Protein AF-0000000084588238 (afdb_homodimer)

Foldseek 3Di:
DAFAEAEELLQPDLVCSLVLLVVLVVLPHPAHEYEAACCVLANDHDDALVSLLVSCVSPVPHAYAYEDSYAPLLVRLVSNLVSRHQAYEYEPVRDPPQLVSLVSNVVSVHAYEYEYEQVGALPVCDPVNQVSGQEYEYEQDGPHDADDAGRLSSLLSLLVCCVVPVVHAYEYDHRDWLVCLLSNLLSPHRYYYHYCRQSVDPRNSVRSVSSNVSNVVSNVVVVVVVD/DAFAEAEELLQPDLVCSLVLLVVLVVLPHPAHEYEAADCPLANDHDDALVSLLVSCVSPVPHAYAYEDSYAPLLVRLVSNLVSRHQAYEYEPVRDPPQLVSLVSNVVSVHAYEYEYEQVGALPVCDPVNQVSGQEYEYEQDGPHDADDAGRLSSLLSLLVVCVVPVVHAYEYDGRDWLVCLLSNLLSPHRYYYHYCRQSVDPRNSVRSVSSNVSNVVNNVVVVVVVD

Radius of gyration: 24.11 Å; Cα contacts (8 Å, |Δi|>4): 1010; chains: 2; bounding box: 43×87×52 Å

pLDDT: mean 97.73, std 4.3, range [58.12, 99.0]

InterPro domains:
  IPR000056 Ribulose-phosphate 3-epimerase-like [PF00834] (5-199)
  IPR000056 Ribulose-phosphate 3-epimerase-like [PS01085] (32-46)
  IPR000056 Ribulose-phosphate 3-epimerase-like [PS01086] (136-158)
  IPR000056 Ribulose-phosphate 3-epimerase-like [PTHR11749] (1-218)
  IPR000056 Ribulose-phosphate 3-epimerase-like [cd00429] (4-212)
  IPR011060 Ribulose-phosphate binding barrel [SSF51366] (1-216)
  IPR013785 Aldolase-type TIM barrel [G3DSA:3.20.20.70] (1-225)
  IPR026019 Ribulose-phosphate 3-epimerase [MF_02227] (2-214)
  IPR026019 Ribulose-phosphate 3-epimerase [PIRSF001461] (3-221)
  IPR026019 Ribulose-phosphate 3-epimerase [TIGR01163] (5-212)

Solvent-accessible surface area (backbone atoms only — not comparable to full-atom values): 22586 Å² total; per-residue (Å²): 138,68,64,38,42,19,44,28,51,80,52,49,54,39,20,39,34,36,59,49,51,50,51,41,45,75,37,64,37,66,34,39,24,38,63,30,27,34,40,70,63,21,84,33,38,33,39,24,37,64,43,44,31,29,29,30,72,76,37,77,84,56,41,31,38,32,38,39,41,32,60,54,54,69,77,44,49,66,52,35,44,74,17,47,42,37,24,45,26,37,42,54,91,45,55,88,58,61,68,62,39,44,50,54,32,44,75,63,72,22,44,23,28,40,28,38,51,61,86,50,64,60,78,76,61,39,70,69,54,58,69,70,35,59,29,40,33,42,26,20,32,72,80,60,64,80,86,44,69,56,40,73,84,38,39,64,44,42,31,52,49,30,71,76,38,78,81,58,46,26,30,39,40,38,49,40,36,83,89,48,34,56,62,46,16,68,29,48,33,34,29,44,28,26,27,54,57,34,66,70,37,95,50,38,38,59,45,48,49,52,45,43,50,40,24,45,52,34,54,53,53,54,54,58,69,77,99,138,68,63,36,42,19,45,29,53,80,52,50,54,40,20,38,32,36,58,51,52,50,52,42,46,76,36,65,38,65,35,38,24,39,63,30,27,35,40,71,62,22,83,32,39,34,40,24,37,64,42,43,31,29,30,31,72,76,38,77,82,58,42,30,37,32,38,40,41,31,61,55,54,69,77,45,48,66,52,34,42,74,18,47,42,39,25,47,26,36,43,54,90,43,54,88,57,60,69,62,40,42,51,52,32,45,75,62,71,22,45,24,28,39,28,38,51,62,84,49,63,60,76,74,60,38,71,68,54,58,70,68,36,59,30,41,32,42,28,19,32,73,79,60,64,81,88,44,69,55,41,72,85,36,39,63,44,41,31,52,49,30,69,77,38,76,81,57,46,26,30,39,39,37,49,41,37,83,88,49,34,56,62,46,14,67,29,47,32,35,30,43,31,26,26,55,59,35,67,69,37,96,49,38,39,59,47,49,49,52,44,43,51,38,24,46,52,33,54,53,53,54,54,57,68,76,99

Secondary structure (DSSP, 8-state):
---EEEEBGGGS-GGGHHHHHHHHHHTT-S-EEEEEEBSSSSS-B-B-HHHHHHHHHH-TT--EEEEEE-SSGGGGHHHHHHHTEEEEEEEGGG-S-HHHHHHHHHHTTPEEEEEE-TTS-GGGS-HHHHHH-SEEEEESS-TT-SSPPP-GGGHHHHHHHHHH-TTSEEEEESS--TTTHHHHHHHT--EEEESHHHHTSS-HHHHHHHHHHHHHHHHHHHHHHH-/---EEEEBGGGS-GGGHHHHHHHHHHTT-S-EEEEEEBSSSSS-B-B-HHHHHHHHHH-TT--EEEEEE-SSGGGGHHHHHHHTEEEEEEEGGG-S-HHHHHHHHHHTTPEEEEEE-TTS-GGGS-HHHHHH-SEEEEESS-TT-SSPPP-GGGHHHHHHHHHH-TTSEEEEESS--TTTHHHHHHHT--EEEESHHHHTSS-HHHHHHHHHHHHHHHHHHHHHHH-

Nearest PDB structures (foldseek):
  3ovr-assembly1_B  TM=9.801E-01  e=2.204E-29  Homo sapiens
  7sbj-assembly1_C  TM=9.604E-01  e=3.344E-24  Stenotrophomonas maltophilia K279a
  7u5y-assembly1_F  TM=9.474E-01  e=1.635E-23  Pseudomonas aeruginosa PAO1
  1tqj-assembly1_F  TM=9.418E-01  e=7.906E-22  Synechocystis sp.
  3inp-assembly1_A  TM=9.450E-01  e=7.029E-22  Francisella tularensis subsp. tularensis

Sequence (454 aa):
MKSIIAPSALSSDFGHLTAECKRMIKNGADWLHMDVMDGHFVPNLTIGAPVLSSVKKGIPDIFMDCHMMVSQPERWVDDIAAAGGASYTFHYEATNDHMDIIEMIHEHNMRAGIAISPDTPSTVITDEIANAVDMILVMTVNPGRGGQKFMARCMPKVSELRARFPDKDIQVDGGVSTENIATCADAGSNVIVAGTSIFMAQDPSQVISTLRAAVDAAITSRKSATSMKSIIAPSALSSDFGHLTAECKRMIKNGADWLHMDVMDGHFVPNLTIGAPVLSSVKKGIPDIFMDCHMMVSQPERWVDDIAAAGGASYTFHYEATNDHMDIIEMIHEHNMRAGIAISPDTPSTVITDEIANAVDMILVMTVNPGRGGQKFMARCMPKVSELRARFPDKDIQVDGGVSTENIATCADAGSNVIVAGTSIFMAQDPSQVISTLRAAVDAAITSRKSATS

Organism: NCBI:txid1423351

Structure (mmCIF, N/CA/C/O backbone):
data_AF-0000000084588238-model_v1
#
loop_
_entity.id
_entity.type
_entity.pdbx_description
1 polymer 'Ribulose-phosphate 3-epimerase'
#
loop_
_atom_site.group_PDB
_atom_site.id
_atom_site.type_symbol
_atom_site.label_atom_id
_atom_site.label_alt_id
_atom_site.label_comp_id
_atom_site.label_asym_id
_atom_site.label_entity_id
_atom_site.label_seq_id
_atom_site.pdbx_PDB_ins_code
_atom_site.Cartn_x
_atom_site.Cartn_y
_atom_site.Cartn_z
_atom_site.occupancy
_atom_site.B_iso_or_equiv
_atom_site.auth_seq_id
_atom_site.auth_comp_id
_atom_site.auth_asym_id
_atom_site.auth_atom_id
_atom_site.pdbx_PDB_model_num
ATOM 1 N N . MET A 1 1 ? -7.609 30.906 12.156 1 92.25 1 MET A N 1
ATOM 2 C CA . MET A 1 1 ? -6.848 29.672 12.188 1 92.25 1 MET A CA 1
ATOM 3 C C . MET A 1 1 ? -7.516 28.641 13.109 1 92.25 1 MET A C 1
ATOM 5 O O . MET A 1 1 ? -8.008 29 14.18 1 92.25 1 MET A O 1
ATOM 9 N N . LYS A 1 2 ? -7.637 27.391 12.641 1 96.19 2 LYS A N 1
ATOM 10 C CA . LYS A 1 2 ? -8.289 26.344 13.406 1 96.19 2 LYS A CA 1
ATOM 11 C C . LYS A 1 2 ? -7.328 25.188 13.695 1 96.19 2 LYS A C 1
ATOM 13 O O . LYS A 1 2 ? -6.422 24.922 12.906 1 96.19 2 LYS A O 1
ATOM 18 N N . SER A 1 3 ? -7.555 24.609 14.906 1 98.75 3 SER A N 1
ATOM 19 C CA . SER A 1 3 ? -6.824 23.391 15.211 1 98.75 3 SER A CA 1
ATOM 20 C C . SER A 1 3 ? -7.371 22.203 14.406 1 98.75 3 SER A C 1
ATOM 22 O O . SER A 1 3 ? -8.586 22.062 14.266 1 98.75 3 SER A O 1
ATOM 24 N N . ILE A 1 4 ? -6.492 21.438 13.82 1 98.94 4 ILE A N 1
ATOM 25 C CA . ILE A 1 4 ? -6.836 20.234 13.07 1 98.94 4 ILE A CA 1
ATOM 26 C C . ILE A 1 4 ? -6.039 19.047 13.609 1 98.94 4 ILE A C 1
ATOM 28 O O . ILE A 1 4 ? -4.812 19.109 13.688 1 98.94 4 ILE A O 1
ATOM 32 N N . ILE A 1 5 ? -6.742 18.047 14.055 1 98.94 5 ILE A N 1
ATOM 33 C CA . ILE A 1 5 ? -6.105 16.812 14.508 1 98.94 5 ILE A CA 1
ATOM 34 C C . ILE A 1 5 ? -6.293 15.719 13.461 1 98.94 5 ILE A C 1
ATOM 36 O O . ILE A 1 5 ? -7.426 15.398 13.078 1 98.94 5 ILE A O 1
ATOM 40 N N . ALA A 1 6 ? -5.203 15.141 12.961 1 98.94 6 ALA A N 1
ATOM 41 C CA . ALA A 1 6 ? -5.211 14.172 11.875 1 98.94 6 ALA A CA 1
ATOM 42 C C . ALA A 1 6 ? -4.469 12.898 12.266 1 98.94 6 ALA A C 1
ATOM 44 O O . ALA A 1 6 ? -3.293 12.734 11.938 1 98.94 6 ALA A O 1
ATOM 45 N N . PRO A 1 7 ? -5.148 11.977 12.906 1 98.88 7 PRO A N 1
ATOM 46 C CA . PRO A 1 7 ? -4.484 10.719 13.258 1 98.88 7 PRO A CA 1
ATOM 47 C C . PRO A 1 7 ? -3.891 10.008 12.039 1 98.88 7 PRO A C 1
ATOM 49 O O . PRO A 1 7 ? -4.516 9.969 10.977 1 98.88 7 PRO A O 1
ATOM 52 N N . SER A 1 8 ? -2.664 9.531 12.188 1 98.81 8 SER A N 1
ATOM 53 C CA . SER A 1 8 ? -1.993 8.82 11.109 1 98.81 8 SER A CA 1
ATOM 54 C C . SER A 1 8 ? -2.457 7.367 11.031 1 98.81 8 SER A C 1
ATOM 56 O O . SER A 1 8 ? -2.188 6.574 11.938 1 98.81 8 SER A O 1
ATOM 58 N N . ALA A 1 9 ? -2.951 7.016 9.922 1 98.25 9 ALA A N 1
ATOM 59 C CA . ALA A 1 9 ? -3.477 5.668 9.727 1 98.25 9 ALA A CA 1
ATOM 60 C C . ALA A 1 9 ? -2.348 4.645 9.664 1 98.25 9 ALA A C 1
ATOM 62 O O . ALA A 1 9 ? -2.59 3.438 9.758 1 98.25 9 ALA A O 1
ATOM 63 N N . LEU A 1 10 ? -1.144 5.102 9.547 1 98.06 10 LEU A N 1
ATOM 64 C CA . LEU A 1 10 ? -0.004 4.191 9.523 1 98.06 10 LEU A CA 1
ATOM 65 C C . LEU A 1 10 ? 0.033 3.34 10.789 1 98.06 10 LEU A C 1
ATOM 67 O O . LEU A 1 10 ? 0.567 2.229 10.773 1 98.06 10 LEU A O 1
ATOM 71 N N . SER A 1 11 ? -0.53 3.857 11.875 1 97.56 11 SER A N 1
ATOM 72 C CA . SER A 1 11 ? -0.537 3.164 13.156 1 97.56 11 SER A CA 1
ATOM 73 C C . SER A 1 11 ? -1.794 2.318 13.32 1 97.56 11 SER A C 1
ATOM 75 O O . SER A 1 11 ? -1.982 1.671 14.359 1 97.56 11 SER A O 1
ATOM 77 N N . SER A 1 12 ? -2.615 2.285 12.336 1 97.94 12 SER A N 1
ATOM 78 C CA . SER A 1 12 ? -3.879 1.56 12.422 1 97.94 12 SER A CA 1
ATOM 79 C C . SER A 1 12 ? -3.715 0.107 11.984 1 97.94 12 SER A C 1
ATOM 81 O O . SER A 1 12 ? -2.621 -0.31 11.602 1 97.94 12 SER A O 1
ATOM 83 N N . ASP A 1 13 ? -4.785 -0.681 12.188 1 98.31 13 ASP A N 1
ATOM 84 C CA . ASP A 1 13 ? -4.91 -1.997 11.57 1 98.31 13 ASP A CA 1
ATOM 85 C C . ASP A 1 13 ? -5.414 -1.884 10.133 1 98.31 13 ASP A C 1
ATOM 87 O O . ASP A 1 13 ? -6.617 -1.751 9.898 1 98.31 13 ASP A O 1
ATOM 91 N N . PHE A 1 14 ? -4.516 -2.1 9.188 1 98.75 14 PHE A N 1
ATOM 92 C CA . PHE A 1 14 ? -4.867 -1.942 7.781 1 98.75 14 PHE A CA 1
ATOM 93 C C . PHE A 1 14 ? -5.871 -3.006 7.355 1 98.75 14 PHE A C 1
ATOM 95 O O . PHE A 1 14 ? -6.555 -2.848 6.34 1 98.75 14 PHE A O 1
ATOM 102 N N . GLY A 1 15 ? -5.938 -4.078 8.102 1 98.62 15 GLY A N 1
ATOM 103 C CA . GLY A 1 15 ? -6.918 -5.105 7.793 1 98.62 15 GLY A CA 1
ATOM 104 C C . GLY A 1 15 ? -8.352 -4.664 8.039 1 98.62 15 GLY A C 1
ATOM 105 O O . GLY A 1 15 ? -9.289 -5.285 7.547 1 98.62 15 GLY A O 1
ATOM 106 N N . HIS A 1 16 ? -8.484 -3.59 8.852 1 98.44 16 HIS A N 1
ATOM 107 C CA . HIS A 1 16 ? -9.766 -2.986 9.203 1 98.44 16 HIS A CA 1
ATOM 108 C C . HIS A 1 16 ? -9.719 -1.471 9.047 1 98.44 16 HIS A C 1
ATOM 110 O O . HIS A 1 16 ? -10.195 -0.74 9.922 1 98.44 16 HIS A O 1
ATOM 116 N N . LEU A 1 17 ? -9.188 -1.059 7.961 1 98.81 17 LEU A N 1
ATOM 117 C CA . LEU A 1 17 ? -8.797 0.342 7.84 1 98.81 17 LEU A CA 1
ATOM 118 C C . LEU A 1 17 ? -10.023 1.25 7.867 1 98.81 17 LEU A C 1
ATOM 120 O O . LEU A 1 17 ? -10.008 2.299 8.516 1 98.81 17 LEU A O 1
ATOM 124 N N . THR A 1 18 ? -11.125 0.85 7.141 1 98.88 18 THR A N 1
ATOM 125 C CA . THR A 1 18 ? -12.328 1.673 7.121 1 98.88 18 THR A CA 1
ATOM 126 C C . THR A 1 18 ? -12.898 1.824 8.523 1 98.88 18 THR A C 1
ATOM 128 O O . THR A 1 18 ? -13.273 2.926 8.93 1 98.88 18 THR A O 1
ATOM 131 N N . ALA A 1 19 ? -12.938 0.764 9.234 1 98.75 19 ALA A N 1
ATOM 132 C CA . ALA A 1 19 ? -13.43 0.805 10.609 1 98.75 19 ALA A CA 1
ATOM 133 C C . ALA A 1 19 ? -12.531 1.67 11.492 1 98.75 19 ALA A C 1
ATOM 135 O O . ALA A 1 19 ? -13.016 2.396 12.359 1 98.75 19 ALA A O 1
ATOM 136 N N . GLU A 1 20 ? -11.266 1.567 11.289 1 98.81 20 GLU A N 1
ATOM 137 C CA . GLU A 1 20 ? -10.312 2.367 12.055 1 98.81 20 GLU A CA 1
ATOM 138 C C . GLU A 1 20 ? -10.492 3.855 11.781 1 98.81 20 GLU A C 1
ATOM 140 O O . GLU A 1 20 ? -10.43 4.676 12.703 1 98.81 20 GLU A O 1
ATOM 145 N N . CYS A 1 21 ? -10.68 4.188 10.531 1 98.88 21 CYS A N 1
ATOM 146 C CA . CYS A 1 21 ? -10.922 5.578 10.18 1 98.88 21 CYS A CA 1
ATOM 147 C C . CYS A 1 21 ? -12.211 6.086 10.828 1 98.88 21 CYS A C 1
ATOM 149 O O . CYS A 1 21 ? -12.234 7.188 11.383 1 98.88 21 CYS A O 1
ATOM 151 N N . LYS A 1 22 ? -13.25 5.262 10.781 1 98.81 22 LYS A N 1
ATOM 152 C CA . LYS A 1 22 ? -14.516 5.633 11.422 1 98.81 22 LYS A CA 1
ATOM 153 C C . LYS A 1 22 ? -14.336 5.832 12.922 1 98.81 22 LYS A C 1
ATOM 155 O O . LYS A 1 22 ? -14.891 6.766 13.508 1 98.81 22 LYS A O 1
ATOM 160 N N . ARG A 1 23 ? -13.586 4.941 13.469 1 98.69 23 ARG A N 1
ATOM 161 C CA . ARG A 1 23 ? -13.297 5.02 14.898 1 98.69 23 ARG A CA 1
ATOM 162 C C . ARG A 1 23 ? -12.648 6.352 15.258 1 98.69 23 ARG A C 1
ATOM 164 O O . ARG A 1 23 ? -13.047 6.996 16.234 1 98.69 23 ARG A O 1
ATOM 171 N N . MET A 1 24 ? -11.719 6.766 14.461 1 98.88 24 MET A N 1
ATOM 172 C CA . MET A 1 24 ? -11.016 8.016 14.742 1 98.88 24 MET A CA 1
ATOM 173 C C . MET A 1 24 ? -11.922 9.219 14.508 1 98.88 24 MET A C 1
ATOM 175 O O . MET A 1 24 ? -11.891 10.18 15.273 1 98.88 24 MET A O 1
ATOM 179 N N . ILE A 1 25 ? -12.703 9.164 13.461 1 98.81 25 ILE A N 1
ATOM 180 C CA . ILE A 1 25 ? -13.648 10.242 13.195 1 98.81 25 ILE A CA 1
ATOM 181 C C . ILE A 1 25 ? -14.617 10.383 14.367 1 98.81 25 ILE A C 1
ATOM 183 O O . ILE A 1 25 ? -14.852 11.484 14.859 1 98.81 25 ILE A O 1
ATOM 187 N N . LYS A 1 26 ? -15.117 9.281 14.844 1 98.69 26 LYS A N 1
ATOM 188 C CA . LYS A 1 26 ? -16.047 9.266 15.969 1 98.69 26 LYS A CA 1
ATOM 189 C C . LYS A 1 26 ? -15.406 9.836 17.219 1 98.69 26 LYS A C 1
ATOM 191 O O . LYS A 1 26 ? -16.078 10.484 18.031 1 98.69 26 LYS A O 1
ATOM 196 N N . ASN A 1 27 ? -14.148 9.695 17.297 1 98.75 27 ASN A N 1
ATOM 197 C CA . ASN A 1 27 ? -13.438 10.125 18.484 1 98.75 27 ASN A CA 1
ATOM 198 C C . ASN A 1 27 ? -12.93 11.555 18.359 1 98.75 27 ASN A C 1
ATOM 200 O O . ASN A 1 27 ? -12.227 12.047 19.25 1 98.75 27 ASN A O 1
ATOM 204 N N . GLY A 1 28 ? -13.188 12.211 17.281 1 98.81 28 GLY A N 1
ATOM 205 C CA . GLY A 1 28 ? -12.953 13.648 17.234 1 98.81 28 GLY A CA 1
ATOM 206 C C . GLY A 1 28 ? -11.906 14.055 16.219 1 98.81 28 GLY A C 1
ATOM 207 O O . GLY A 1 28 ? -11.547 15.227 16.141 1 98.81 28 GLY A O 1
ATOM 208 N N . ALA A 1 29 ? -11.438 13.148 15.43 1 98.88 29 ALA A N 1
ATOM 209 C CA . ALA A 1 29 ? -10.469 13.484 14.398 1 98.88 29 ALA A CA 1
ATOM 210 C C . ALA A 1 29 ? -11.078 14.406 13.352 1 98.88 29 ALA A C 1
ATOM 212 O O . ALA A 1 29 ? -12.234 14.234 12.961 1 98.88 29 ALA A O 1
ATOM 213 N N . ASP A 1 30 ? -10.328 15.375 12.914 1 98.88 30 ASP A N 1
ATOM 214 C CA . ASP A 1 30 ? -10.766 16.266 11.836 1 98.88 30 ASP A CA 1
ATOM 215 C C . ASP A 1 30 ? -10.445 15.664 10.469 1 98.88 30 ASP A C 1
ATOM 217 O O . ASP A 1 30 ? -11.25 15.742 9.547 1 98.88 30 ASP A O 1
ATOM 221 N N . TRP A 1 31 ? -9.258 15.18 10.281 1 98.94 31 TRP A N 1
ATOM 222 C CA . TRP A 1 31 ? -8.734 14.531 9.086 1 98.94 31 TRP A CA 1
ATOM 223 C C . TRP A 1 31 ? -8.203 13.141 9.414 1 98.94 31 TRP A C 1
ATOM 225 O O . TRP A 1 31 ? -8.094 12.766 10.586 1 98.94 31 TRP A O 1
ATOM 235 N N . LEU A 1 32 ? -8.016 12.312 8.438 1 98.94 32 LEU A N 1
ATOM 236 C CA . LEU A 1 32 ? -7.219 11.094 8.539 1 98.94 32 LEU A CA 1
ATOM 237 C C . LEU A 1 32 ? -5.953 11.203 7.699 1 98.94 32 LEU A C 1
ATOM 239 O O . LEU A 1 32 ? -6.023 11.414 6.484 1 98.94 32 LEU A O 1
ATOM 243 N N . HIS A 1 33 ? -4.828 11.125 8.398 1 98.94 33 HIS A N 1
ATOM 244 C CA . HIS A 1 33 ? -3.527 11.242 7.746 1 98.94 33 HIS A CA 1
ATOM 245 C C . HIS A 1 33 ? -3.117 9.914 7.105 1 98.94 33 HIS A C 1
ATOM 247 O O . HIS A 1 33 ? -3.008 8.898 7.793 1 98.94 33 HIS A O 1
ATOM 253 N N . MET A 1 34 ? -2.939 9.938 5.801 1 98.94 34 MET A N 1
ATOM 254 C CA . MET A 1 34 ? -2.641 8.742 5.02 1 98.94 34 MET A CA 1
ATOM 255 C C . MET A 1 34 ? -1.22 8.797 4.469 1 98.94 34 MET A C 1
ATOM 257 O O . MET A 1 34 ? -0.929 9.578 3.564 1 98.94 34 MET A O 1
ATOM 261 N N . ASP A 1 35 ? -0.413 7.93 4.957 1 98.88 35 ASP A N 1
ATOM 262 C CA . ASP A 1 35 ? 0.996 7.91 4.574 1 98.88 35 ASP A CA 1
ATOM 263 C C . ASP A 1 35 ? 1.221 7.023 3.352 1 98.88 35 ASP A C 1
ATOM 265 O O . ASP A 1 35 ? 1.203 5.793 3.459 1 98.88 35 ASP A O 1
ATOM 269 N N . VAL A 1 36 ? 1.445 7.629 2.205 1 98.88 36 VAL A N 1
ATOM 270 C CA . VAL A 1 36 ? 1.736 6.926 0.96 1 98.88 36 VAL A CA 1
ATOM 271 C C . VAL A 1 36 ? 3.246 6.871 0.738 1 98.88 36 VAL A C 1
ATOM 273 O O . VAL A 1 36 ? 3.9 7.91 0.622 1 98.88 36 VAL A O 1
ATOM 276 N N . MET A 1 37 ? 3.836 5.688 0.726 1 98.88 37 MET A N 1
ATOM 277 C CA . MET A 1 37 ? 5.273 5.48 0.559 1 98.88 37 MET A CA 1
ATOM 278 C C . MET A 1 37 ? 5.551 4.52 -0.591 1 98.88 37 MET A C 1
ATOM 280 O O . MET A 1 37 ? 4.902 3.479 -0.709 1 98.88 37 MET A O 1
ATOM 284 N N . ASP A 1 38 ? 6.566 4.82 -1.415 1 98.56 38 ASP A N 1
ATOM 285 C CA . ASP A 1 38 ? 6.77 4.031 -2.625 1 98.56 38 ASP A CA 1
ATOM 286 C C . ASP A 1 38 ? 8.039 3.188 -2.523 1 98.56 38 ASP A C 1
ATOM 288 O O . ASP A 1 38 ? 8.391 2.471 -3.463 1 98.56 38 ASP A O 1
ATOM 292 N N . GLY A 1 39 ? 8.742 3.307 -1.402 1 98.12 39 GLY A N 1
ATOM 293 C CA . GLY A 1 39 ? 9.953 2.514 -1.242 1 98.12 39 GLY A CA 1
ATOM 294 C C . GLY A 1 39 ? 11.141 3.076 -2 1 98.12 39 GLY A C 1
ATOM 295 O O . GLY A 1 39 ? 12.195 2.449 -2.057 1 98.12 39 GLY A O 1
ATOM 296 N N . HIS A 1 40 ? 11.078 4.176 -2.629 1 98.25 40 HIS A N 1
ATOM 297 C CA . HIS A 1 40 ? 12.148 4.793 -3.404 1 98.25 40 HIS A CA 1
ATOM 298 C C . HIS A 1 40 ? 12.531 6.152 -2.832 1 98.25 40 HIS A C 1
ATOM 300 O O . HIS A 1 40 ? 13.703 6.406 -2.559 1 98.25 40 HIS A O 1
ATOM 306 N N . PHE A 1 41 ? 11.578 7.031 -2.637 1 98.5 41 PHE A N 1
ATOM 307 C CA . PHE A 1 41 ? 11.867 8.281 -1.94 1 98.5 41 PHE A CA 1
ATOM 308 C C . PHE A 1 41 ? 12.227 8.016 -0.482 1 98.5 41 PHE A C 1
ATOM 310 O O . PHE A 1 41 ? 13.141 8.641 0.061 1 98.5 41 PHE A O 1
ATOM 317 N N . VAL A 1 42 ? 11.422 7.145 0.172 1 98.31 42 VAL A N 1
ATOM 318 C CA . VAL A 1 42 ? 11.703 6.598 1.496 1 98.31 42 VAL A CA 1
ATOM 319 C C . VAL A 1 42 ? 11.875 5.082 1.401 1 98.31 42 VAL A C 1
ATOM 321 O O . VAL A 1 42 ? 11.477 4.465 0.411 1 98.31 42 VAL A O 1
ATOM 324 N N . PRO A 1 43 ? 12.492 4.473 2.385 1 96.62 43 PRO A N 1
ATOM 325 C CA . PRO A 1 43 ? 12.852 3.061 2.23 1 96.62 43 PRO A CA 1
ATOM 326 C C . PRO A 1 43 ? 11.68 2.117 2.488 1 96.62 43 PRO A C 1
ATOM 328 O O . PRO A 1 43 ? 11.812 0.903 2.318 1 96.62 43 PRO A O 1
ATOM 331 N N . ASN A 1 44 ? 10.492 2.564 2.801 1 97.75 44 ASN A N 1
ATOM 332 C CA . ASN A 1 44 ? 9.352 1.702 3.086 1 97.75 44 ASN A CA 1
ATOM 333 C C . ASN A 1 44 ? 8.266 1.839 2.021 1 97.75 44 ASN A C 1
ATOM 335 O O . ASN A 1 44 ? 8.141 2.887 1.385 1 97.75 44 ASN A O 1
ATOM 339 N N . LEU A 1 45 ? 7.555 0.757 1.823 1 98.56 45 LEU A N 1
ATOM 340 C CA . LEU A 1 45 ? 6.383 0.689 0.956 1 98.56 45 LEU A CA 1
ATOM 341 C C . LEU A 1 45 ? 5.113 0.487 1.772 1 98.56 45 LEU A C 1
ATOM 343 O O . LEU A 1 45 ? 5.035 -0.436 2.588 1 98.56 45 LEU A O 1
ATOM 347 N N . THR A 1 46 ? 4.113 1.346 1.598 1 98.69 46 THR A N 1
ATOM 348 C CA . THR A 1 46 ? 2.943 1.239 2.461 1 98.69 46 THR A CA 1
ATOM 349 C C . THR A 1 46 ? 1.681 1.017 1.633 1 98.69 46 THR A C 1
ATOM 351 O O . THR A 1 46 ? 1.376 -0.114 1.247 1 98.69 46 THR A O 1
ATOM 354 N N . ILE A 1 47 ? 1.033 2.131 1.205 1 98.88 47 ILE A N 1
ATOM 355 C CA . ILE A 1 47 ? -0.242 1.994 0.51 1 98.88 47 ILE A CA 1
ATOM 356 C C . ILE A 1 47 ? -0.27 2.918 -0.706 1 98.88 47 ILE A C 1
ATOM 358 O O . ILE A 1 47 ? 0.55 3.832 -0.817 1 98.88 47 ILE A O 1
ATOM 362 N N . GLY A 1 48 ? -1.188 2.619 -1.622 1 98.69 48 GLY A N 1
ATOM 363 C CA . GLY A 1 48 ? -1.456 3.48 -2.764 1 98.69 48 GLY A CA 1
ATOM 364 C C . GLY A 1 48 ? -2.934 3.756 -2.971 1 98.69 48 GLY A C 1
ATOM 365 O O . GLY A 1 48 ? -3.738 3.578 -2.053 1 98.69 48 GLY A O 1
ATOM 366 N N . ALA A 1 49 ? -3.268 4.195 -4.137 1 98.69 49 ALA A N 1
ATOM 367 C CA . ALA A 1 49 ? -4.59 4.699 -4.492 1 98.69 49 ALA A CA 1
ATOM 368 C C . ALA A 1 49 ? -5.664 3.641 -4.25 1 98.69 49 ALA A C 1
ATOM 370 O O . ALA A 1 49 ? -6.766 3.957 -3.799 1 98.69 49 ALA A O 1
ATOM 371 N N . PRO A 1 50 ? -5.402 2.318 -4.523 1 98.44 50 PRO A N 1
ATOM 372 C CA . PRO A 1 50 ? -6.461 1.325 -4.316 1 98.44 50 PRO A CA 1
ATOM 373 C C . PRO A 1 50 ? -6.938 1.266 -2.867 1 98.44 50 PRO A C 1
ATOM 375 O O . PRO A 1 50 ? -8.133 1.072 -2.615 1 98.44 50 PRO A O 1
ATOM 378 N N . VAL A 1 51 ? -6.062 1.441 -1.979 1 98.88 51 VAL A N 1
ATOM 379 C CA . VAL A 1 51 ? -6.422 1.413 -0.565 1 98.88 51 VAL A CA 1
ATOM 380 C C . VAL A 1 51 ? -7.254 2.645 -0.219 1 98.88 51 VAL A C 1
ATOM 382 O O . VAL A 1 51 ? -8.289 2.535 0.44 1 98.88 51 VAL A O 1
ATOM 385 N N . LEU A 1 52 ? -6.805 3.777 -0.697 1 98.94 52 LEU A N 1
ATOM 386 C CA . LEU A 1 52 ? -7.527 5.02 -0.448 1 98.94 52 LEU A CA 1
ATOM 387 C C . LEU A 1 52 ? -8.938 4.957 -1.026 1 98.94 52 LEU A C 1
ATOM 389 O O . LEU A 1 52 ? -9.898 5.383 -0.382 1 98.94 52 LEU A O 1
ATOM 393 N N . SER A 1 53 ? -9.039 4.422 -2.221 1 98.81 53 SER A N 1
ATOM 394 C CA . SER A 1 53 ? -10.336 4.301 -2.883 1 98.81 53 SER A CA 1
ATOM 395 C C . SER A 1 53 ? -11.297 3.451 -2.062 1 98.81 53 SER A C 1
ATOM 397 O O . SER A 1 53 ? -12.492 3.752 -1.993 1 98.81 53 SER A O 1
ATOM 399 N N . SER A 1 54 ? -10.805 2.422 -1.501 1 98.75 54 SER A N 1
ATOM 400 C CA . SER A 1 54 ? -11.625 1.535 -0.682 1 98.75 54 SER A CA 1
ATOM 401 C C . SER A 1 54 ? -12.156 2.256 0.553 1 98.75 54 SER A C 1
ATOM 403 O O . SER A 1 54 ? -13.32 2.088 0.925 1 98.75 54 SER A O 1
ATOM 405 N N . VAL A 1 55 ? -11.305 3.023 1.191 1 98.88 55 VAL A N 1
ATOM 406 C CA . VAL A 1 55 ? -11.711 3.775 2.373 1 98.88 55 VAL A CA 1
ATOM 407 C C . VAL A 1 55 ? -12.758 4.82 1.983 1 98.88 55 VAL A C 1
ATOM 409 O O . VAL A 1 55 ? -13.766 4.984 2.672 1 98.88 55 VAL A O 1
ATOM 412 N N . LYS A 1 56 ? -12.484 5.516 0.888 1 98.88 56 LYS A N 1
ATOM 413 C CA . LYS A 1 56 ? -13.398 6.543 0.398 1 98.88 56 LYS A CA 1
ATOM 414 C C . LYS A 1 56 ? -14.781 5.961 0.118 1 98.88 56 LYS A C 1
ATOM 416 O O . LYS A 1 56 ? -15.797 6.59 0.41 1 98.88 56 LYS A O 1
ATOM 421 N N . LYS A 1 57 ? -14.828 4.824 -0.45 1 98.44 57 LYS A N 1
ATOM 422 C CA . LYS A 1 57 ? -16.094 4.156 -0.73 1 98.44 57 LYS A CA 1
ATOM 423 C C . LYS A 1 57 ? -16.891 3.906 0.555 1 98.44 57 LYS A C 1
ATOM 425 O O . LYS A 1 57 ? -18.109 4.027 0.571 1 98.44 57 LYS A O 1
ATOM 430 N N . GLY A 1 58 ? -16.203 3.625 1.607 1 98.5 58 GLY A N 1
ATOM 431 C CA . GLY A 1 58 ? -16.844 3.314 2.877 1 98.5 58 GLY A CA 1
ATOM 432 C C . GLY A 1 58 ? -17.203 4.547 3.682 1 98.5 58 GLY A C 1
ATOM 433 O O . GLY A 1 58 ? -18.078 4.496 4.551 1 98.5 58 GLY A O 1
ATOM 434 N N . ILE A 1 59 ? -16.453 5.59 3.445 1 98.81 59 ILE A N 1
ATOM 435 C CA . ILE A 1 59 ? -16.672 6.859 4.129 1 98.81 59 ILE A CA 1
ATOM 436 C C . ILE A 1 59 ? -16.641 8 3.117 1 98.81 59 ILE A C 1
ATOM 438 O O . ILE A 1 59 ? -15.664 8.75 3.043 1 98.81 59 ILE A O 1
ATOM 442 N N . PRO A 1 60 ? -17.656 8.266 2.412 1 98.38 60 PRO A N 1
ATOM 443 C CA . PRO A 1 60 ? -17.641 9.172 1.264 1 98.38 60 PRO A CA 1
ATOM 444 C C . PRO A 1 60 ? -17.219 10.594 1.636 1 98.38 60 PRO A C 1
ATOM 446 O O . PRO A 1 60 ? -16.625 11.297 0.819 1 98.38 60 PRO A O 1
ATOM 449 N N . ASP A 1 61 ? -17.453 11.031 2.885 1 98.38 61 ASP A N 1
ATOM 450 C CA . ASP A 1 61 ? -17.172 12.414 3.262 1 98.38 61 ASP A CA 1
ATOM 451 C C . ASP A 1 61 ? -15.852 12.531 4.012 1 98.38 61 ASP A C 1
ATOM 453 O O . ASP A 1 61 ? -15.539 13.586 4.57 1 98.38 61 ASP A O 1
ATOM 457 N N . ILE A 1 62 ? -15.109 11.492 4.035 1 98.81 62 ILE A N 1
ATOM 458 C CA . ILE A 1 62 ? -13.852 11.477 4.77 1 98.81 62 ILE A CA 1
ATOM 459 C C . ILE A 1 62 ? -12.906 12.523 4.188 1 98.81 62 ILE A C 1
ATOM 461 O O . ILE A 1 62 ? -12.859 12.727 2.973 1 98.81 62 ILE A O 1
ATOM 465 N N . PHE A 1 63 ? -12.133 13.203 5.02 1 98.94 63 PHE A N 1
ATOM 466 C CA . PHE A 1 63 ? -11.023 14.047 4.594 1 98.94 63 PHE A CA 1
ATOM 467 C C . PHE A 1 63 ? -9.695 13.312 4.723 1 98.94 63 PHE A C 1
ATOM 469 O O . PHE A 1 63 ? -9.125 13.227 5.812 1 98.94 63 PHE A O 1
ATOM 476 N N . MET A 1 64 ? -9.219 12.82 3.623 1 98.94 64 MET A N 1
ATOM 477 C CA . MET A 1 64 ? -7.945 12.109 3.645 1 98.94 64 MET A CA 1
ATOM 478 C C . MET A 1 64 ? -6.789 13.062 3.342 1 98.94 64 MET A C 1
ATOM 480 O O . MET A 1 64 ? -6.688 13.586 2.232 1 98.94 64 MET A O 1
ATOM 484 N N . ASP A 1 65 ? -6.031 13.297 4.348 1 98.94 65 ASP A N 1
ATOM 485 C CA . ASP A 1 65 ? -4.785 14.055 4.246 1 98.94 65 ASP A CA 1
ATOM 486 C C . ASP A 1 65 ? -3.639 13.156 3.781 1 98.94 65 ASP A C 1
ATOM 488 O O . ASP A 1 65 ? -2.984 12.5 4.598 1 98.94 65 ASP A O 1
ATOM 492 N N . CYS A 1 66 ? -3.389 13.172 2.469 1 99 66 CYS A N 1
ATOM 493 C CA . CYS A 1 66 ? -2.449 12.227 1.871 1 99 66 CYS A CA 1
ATOM 494 C C . CYS A 1 66 ? -1.029 12.781 1.898 1 99 66 CYS A C 1
ATOM 496 O O . CYS A 1 66 ? -0.727 13.758 1.213 1 99 66 CYS A O 1
ATOM 498 N N . HIS A 1 67 ? -0.238 12.172 2.693 1 98.94 67 HIS A N 1
ATOM 499 C CA . HIS A 1 67 ? 1.184 12.492 2.771 1 98.94 67 HIS A CA 1
ATOM 500 C C . HIS A 1 67 ? 1.995 11.625 1.812 1 98.94 67 HIS A C 1
ATOM 502 O O . HIS A 1 67 ? 2.211 10.438 2.068 1 98.94 67 HIS A O 1
ATOM 508 N N . MET A 1 68 ? 2.48 12.281 0.73 1 98.94 68 MET A N 1
ATOM 509 C CA . MET A 1 68 ? 3.107 11.578 -0.384 1 98.94 68 MET A CA 1
ATOM 510 C C . MET A 1 68 ? 4.621 11.523 -0.21 1 98.94 68 MET A C 1
ATOM 512 O O . MET A 1 68 ? 5.328 12.461 -0.584 1 98.94 68 MET A O 1
ATOM 516 N N . MET A 1 69 ? 5.07 10.469 0.381 1 98.88 69 MET A N 1
ATOM 517 C CA . MET A 1 69 ? 6.5 10.172 0.442 1 98.88 69 MET A CA 1
ATOM 518 C C . MET A 1 69 ? 6.918 9.281 -0.717 1 98.88 69 MET A C 1
ATOM 520 O O . MET A 1 69 ? 7.262 8.109 -0.512 1 98.88 69 MET A O 1
ATOM 524 N N . VAL A 1 70 ? 6.918 9.891 -1.916 1 98.88 70 VAL A N 1
ATOM 525 C CA . VAL A 1 70 ? 7.098 9.164 -3.168 1 98.88 70 VAL A CA 1
ATOM 526 C C . VAL A 1 70 ? 8.055 9.922 -4.078 1 98.88 70 VAL A C 1
ATOM 528 O O . VAL A 1 70 ? 8.195 11.148 -3.961 1 98.88 70 VAL A O 1
ATOM 531 N N . SER A 1 71 ? 8.695 9.227 -4.953 1 98.44 71 SER A N 1
ATOM 532 C CA . SER A 1 71 ? 9.43 9.828 -6.059 1 98.44 71 SER A CA 1
ATOM 533 C C . SER A 1 71 ? 8.484 10.352 -7.137 1 98.44 71 SER A C 1
ATOM 535 O O . SER A 1 71 ? 7.41 9.781 -7.352 1 98.44 71 SER A O 1
ATOM 537 N N . GLN A 1 72 ? 8.891 11.438 -7.789 1 98.06 72 GLN A N 1
ATOM 538 C CA . GLN A 1 72 ? 8.117 12.031 -8.875 1 98.06 72 GLN A CA 1
ATOM 539 C C . GLN A 1 72 ? 6.66 12.234 -8.469 1 98.06 72 GLN A C 1
ATOM 541 O O . GLN A 1 72 ? 5.746 11.719 -9.117 1 98.06 72 GLN A O 1
ATOM 546 N N . PRO A 1 73 ? 6.516 13.047 -7.504 1 98.81 73 PRO A N 1
ATOM 547 C CA . PRO A 1 73 ? 5.18 13.188 -6.926 1 98.81 73 PRO A CA 1
ATOM 548 C C . PRO A 1 73 ? 4.137 13.633 -7.949 1 98.81 73 PRO A C 1
ATOM 550 O O . PRO A 1 73 ? 2.941 13.383 -7.77 1 98.81 73 PRO A O 1
ATOM 553 N N . GLU A 1 74 ? 4.52 14.289 -9.031 1 98.5 74 GLU A N 1
ATOM 554 C CA . GLU A 1 74 ? 3.576 14.75 -10.047 1 98.5 74 GLU A CA 1
ATOM 555 C C . GLU A 1 74 ? 2.826 13.578 -10.68 1 98.5 74 GLU A C 1
ATOM 557 O O . GLU A 1 74 ? 1.683 13.734 -11.109 1 98.5 74 GLU A O 1
ATOM 562 N N . ARG A 1 75 ? 3.383 12.406 -10.656 1 98 75 ARG A N 1
ATOM 563 C CA . ARG A 1 75 ? 2.838 11.242 -11.352 1 98 75 ARG A CA 1
ATOM 564 C C . ARG A 1 75 ? 1.618 10.695 -10.625 1 98 75 ARG A C 1
ATOM 566 O O . ARG A 1 75 ? 0.823 9.953 -11.203 1 98 75 ARG A O 1
ATOM 573 N N . TRP A 1 76 ? 1.482 11.094 -9.414 1 98.75 76 TRP A N 1
ATOM 574 C CA . TRP A 1 76 ? 0.499 10.414 -8.578 1 98.75 76 TRP A CA 1
ATOM 575 C C . TRP A 1 76 ? -0.73 11.289 -8.359 1 98.75 76 TRP A C 1
ATOM 577 O O . TRP A 1 76 ? -1.739 10.828 -7.816 1 98.75 76 TRP A O 1
ATOM 587 N N . VAL A 1 77 ? -0.731 12.531 -8.797 1 98.88 77 VAL A N 1
ATOM 588 C CA . VAL A 1 77 ? -1.767 13.5 -8.461 1 98.88 77 VAL A CA 1
ATOM 589 C C . VAL A 1 77 ? -3.117 13.023 -8.984 1 98.88 77 VAL A C 1
ATOM 591 O O . VAL A 1 77 ? -4.105 13.008 -8.242 1 98.88 77 VAL A O 1
ATOM 594 N N . ASP A 1 78 ? -3.152 12.516 -10.227 1 98.75 78 ASP A N 1
ATOM 595 C CA . ASP A 1 78 ? -4.398 12.055 -10.828 1 98.75 78 ASP A CA 1
ATOM 596 C C . ASP A 1 78 ? -4.977 10.875 -10.047 1 98.75 78 ASP A C 1
ATOM 598 O O . ASP A 1 78 ? -6.168 10.852 -9.742 1 98.75 78 ASP A O 1
ATOM 602 N N . ASP A 1 79 ? -4.172 9.93 -9.742 1 98.62 79 ASP A N 1
ATOM 603 C CA . ASP A 1 79 ? -4.605 8.703 -9.062 1 98.62 79 ASP A CA 1
ATOM 604 C C . ASP A 1 79 ? -5.137 9.008 -7.668 1 98.62 79 ASP A C 1
ATOM 606 O O . ASP A 1 79 ? -6.152 8.445 -7.246 1 98.62 79 ASP A O 1
ATOM 610 N N . ILE A 1 80 ? -4.438 9.859 -6.953 1 98.94 80 ILE A N 1
ATOM 611 C CA . ILE A 1 80 ? -4.816 10.172 -5.582 1 98.94 80 ILE A CA 1
ATOM 612 C C . ILE A 1 80 ? -6.121 10.969 -5.578 1 98.94 80 ILE A C 1
ATOM 614 O O . ILE A 1 80 ? -7 10.734 -4.742 1 98.94 80 ILE A O 1
ATOM 618 N N . ALA A 1 81 ? -6.242 11.891 -6.504 1 98.94 81 ALA A N 1
ATOM 619 C CA . ALA A 1 81 ? -7.488 12.641 -6.633 1 98.94 81 ALA A CA 1
ATOM 620 C C . ALA A 1 81 ? -8.664 11.703 -6.914 1 98.94 81 ALA A C 1
ATOM 622 O O . ALA A 1 81 ? -9.711 11.805 -6.27 1 98.94 81 ALA A O 1
ATOM 623 N N . ALA A 1 82 ? -8.469 10.82 -7.832 1 98.75 82 ALA A N 1
ATOM 624 C CA . ALA A 1 82 ? -9.516 9.875 -8.203 1 98.75 82 ALA A CA 1
ATOM 625 C C . ALA A 1 82 ? -9.867 8.953 -7.039 1 98.75 82 ALA A C 1
ATOM 627 O O . ALA A 1 82 ? -11.016 8.516 -6.91 1 98.75 82 ALA A O 1
ATOM 628 N N . ALA A 1 83 ? -8.922 8.742 -6.188 1 98.88 83 ALA A N 1
ATOM 629 C CA . ALA A 1 83 ? -9.102 7.816 -5.07 1 98.88 83 ALA A CA 1
ATOM 630 C C . ALA A 1 83 ? -9.797 8.5 -3.898 1 98.88 83 ALA A C 1
ATOM 632 O O . ALA A 1 83 ? -10.148 7.848 -2.912 1 98.88 83 ALA A O 1
ATOM 633 N N . GLY A 1 84 ? -9.945 9.789 -3.967 1 98.81 84 GLY A N 1
ATOM 634 C CA . GLY A 1 84 ? -10.695 10.484 -2.934 1 98.81 84 GLY A CA 1
ATOM 635 C C . GLY A 1 84 ? -9.82 11.312 -2.012 1 98.81 84 GLY A C 1
ATOM 636 O O . GLY A 1 84 ? -10.266 11.758 -0.954 1 98.81 84 GLY A O 1
ATOM 637 N N . GLY A 1 85 ? -8.586 11.5 -2.369 1 98.88 85 GLY A N 1
ATOM 638 C CA . GLY A 1 85 ? -7.746 12.383 -1.579 1 98.88 85 GLY A CA 1
ATOM 639 C C . GLY A 1 85 ? -8.32 13.789 -1.448 1 98.88 85 GLY A C 1
ATOM 640 O O . GLY A 1 85 ? -8.875 14.328 -2.406 1 98.88 85 GLY A O 1
ATOM 641 N N . ALA A 1 86 ? -8.211 14.305 -0.237 1 98.94 86 ALA A N 1
ATOM 642 C CA . ALA A 1 86 ? -8.688 15.664 0.002 1 98.94 86 ALA A CA 1
ATOM 643 C C . ALA A 1 86 ? -7.527 16.656 0.039 1 98.94 86 ALA A C 1
ATOM 645 O O . ALA A 1 86 ? -7.691 17.828 -0.311 1 98.94 86 ALA A O 1
ATOM 646 N N . SER A 1 87 ? -6.453 16.203 0.516 1 98.94 87 SER A N 1
ATOM 647 C CA . SER A 1 87 ? -5.203 16.953 0.583 1 98.94 87 SER A CA 1
ATOM 648 C C . SER A 1 87 ? -4.027 16.125 0.09 1 98.94 87 SER A C 1
ATOM 650 O O . SER A 1 87 ? -3.973 14.914 0.336 1 98.94 87 SER A O 1
ATOM 652 N N . TYR A 1 88 ? -3.172 16.781 -0.693 1 99 88 TYR A N 1
ATOM 653 C CA . TYR A 1 88 ? -1.98 16.172 -1.28 1 99 88 TYR A CA 1
ATOM 654 C C . TYR A 1 88 ? -0.723 16.922 -0.857 1 99 88 TYR A C 1
ATOM 656 O O . TYR A 1 88 ? -0.486 18.047 -1.299 1 99 88 TYR A O 1
ATOM 664 N N . THR A 1 89 ? 0.059 16.25 0.005 1 99 89 THR A N 1
ATOM 665 C CA . THR A 1 89 ? 1.287 16.875 0.497 1 99 89 THR A CA 1
ATOM 666 C C . THR A 1 89 ? 2.512 16.141 -0.035 1 99 89 THR A C 1
ATOM 668 O O . THR A 1 89 ? 2.723 14.961 0.284 1 99 89 THR A O 1
ATOM 671 N N . PHE A 1 90 ? 3.297 16.828 -0.858 1 98.94 90 PHE A N 1
ATOM 672 C CA . PHE A 1 90 ? 4.5 16.219 -1.411 1 98.94 90 PHE A CA 1
ATOM 673 C C . PHE A 1 90 ? 5.75 16.812 -0.787 1 98.94 90 PHE A C 1
ATOM 675 O O . PHE A 1 90 ? 5.703 17.922 -0.227 1 98.94 90 PHE A O 1
ATOM 682 N N . HIS A 1 91 ? 6.828 16.094 -0.819 1 98.94 91 HIS A N 1
ATOM 683 C CA . HIS A 1 91 ? 8.078 16.547 -0.229 1 98.94 91 HIS A CA 1
ATOM 684 C C . HIS A 1 91 ? 8.812 17.516 -1.166 1 98.94 91 HIS A C 1
ATOM 686 O O . HIS A 1 91 ? 8.945 17.234 -2.359 1 98.94 91 HIS A O 1
ATOM 692 N N . TYR A 1 92 ? 9.297 18.531 -0.565 1 98.94 92 TYR A N 1
ATOM 693 C CA . TYR A 1 92 ? 10.133 19.484 -1.284 1 98.94 92 TYR A CA 1
ATOM 694 C C . TYR A 1 92 ? 11.305 18.781 -1.966 1 98.94 92 TYR A C 1
ATOM 696 O O . TYR A 1 92 ? 11.625 19.078 -3.119 1 98.94 92 TYR A O 1
ATOM 704 N N . GLU A 1 93 ? 11.938 17.859 -1.296 1 98.75 93 GLU A N 1
ATOM 705 C CA . GLU A 1 93 ? 13.164 17.172 -1.713 1 98.75 93 GLU A CA 1
ATOM 706 C C . GLU A 1 93 ? 12.898 16.219 -2.879 1 98.75 93 GLU A C 1
ATOM 708 O O . GLU A 1 93 ? 13.836 15.75 -3.523 1 98.75 93 GLU A O 1
ATOM 713 N N . ALA A 1 94 ? 11.609 15.938 -3.23 1 98.69 94 ALA A N 1
ATOM 714 C CA . ALA A 1 94 ? 11.273 14.875 -4.172 1 98.69 94 ALA A CA 1
ATOM 715 C C . ALA A 1 94 ? 11.219 15.406 -5.602 1 98.69 94 ALA A C 1
ATOM 717 O O . ALA A 1 94 ? 11.102 14.633 -6.555 1 98.69 94 ALA A O 1
ATOM 718 N N . THR A 1 95 ? 11.305 16.703 -5.801 1 98.12 95 THR A N 1
ATOM 719 C CA . THR A 1 95 ? 11.164 17.297 -7.125 1 98.12 95 THR A CA 1
ATOM 720 C C . THR A 1 95 ? 11.719 18.719 -7.141 1 98.12 95 THR A C 1
ATOM 722 O O . THR A 1 95 ? 11.984 19.297 -6.086 1 98.12 95 THR A O 1
ATOM 725 N N . ASN A 1 96 ? 11.898 19.203 -8.352 1 97.5 96 ASN A N 1
ATOM 726 C CA . ASN A 1 96 ? 12.227 20.609 -8.539 1 97.5 96 ASN A CA 1
ATOM 727 C C . ASN A 1 96 ? 11.047 21.391 -9.109 1 97.5 96 ASN A C 1
ATOM 729 O O . ASN A 1 96 ? 11.086 22.625 -9.195 1 97.5 96 ASN A O 1
ATOM 733 N N . ASP A 1 97 ? 9.977 20.719 -9.414 1 97.75 97 ASP A N 1
ATOM 734 C CA . ASP A 1 97 ? 8.836 21.328 -10.086 1 97.75 97 ASP A CA 1
ATOM 735 C C . ASP A 1 97 ? 7.703 21.594 -9.102 1 97.75 97 ASP A C 1
ATOM 737 O O . ASP A 1 97 ? 6.559 21.188 -9.328 1 97.75 97 ASP A O 1
ATOM 741 N N . HIS A 1 98 ? 8.062 22.375 -8.086 1 98.75 98 HIS A N 1
ATOM 742 C CA . HIS A 1 98 ? 7.125 22.562 -6.984 1 98.75 98 HIS A CA 1
ATOM 743 C C . HIS A 1 98 ? 5.863 23.281 -7.449 1 98.75 98 HIS A C 1
ATOM 745 O O . HIS A 1 98 ? 4.75 22.828 -7.18 1 98.75 98 HIS A O 1
ATOM 751 N N . MET A 1 99 ? 6.023 24.375 -8.172 1 98.69 99 MET A N 1
ATOM 752 C CA . MET A 1 99 ? 4.895 25.219 -8.562 1 98.69 99 MET A CA 1
ATOM 753 C C . MET A 1 99 ? 3.961 24.469 -9.508 1 98.69 99 MET A C 1
ATOM 755 O O . MET A 1 99 ? 2.738 24.578 -9.398 1 98.69 99 MET A O 1
ATOM 759 N N . ASP A 1 100 ? 4.535 23.703 -10.422 1 98.62 100 ASP A N 1
ATOM 760 C CA . ASP A 1 100 ? 3.74 22.922 -11.367 1 98.62 100 ASP A CA 1
ATOM 761 C C . ASP A 1 100 ? 2.875 21.906 -10.641 1 98.62 100 ASP A C 1
ATOM 763 O O . ASP A 1 100 ? 1.7 21.719 -10.977 1 98.62 100 ASP A O 1
ATOM 767 N N . ILE A 1 101 ? 3.393 21.234 -9.688 1 98.75 101 ILE A N 1
ATOM 768 C CA . ILE A 1 101 ? 2.674 20.203 -8.945 1 98.75 101 ILE A CA 1
ATOM 769 C C . ILE A 1 101 ? 1.557 20.844 -8.125 1 98.75 101 ILE A C 1
ATOM 771 O O . ILE A 1 101 ? 0.448 20.312 -8.047 1 98.75 101 ILE A O 1
ATOM 775 N N . ILE A 1 102 ? 1.864 21.953 -7.484 1 98.94 102 ILE A N 1
ATOM 776 C CA . ILE A 1 102 ? 0.869 22.656 -6.691 1 98.94 102 ILE A CA 1
ATOM 777 C C . ILE A 1 102 ? -0.335 23 -7.566 1 98.94 102 ILE A C 1
ATOM 779 O O . ILE A 1 102 ? -1.481 22.781 -7.168 1 98.94 102 ILE A O 1
ATOM 783 N N . GLU A 1 103 ? -0.047 23.516 -8.711 1 98.81 103 GLU A N 1
ATOM 784 C CA . GLU A 1 103 ? -1.113 23.844 -9.648 1 98.81 103 GLU A CA 1
ATOM 785 C C . GLU A 1 103 ? -1.92 22.594 -10.031 1 98.81 103 GLU A C 1
ATOM 787 O O . GLU A 1 103 ? -3.152 22.641 -10.055 1 98.81 103 GLU A O 1
ATOM 792 N N . MET A 1 104 ? -1.219 21.531 -10.32 1 98.81 104 MET A N 1
ATOM 793 C CA . MET A 1 104 ? -1.874 20.266 -10.664 1 98.81 104 MET A CA 1
ATOM 794 C C . MET A 1 104 ? -2.801 19.812 -9.547 1 98.81 104 MET A C 1
ATOM 796 O O . MET A 1 104 ? -3.916 19.359 -9.805 1 98.81 104 MET A O 1
ATOM 800 N N . ILE A 1 105 ? -2.357 19.891 -8.328 1 98.94 105 ILE A N 1
ATOM 801 C CA . ILE A 1 105 ? -3.133 19.484 -7.168 1 98.94 105 ILE A CA 1
ATOM 802 C C . ILE A 1 105 ? -4.406 20.328 -7.07 1 98.94 105 ILE A C 1
ATOM 804 O O . ILE A 1 105 ? -5.5 19.781 -6.895 1 98.94 105 ILE A O 1
ATOM 808 N N . HIS A 1 106 ? -4.281 21.625 -7.215 1 98.94 106 HIS A N 1
ATOM 809 C CA . HIS A 1 106 ? -5.422 22.531 -7.137 1 98.94 106 HIS A CA 1
ATOM 810 C C . HIS A 1 106 ? -6.402 22.281 -8.281 1 98.94 106 HIS A C 1
ATOM 812 O O . HIS A 1 106 ? -7.617 22.375 -8.094 1 98.94 106 HIS A O 1
ATOM 818 N N . GLU A 1 107 ? -5.887 21.969 -9.445 1 98.81 107 GLU A N 1
ATOM 819 C CA . GLU A 1 107 ? -6.738 21.672 -10.594 1 98.81 107 GLU A CA 1
ATOM 820 C C . GLU A 1 107 ? -7.637 20.469 -10.32 1 98.81 107 GLU A C 1
ATOM 822 O O . GLU A 1 107 ? -8.719 20.344 -10.906 1 98.81 107 GLU A O 1
ATOM 827 N N . HIS A 1 108 ? -7.199 19.641 -9.422 1 98.81 108 HIS A N 1
ATOM 828 C CA . HIS A 1 108 ? -7.984 18.469 -9.062 1 98.81 108 HIS A CA 1
ATOM 829 C C . HIS A 1 108 ? -8.82 18.719 -7.809 1 98.81 108 HIS A C 1
ATOM 831 O O . HIS A 1 108 ? -9.344 17.781 -7.203 1 98.81 108 HIS A O 1
ATOM 837 N N . ASN A 1 109 ? -8.82 19.938 -7.359 1 98.69 109 ASN A N 1
ATOM 838 C CA . ASN A 1 109 ? -9.633 20.391 -6.234 1 98.69 109 ASN A CA 1
ATOM 839 C C . ASN A 1 109 ? -9.156 19.781 -4.918 1 98.69 109 ASN A C 1
ATOM 841 O O . ASN A 1 109 ? -9.953 19.547 -4.012 1 98.69 109 ASN A O 1
ATOM 845 N N . MET A 1 110 ? -7.957 19.391 -4.82 1 98.94 110 MET A N 1
ATOM 846 C CA . MET A 1 110 ? -7.332 19 -3.562 1 98.94 110 MET A CA 1
ATOM 847 C C . MET A 1 110 ? -6.586 20.172 -2.938 1 98.94 110 MET A C 1
ATOM 849 O O . MET A 1 110 ? -6.16 21.094 -3.643 1 98.94 110 MET A O 1
ATOM 853 N N . ARG A 1 111 ? -6.496 20.141 -1.59 1 98.94 111 ARG A N 1
ATOM 854 C CA . ARG A 1 111 ? -5.559 21.047 -0.917 1 98.94 111 ARG A CA 1
ATOM 855 C C . ARG A 1 111 ? -4.117 20.641 -1.199 1 98.94 111 ARG A C 1
ATOM 857 O O . ARG A 1 111 ? -3.787 19.438 -1.191 1 98.94 111 ARG A O 1
ATOM 864 N N . ALA A 1 112 ? -3.271 21.594 -1.474 1 98.94 112 ALA A N 1
ATOM 865 C CA . ALA A 1 112 ? -1.863 21.312 -1.756 1 98.94 112 ALA A CA 1
ATOM 866 C C . ALA A 1 112 ? -0.996 21.594 -0.531 1 98.94 112 ALA A C 1
ATOM 868 O O . ALA A 1 112 ? -1.076 22.672 0.065 1 98.94 112 ALA A O 1
ATOM 869 N N . GLY A 1 113 ? -0.219 20.609 -0.134 1 98.94 113 GLY A N 1
ATOM 870 C CA . GLY A 1 113 ? 0.772 20.781 0.917 1 98.94 113 GLY A CA 1
ATOM 871 C C . GLY A 1 113 ? 2.189 20.516 0.448 1 98.94 113 GLY A C 1
ATOM 872 O O . GLY A 1 113 ? 2.4 19.797 -0.537 1 98.94 113 GLY A O 1
ATOM 873 N N . ILE A 1 114 ? 3.125 21.094 1.116 1 98.94 114 ILE A N 1
ATOM 874 C CA . ILE A 1 114 ? 4.535 20.828 0.868 1 98.94 114 ILE A CA 1
ATOM 875 C C . ILE A 1 114 ? 5.227 20.453 2.178 1 98.94 114 ILE A C 1
ATOM 877 O O . ILE A 1 114 ? 5.008 21.109 3.207 1 98.94 114 ILE A O 1
ATOM 881 N N . ALA A 1 115 ? 5.969 19.375 2.133 1 98.94 115 ALA A N 1
ATOM 882 C CA . ALA A 1 115 ? 6.66 18.859 3.312 1 98.94 115 ALA A CA 1
ATOM 883 C C . ALA A 1 115 ? 8.164 19.109 3.221 1 98.94 115 ALA A C 1
ATOM 885 O O . ALA A 1 115 ? 8.742 19.047 2.135 1 98.94 115 ALA A O 1
ATOM 886 N N . ILE A 1 116 ? 8.766 19.359 4.355 1 98.94 116 ILE A N 1
ATOM 887 C CA . ILE A 1 116 ? 10.227 19.422 4.434 1 98.94 116 ILE A CA 1
ATOM 888 C C . ILE A 1 116 ? 10.734 18.469 5.504 1 98.94 116 ILE A C 1
ATOM 890 O O . ILE A 1 116 ? 10.148 18.359 6.586 1 98.94 116 ILE A O 1
ATOM 894 N N . SER A 1 117 ? 11.797 17.781 5.203 1 98.81 117 SER A N 1
ATOM 895 C CA . SER A 1 117 ? 12.43 16.812 6.105 1 98.81 117 SER A CA 1
ATOM 896 C C . SER A 1 117 ? 13.203 17.531 7.211 1 98.81 117 SER A C 1
ATOM 898 O O . SER A 1 117 ? 13.445 18.734 7.129 1 98.81 117 SER A O 1
ATOM 900 N N . PRO A 1 118 ? 13.586 16.797 8.25 1 98.75 118 PRO A N 1
ATOM 901 C CA . PRO A 1 118 ? 14.25 17.406 9.406 1 98.75 118 PRO A CA 1
ATOM 902 C C . PRO A 1 118 ? 15.508 18.172 9.016 1 98.75 118 PRO A C 1
ATOM 904 O O . PRO A 1 118 ? 15.789 19.234 9.594 1 98.75 118 PRO A O 1
ATOM 907 N N . ASP A 1 119 ? 16.188 17.734 8 1 98.44 119 ASP A N 1
ATOM 908 C CA . ASP A 1 119 ? 17.469 18.359 7.684 1 98.44 119 ASP A CA 1
ATOM 909 C C . ASP A 1 119 ? 17.312 19.422 6.598 1 98.44 119 ASP A C 1
ATOM 911 O O . ASP A 1 119 ? 18.266 20.109 6.266 1 98.44 119 ASP A O 1
ATOM 915 N N . THR A 1 120 ? 16.172 19.547 6.016 1 98.75 120 THR A N 1
ATOM 916 C CA . THR A 1 120 ? 15.891 20.594 5.035 1 98.75 120 THR A CA 1
ATOM 917 C C . THR A 1 120 ? 15.523 21.906 5.73 1 98.75 120 THR A C 1
ATOM 919 O O . THR A 1 120 ? 14.555 21.953 6.492 1 98.75 120 THR A O 1
ATOM 922 N N . PRO A 1 121 ? 16.25 22.922 5.551 1 98.5 121 PRO A N 1
ATOM 923 C CA . PRO A 1 121 ? 15.961 24.188 6.234 1 98.5 121 PRO A CA 1
ATOM 924 C C . PRO A 1 121 ? 14.656 24.828 5.762 1 98.5 121 PRO A C 1
ATOM 926 O O . PRO A 1 121 ? 14.289 24.688 4.594 1 98.5 121 PRO A O 1
ATOM 929 N N . SER A 1 122 ? 13.953 25.516 6.668 1 98.62 122 SER A N 1
ATOM 930 C CA . SER A 1 122 ? 12.672 26.156 6.352 1 98.62 122 SER A CA 1
ATOM 931 C C . SER A 1 122 ? 12.852 27.25 5.305 1 98.62 122 SER A C 1
ATOM 933 O O . SER A 1 122 ? 11.883 27.656 4.652 1 98.62 122 SER A O 1
ATOM 935 N N . THR A 1 123 ? 14.094 27.703 5.09 1 98.44 123 THR A N 1
ATOM 936 C CA . THR A 1 123 ? 14.375 28.781 4.156 1 98.44 123 THR A CA 1
ATOM 937 C C . THR A 1 123 ? 14.109 28.328 2.719 1 98.44 123 THR A C 1
ATOM 939 O O . THR A 1 123 ? 14 29.172 1.816 1 98.44 123 THR A O 1
ATOM 942 N N . VAL A 1 124 ? 14 27.047 2.441 1 98.69 124 VAL A N 1
ATOM 943 C CA . VAL A 1 124 ? 13.727 26.578 1.091 1 98.69 124 VAL A CA 1
ATOM 944 C C . VAL A 1 124 ? 12.297 26.953 0.699 1 98.69 124 VAL A C 1
ATOM 946 O O . VAL A 1 124 ? 11.961 26.984 -0.487 1 98.69 124 VAL A O 1
ATOM 949 N N . ILE A 1 125 ? 11.477 27.141 1.731 1 98.88 125 ILE A N 1
ATOM 950 C CA . ILE A 1 125 ? 10.109 27.578 1.48 1 98.88 125 ILE A CA 1
ATOM 951 C C . ILE A 1 125 ? 10.102 29.078 1.172 1 98.88 125 ILE A C 1
ATOM 953 O O . ILE A 1 125 ? 10.047 29.906 2.086 1 98.88 125 ILE A O 1
ATOM 957 N N . THR A 1 126 ? 10.078 29.391 -0.057 1 98.69 126 THR A N 1
ATOM 958 C CA . THR A 1 126 ? 10.047 30.797 -0.477 1 98.69 126 THR A CA 1
ATOM 959 C C . THR A 1 126 ? 8.656 31.391 -0.288 1 98.69 126 THR A C 1
ATOM 961 O O . THR A 1 126 ? 7.691 30.656 -0.066 1 98.69 126 THR A O 1
ATOM 964 N N . ASP A 1 127 ? 8.609 32.688 -0.39 1 98.62 127 ASP A N 1
ATOM 965 C CA . ASP A 1 127 ? 7.309 33.375 -0.33 1 98.62 127 ASP A CA 1
ATOM 966 C C . ASP A 1 127 ? 6.383 32.875 -1.434 1 98.62 127 ASP A C 1
ATOM 968 O O . ASP A 1 127 ? 5.18 32.688 -1.215 1 98.62 127 ASP A O 1
ATOM 972 N N . GLU A 1 128 ? 6.949 32.656 -2.543 1 98.5 128 GLU A N 1
ATOM 973 C CA . GLU A 1 128 ? 6.176 32.156 -3.684 1 98.5 128 GLU A CA 1
ATOM 974 C C . GLU A 1 128 ? 5.551 30.797 -3.385 1 98.5 128 GLU A C 1
ATOM 976 O O . GLU A 1 128 ? 4.359 30.594 -3.625 1 98.5 128 GLU A O 1
ATOM 981 N N . ILE A 1 129 ? 6.34 29.875 -2.861 1 98.75 129 ILE A N 1
ATOM 982 C CA . ILE A 1 129 ? 5.863 28.531 -2.527 1 98.75 129 ILE A CA 1
ATOM 983 C C . ILE A 1 129 ? 4.809 28.625 -1.427 1 98.75 129 ILE A C 1
ATOM 985 O O . ILE A 1 129 ? 3.736 28.031 -1.538 1 98.75 129 ILE A O 1
ATOM 989 N N . ALA A 1 130 ? 5.109 29.391 -0.407 1 98.75 130 ALA A N 1
ATOM 990 C CA . ALA A 1 130 ? 4.219 29.5 0.744 1 98.75 130 ALA A CA 1
ATOM 991 C C . ALA A 1 130 ? 2.863 30.062 0.335 1 98.75 130 ALA A C 1
ATOM 993 O O . ALA A 1 130 ? 1.827 29.656 0.871 1 98.75 130 ALA A O 1
ATOM 994 N N . ASN A 1 131 ? 2.906 31.016 -0.535 1 98.44 131 ASN A N 1
ATOM 995 C CA . ASN A 1 131 ? 1.657 31.625 -0.986 1 98.44 131 ASN A CA 1
ATOM 996 C C . ASN A 1 131 ? 0.85 30.656 -1.853 1 98.44 131 ASN A C 1
ATOM 998 O O . ASN A 1 131 ? -0.38 30.734 -1.886 1 98.44 131 ASN A O 1
ATOM 1002 N N . ALA A 1 132 ? 1.524 29.797 -2.525 1 98.81 132 ALA A N 1
ATOM 1003 C CA . ALA A 1 132 ? 0.868 28.891 -3.461 1 98.81 132 ALA A CA 1
ATOM 1004 C C . ALA A 1 132 ? 0.274 27.688 -2.732 1 98.81 132 ALA A C 1
ATOM 1006 O O . ALA A 1 132 ? -0.797 27.188 -3.1 1 98.81 132 ALA A O 1
ATOM 1007 N N . VAL A 1 133 ? 0.868 27.172 -1.721 1 98.88 133 VAL A N 1
ATOM 1008 C CA . VAL A 1 133 ? 0.392 25.984 -1.035 1 98.88 133 VAL A CA 1
ATOM 1009 C C . VAL A 1 133 ? -0.667 26.359 -0.003 1 98.88 133 VAL A C 1
ATOM 1011 O O . VAL A 1 133 ? -0.748 27.516 0.414 1 98.88 133 VAL A O 1
ATOM 1014 N N . ASP A 1 134 ? -1.4 25.344 0.354 1 98.94 134 ASP A N 1
ATOM 1015 C CA . ASP A 1 134 ? -2.414 25.516 1.39 1 98.94 134 ASP A CA 1
ATOM 1016 C C . ASP A 1 134 ? -1.863 25.141 2.764 1 98.94 134 ASP A C 1
ATOM 1018 O O . ASP A 1 134 ? -2.428 25.531 3.791 1 98.94 134 ASP A O 1
ATOM 1022 N N . MET A 1 135 ? -0.755 24.406 2.781 1 98.94 135 MET A N 1
ATOM 1023 C CA . MET A 1 135 ? -0.226 23.875 4.031 1 98.94 135 MET A CA 1
ATOM 1024 C C . MET A 1 135 ? 1.261 23.562 3.904 1 98.94 135 MET A C 1
ATOM 1026 O O . MET A 1 135 ? 1.729 23.188 2.828 1 98.94 135 MET A O 1
ATOM 1030 N N . ILE A 1 136 ? 1.964 23.781 4.934 1 98.94 136 ILE A N 1
ATOM 1031 C CA . ILE A 1 136 ? 3.363 23.391 5.035 1 98.94 136 ILE A CA 1
ATOM 1032 C C . ILE A 1 136 ? 3.523 22.328 6.129 1 98.94 136 ILE A C 1
ATOM 1034 O O . ILE A 1 136 ? 3.066 22.531 7.258 1 98.94 136 ILE A O 1
ATOM 1038 N N . LEU A 1 137 ? 4.098 21.219 5.762 1 98.94 137 LEU A N 1
ATOM 1039 C CA . LEU A 1 137 ? 4.359 20.141 6.711 1 98.94 137 LEU A CA 1
ATOM 1040 C C . LEU A 1 137 ? 5.832 20.125 7.109 1 98.94 137 LEU A C 1
ATOM 1042 O O . LEU A 1 137 ? 6.711 20.047 6.246 1 98.94 137 LEU A O 1
ATOM 1046 N N . VAL A 1 138 ? 6.09 20.234 8.391 1 98.94 138 VAL A N 1
ATOM 1047 C CA . VAL A 1 138 ? 7.43 20.047 8.938 1 98.94 138 VAL A CA 1
ATOM 1048 C C . VAL A 1 138 ? 7.543 18.672 9.57 1 98.94 138 VAL A C 1
ATOM 1050 O O . VAL A 1 138 ? 6.863 18.375 10.555 1 98.94 138 VAL A O 1
ATOM 1053 N N . MET A 1 139 ? 8.398 17.891 9 1 98.88 139 MET A N 1
ATOM 1054 C CA . MET A 1 139 ? 8.656 16.578 9.586 1 98.88 139 MET A CA 1
ATOM 1055 C C . MET A 1 139 ? 9.406 16.703 10.914 1 98.88 139 MET A C 1
ATOM 1057 O O . MET A 1 139 ? 10.352 17.484 11.016 1 98.88 139 MET A O 1
ATOM 1061 N N . THR A 1 140 ? 8.953 15.914 11.852 1 98.75 140 THR A N 1
ATOM 1062 C CA . THR A 1 140 ? 9.617 15.906 13.148 1 98.75 140 THR A CA 1
ATOM 1063 C C . THR A 1 140 ? 10.227 14.547 13.445 1 98.75 140 THR A C 1
ATOM 1065 O O . THR A 1 140 ? 10.516 14.219 14.602 1 98.75 140 THR A O 1
ATOM 1068 N N . VAL A 1 141 ? 10.312 13.695 12.484 1 98.44 141 VAL A N 1
ATOM 1069 C CA . VAL A 1 141 ? 11.086 12.461 12.367 1 98.44 141 VAL A CA 1
ATOM 1070 C C . VAL A 1 141 ? 11.57 12.289 10.93 1 98.44 141 VAL A C 1
ATOM 1072 O O . VAL A 1 141 ? 11.102 12.984 10.023 1 98.44 141 VAL A O 1
ATOM 1075 N N . ASN A 1 142 ? 12.523 11.445 10.758 1 97.94 142 ASN A N 1
ATOM 1076 C CA . ASN A 1 142 ? 12.867 11.125 9.375 1 97.94 142 ASN A CA 1
ATOM 1077 C C . ASN A 1 142 ? 11.75 10.359 8.68 1 97.94 142 ASN A C 1
ATOM 1079 O O . ASN A 1 142 ? 11.258 9.367 9.211 1 97.94 142 ASN A O 1
ATOM 1083 N N . PRO A 1 143 ? 11.352 10.828 7.477 1 97.38 143 PRO A N 1
ATOM 1084 C CA . PRO A 1 143 ? 10.234 10.164 6.793 1 97.38 143 PRO A CA 1
ATOM 1085 C C . PRO A 1 143 ? 10.523 8.695 6.492 1 97.38 143 PRO A C 1
ATOM 1087 O O . PRO A 1 143 ? 11.656 8.336 6.156 1 97.38 143 PRO A O 1
ATOM 1090 N N . GLY A 1 144 ? 9.414 7.867 6.625 1 93.12 144 GLY A N 1
ATOM 1091 C CA . GLY A 1 144 ? 9.594 6.496 6.176 1 93.12 144 GLY A CA 1
ATOM 1092 C C . GLY A 1 144 ? 9.07 5.469 7.16 1 93.12 144 GLY A C 1
ATOM 1093 O O . GLY A 1 144 ? 8.734 4.344 6.777 1 93.12 144 GLY A O 1
ATOM 1094 N N . ARG A 1 145 ? 9.102 5.789 8.43 1 88.69 145 ARG A N 1
ATOM 1095 C CA . ARG A 1 145 ? 8.625 4.828 9.414 1 88.69 145 ARG A CA 1
ATOM 1096 C C . ARG A 1 145 ? 7.805 5.52 10.5 1 88.69 145 ARG A C 1
ATOM 1098 O O . ARG A 1 145 ? 8.016 6.699 10.789 1 88.69 145 ARG A O 1
ATOM 1105 N N . GLY A 1 146 ? 6.891 4.758 11.094 1 86.56 146 GLY A N 1
ATOM 1106 C CA . GLY A 1 146 ? 6.148 5.227 12.258 1 86.56 146 GLY A CA 1
ATOM 1107 C C . GLY A 1 146 ? 6.801 4.855 13.57 1 86.56 146 GLY A C 1
ATOM 1108 O O . GLY A 1 146 ? 7.762 4.078 13.602 1 86.56 146 GLY A O 1
ATOM 1109 N N . GLY A 1 147 ? 6.309 5.535 14.562 1 89.88 147 GLY A N 1
ATOM 1110 C CA . GLY A 1 147 ? 6.719 5.156 15.906 1 89.88 147 GLY A CA 1
ATOM 1111 C C . GLY A 1 147 ? 8.07 5.727 16.297 1 89.88 147 GLY A C 1
ATOM 1112 O O . GLY A 1 147 ? 8.633 5.344 17.328 1 89.88 147 GLY A O 1
ATOM 1113 N N . GLN A 1 148 ? 8.57 6.562 15.531 1 94.38 148 GLN A N 1
ATOM 1114 C CA . GLN A 1 148 ? 9.859 7.18 15.82 1 94.38 148 GLN A CA 1
ATOM 1115 C C . GLN A 1 148 ? 9.734 8.242 16.906 1 94.38 148 GLN A C 1
ATOM 1117 O O . GLN A 1 148 ? 8.633 8.711 17.188 1 94.38 148 GLN A O 1
ATOM 1122 N N . LYS A 1 149 ? 10.867 8.594 17.453 1 96.38 149 LYS A N 1
ATOM 1123 C CA . LYS A 1 149 ? 10.898 9.594 18.516 1 96.38 149 LYS A CA 1
ATOM 1124 C C . LYS A 1 149 ? 10.836 11.008 17.938 1 96.38 149 LYS A C 1
ATOM 1126 O O . LYS A 1 149 ? 11.5 11.305 16.938 1 96.38 149 LYS A O 1
ATOM 1131 N N . PHE A 1 150 ? 10.109 11.789 18.609 1 98.19 150 PHE A N 1
ATOM 1132 C CA . PHE A 1 150 ? 9.922 13.195 18.266 1 98.19 150 PHE A CA 1
ATOM 1133 C C . PHE A 1 150 ? 11.258 13.938 18.266 1 98.19 150 PHE A C 1
ATOM 1135 O O . PHE A 1 150 ? 12.047 13.805 19.203 1 98.19 150 PHE A O 1
ATOM 1142 N N . MET A 1 151 ? 11.508 14.758 17.156 1 98.31 151 MET A N 1
ATOM 1143 C CA . MET A 1 151 ? 12.703 15.586 17.078 1 98.31 151 MET A CA 1
ATOM 1144 C C . MET A 1 151 ? 12.383 17.047 17.422 1 98.31 151 MET A C 1
ATOM 1146 O O . MET A 1 151 ? 12.109 17.844 16.516 1 98.31 151 MET A O 1
ATOM 1150 N N . ALA A 1 152 ? 12.633 17.422 18.609 1 98.19 152 ALA A N 1
ATOM 1151 C CA . ALA A 1 152 ? 12.344 18.766 19.078 1 98.19 152 ALA A CA 1
ATOM 1152 C C . ALA A 1 152 ? 13.18 19.812 18.328 1 98.19 152 ALA A C 1
ATOM 1154 O O . ALA A 1 152 ? 12.773 20.969 18.203 1 98.19 152 ALA A O 1
ATOM 1155 N N . ARG A 1 153 ? 14.281 19.391 17.781 1 98.31 153 ARG A N 1
ATOM 1156 C CA . ARG A 1 153 ? 15.188 20.297 17.094 1 98.31 153 ARG A CA 1
ATOM 1157 C C . ARG A 1 153 ? 14.531 20.875 15.844 1 98.31 153 ARG A C 1
ATOM 1159 O O . ARG A 1 153 ? 15.055 21.812 15.242 1 98.31 153 ARG A O 1
ATOM 1166 N N . CYS A 1 154 ? 13.398 20.328 15.43 1 98.75 154 CYS A N 1
ATOM 1167 C CA . CYS A 1 154 ? 12.711 20.797 14.234 1 98.75 154 CYS A CA 1
ATOM 1168 C C . CYS A 1 154 ? 11.789 21.969 14.57 1 98.75 154 CYS A C 1
ATOM 1170 O O . CYS A 1 154 ? 11.297 22.656 13.672 1 98.75 154 CYS A O 1
ATOM 1172 N N . MET A 1 155 ? 11.578 22.328 15.812 1 98.75 155 MET A N 1
ATOM 1173 C CA . MET A 1 155 ? 10.586 23.312 16.234 1 98.75 155 MET A CA 1
ATOM 1174 C C . MET A 1 155 ? 10.984 24.703 15.781 1 98.75 155 MET A C 1
ATOM 1176 O O . MET A 1 155 ? 10.125 25.516 15.414 1 98.75 155 MET A O 1
ATOM 1180 N N . PRO A 1 156 ? 12.258 25.031 15.797 1 98.69 156 PRO A N 1
ATOM 1181 C CA . PRO A 1 156 ? 12.617 26.359 15.297 1 98.69 156 PRO A CA 1
ATOM 1182 C C . PRO A 1 156 ? 12.133 26.594 13.867 1 98.69 156 PRO A C 1
ATOM 1184 O O . PRO A 1 156 ? 11.758 27.719 13.516 1 98.69 156 PRO A O 1
ATOM 1187 N N . LYS A 1 157 ? 12.109 25.578 13.016 1 98.75 157 LYS A N 1
ATOM 1188 C CA . LYS A 1 157 ? 11.57 25.703 11.664 1 98.75 157 LYS A CA 1
ATOM 1189 C C . LYS A 1 157 ? 10.094 26.078 11.688 1 98.75 157 LYS A C 1
ATOM 1191 O O . LYS A 1 157 ? 9.648 26.906 10.883 1 98.75 157 LYS A O 1
ATOM 1196 N N . VAL A 1 158 ? 9.406 25.453 12.586 1 98.88 158 VAL A N 1
ATOM 1197 C CA . VAL A 1 158 ? 7.977 25.719 12.711 1 98.88 158 VAL A CA 1
ATOM 1198 C C . VAL A 1 158 ? 7.758 27.172 13.133 1 98.88 158 VAL A C 1
ATOM 1200 O O . VAL A 1 158 ? 6.938 27.875 12.539 1 98.88 158 VAL A O 1
ATOM 1203 N N . SER A 1 159 ? 8.516 27.562 14.133 1 98.75 159 SER A N 1
ATOM 1204 C CA . SER A 1 159 ? 8.398 28.922 14.641 1 98.75 159 SER A CA 1
ATOM 1205 C C . SER A 1 159 ? 8.711 29.953 13.555 1 98.75 159 SER A C 1
ATOM 1207 O O . SER A 1 159 ? 8.016 30.953 13.422 1 98.75 159 SER A O 1
ATOM 1209 N N . GLU A 1 160 ? 9.758 29.719 12.859 1 98.75 160 GLU A N 1
ATOM 1210 C CA . GLU A 1 160 ? 10.164 30.609 11.781 1 98.75 160 GLU A CA 1
ATOM 1211 C C . GLU A 1 160 ? 9.086 30.703 10.703 1 98.75 160 GLU A C 1
ATOM 1213 O O . GLU A 1 160 ? 8.75 31.797 10.242 1 98.75 160 GLU A O 1
ATOM 1218 N N . LEU A 1 161 ? 8.57 29.578 10.289 1 98.88 161 LEU A N 1
ATOM 1219 C CA . LEU A 1 161 ? 7.531 29.547 9.266 1 98.88 161 LEU A CA 1
ATOM 1220 C C . LEU A 1 161 ? 6.273 30.266 9.742 1 98.88 161 LEU A C 1
ATOM 1222 O O . LEU A 1 161 ? 5.641 30.984 8.969 1 98.88 161 LEU A O 1
ATOM 1226 N N . ARG A 1 162 ? 5.914 30.031 10.984 1 98.75 162 ARG A N 1
ATOM 1227 C CA . ARG A 1 162 ? 4.754 30.703 11.547 1 98.75 162 ARG A CA 1
ATOM 1228 C C . ARG A 1 162 ? 4.945 32.219 11.531 1 98.75 162 ARG A C 1
ATOM 1230 O O . ARG A 1 162 ? 4.023 32.969 11.195 1 98.75 162 ARG A O 1
ATOM 1237 N N . ALA A 1 163 ? 6.098 32.656 11.906 1 98.25 163 ALA A N 1
ATOM 1238 C CA . ALA A 1 163 ? 6.395 34.094 11.898 1 98.25 163 ALA A CA 1
ATOM 1239 C C . ALA A 1 163 ? 6.289 34.656 10.484 1 98.25 163 ALA A C 1
ATOM 1241 O O . ALA A 1 163 ? 5.762 35.75 10.297 1 98.25 163 ALA A O 1
ATOM 1242 N N . ARG A 1 164 ? 6.797 34 9.523 1 98.38 164 ARG A N 1
ATOM 1243 C CA . ARG A 1 164 ? 6.805 34.469 8.141 1 98.38 164 ARG A CA 1
ATOM 1244 C C . ARG A 1 164 ? 5.402 34.406 7.539 1 98.38 164 ARG A C 1
ATOM 1246 O O . ARG A 1 164 ? 5.047 35.25 6.707 1 98.38 164 ARG A O 1
ATOM 1253 N N . PHE A 1 165 ? 4.668 33.375 7.898 1 98.25 165 PHE A N 1
ATOM 1254 C CA . PHE A 1 165 ? 3.361 33.125 7.305 1 98.25 165 PHE A CA 1
ATOM 1255 C C . PHE A 1 165 ? 2.307 32.906 8.383 1 98.25 165 PHE A C 1
ATOM 1257 O O . PHE A 1 165 ? 1.826 31.797 8.586 1 98.25 165 PHE A O 1
ATOM 1264 N N . PRO A 1 166 ? 1.784 33.906 9 1 97.31 166 PRO A N 1
ATOM 1265 C CA . PRO A 1 166 ? 0.992 33.844 10.234 1 97.31 166 PRO A CA 1
ATOM 1266 C C . PRO A 1 166 ? -0.34 33.125 10.047 1 97.31 166 PRO A C 1
ATOM 1268 O O . PRO A 1 166 ? -0.879 32.562 11 1 97.31 166 PRO A O 1
ATOM 1271 N N . ASP A 1 167 ? -0.85 33.031 8.859 1 96.44 167 ASP A N 1
ATOM 1272 C CA . ASP A 1 167 ? -2.18 32.469 8.656 1 96.44 167 ASP A CA 1
ATOM 1273 C C . ASP A 1 167 ? -2.102 31.109 7.945 1 96.44 167 ASP A C 1
ATOM 1275 O O . ASP A 1 167 ? -3.131 30.516 7.613 1 96.44 167 ASP A O 1
ATOM 1279 N N . LYS A 1 168 ? -0.914 30.641 7.633 1 98.56 168 LYS A N 1
ATOM 1280 C CA . LYS A 1 168 ? -0.708 29.391 6.902 1 98.56 168 LYS A CA 1
ATOM 1281 C C . LYS A 1 168 ? -0.943 28.188 7.805 1 98.56 168 LYS A C 1
ATOM 1283 O O . LYS A 1 168 ? -0.541 28.188 8.969 1 98.56 168 LYS A O 1
ATOM 1288 N N . ASP A 1 169 ? -1.674 27.203 7.281 1 98.94 169 ASP A N 1
ATOM 1289 C CA . ASP A 1 169 ? -1.683 25.938 8.008 1 98.94 169 ASP A CA 1
ATOM 1290 C C . ASP A 1 169 ? -0.282 25.328 8.078 1 98.94 169 ASP A C 1
ATOM 1292 O O . ASP A 1 169 ? 0.372 25.156 7.047 1 98.94 169 ASP A O 1
ATOM 1296 N N . ILE A 1 170 ? 0.178 25.062 9.266 1 98.94 170 ILE A N 1
ATOM 1297 C CA . ILE A 1 170 ? 1.459 24.406 9.492 1 98.94 170 ILE A CA 1
ATOM 1298 C C . ILE A 1 170 ? 1.237 23.078 10.234 1 98.94 170 ILE A C 1
ATOM 1300 O O . ILE A 1 170 ? 0.698 23.078 11.344 1 98.94 170 ILE A O 1
ATOM 1304 N N . GLN A 1 171 ? 1.645 22.016 9.578 1 98.94 171 GLN A N 1
ATOM 1305 C CA . GLN A 1 171 ? 1.485 20.656 10.094 1 98.94 171 GLN A CA 1
ATOM 1306 C C . GLN A 1 171 ? 2.805 20.125 10.633 1 98.94 171 GLN A C 1
ATOM 1308 O O . GLN A 1 171 ? 3.871 20.406 10.078 1 98.94 171 GLN A O 1
ATOM 1313 N N . VAL A 1 172 ? 2.762 19.422 11.727 1 98.94 172 VAL A N 1
ATOM 1314 C CA . VAL A 1 172 ? 3.895 18.641 12.211 1 98.94 172 VAL A CA 1
ATOM 1315 C C . VAL A 1 172 ? 3.537 17.156 12.211 1 98.94 172 VAL A C 1
ATOM 1317 O O . VAL A 1 172 ? 2.396 16.781 12.492 1 98.94 172 VAL A O 1
ATOM 1320 N N . ASP A 1 173 ? 4.461 16.344 11.875 1 98.75 173 ASP A N 1
ATOM 1321 C CA . ASP A 1 173 ? 4.273 14.906 11.734 1 98.75 173 ASP A CA 1
ATOM 1322 C C . ASP A 1 173 ? 5.516 14.141 12.188 1 98.75 173 ASP A C 1
ATOM 1324 O O . ASP A 1 173 ? 6.602 14.328 11.633 1 98.75 173 ASP A O 1
ATOM 1328 N N . GLY A 1 174 ? 5.316 13.32 13.133 1 98.38 174 GLY A N 1
ATOM 1329 C CA . GLY A 1 174 ? 6.391 12.461 13.609 1 98.38 174 GLY A CA 1
ATOM 1330 C C . GLY A 1 174 ? 6.543 12.477 15.117 1 98.38 174 GLY A C 1
ATOM 1331 O O . GLY A 1 174 ? 7.109 13.414 15.688 1 98.38 174 GLY A O 1
ATOM 1332 N N . GLY A 1 175 ? 6.086 11.438 15.789 1 97.94 175 GLY A N 1
ATOM 1333 C CA . GLY A 1 175 ? 6.336 11.234 17.203 1 97.94 175 GLY A CA 1
ATOM 1334 C C . GLY A 1 175 ? 5.531 12.164 18.094 1 97.94 175 GLY A C 1
ATOM 1335 O O . GLY A 1 175 ? 5.852 12.336 19.281 1 97.94 175 GLY A O 1
ATOM 1336 N N . VAL A 1 176 ? 4.555 12.797 17.578 1 98.62 176 VAL A N 1
ATOM 1337 C CA . VAL A 1 176 ? 3.789 13.766 18.359 1 98.62 176 VAL A CA 1
ATOM 1338 C C . VAL A 1 176 ? 2.84 13.047 19.312 1 98.62 176 VAL A C 1
ATOM 1340 O O . VAL A 1 176 ? 2.227 12.039 18.938 1 98.62 176 VAL A O 1
ATOM 1343 N N . SER A 1 177 ? 2.75 13.5 20.484 1 98.25 177 SER A N 1
ATOM 1344 C CA . SER A 1 177 ? 1.905 12.961 21.547 1 98.25 177 SER A CA 1
ATOM 1345 C C . SER A 1 177 ? 1.5 14.047 22.547 1 98.25 177 SER A C 1
ATOM 1347 O O . SER A 1 177 ? 1.828 15.219 22.359 1 98.25 177 SER A O 1
ATOM 1349 N N . THR A 1 178 ? 0.764 13.648 23.562 1 98.5 178 THR A N 1
ATOM 1350 C CA . THR A 1 178 ? 0.369 14.586 24.609 1 98.5 178 THR A CA 1
ATOM 1351 C C . THR A 1 178 ? 1.589 15.07 25.391 1 98.5 178 THR A C 1
ATOM 1353 O O . THR A 1 178 ? 1.546 16.125 26.016 1 98.5 178 THR A O 1
ATOM 1356 N N . GLU A 1 179 ? 2.689 14.414 25.266 1 98.31 179 GLU A N 1
ATOM 1357 C CA . GLU A 1 179 ? 3.9 14.766 26 1 98.31 179 GLU A CA 1
ATOM 1358 C C . GLU A 1 179 ? 4.617 15.945 25.359 1 98.31 179 GLU A C 1
ATOM 1360 O O . GLU A 1 179 ? 5.336 16.688 26.031 1 98.31 179 GLU A O 1
ATOM 1365 N N . ASN A 1 180 ? 4.473 16.125 24.094 1 98.69 180 ASN A N 1
ATOM 1366 C CA . ASN A 1 180 ? 5.238 17.156 23.422 1 98.69 180 ASN A CA 1
ATOM 1367 C C . ASN A 1 180 ? 4.328 18.109 22.641 1 98.69 180 ASN A C 1
ATOM 1369 O O . ASN A 1 180 ? 4.809 19 21.938 1 98.69 180 ASN A O 1
ATOM 1373 N N . ILE A 1 181 ? 3.033 17.984 22.797 1 98.81 181 ILE A N 1
ATOM 1374 C CA . ILE A 1 181 ? 2.082 18.75 22.016 1 98.81 181 ILE A CA 1
ATOM 1375 C C . ILE A 1 181 ? 2.232 20.234 22.344 1 98.81 181 ILE A C 1
ATOM 1377 O O . ILE A 1 181 ? 2.074 21.094 21.469 1 98.81 181 ILE A O 1
ATOM 1381 N N . ALA A 1 182 ? 2.49 20.594 23.547 1 98.56 182 ALA A N 1
ATOM 1382 C CA . ALA A 1 182 ? 2.65 21.984 23.922 1 98.56 182 ALA A CA 1
ATOM 1383 C C . ALA A 1 182 ? 3.797 22.641 23.156 1 98.56 182 ALA A C 1
ATOM 1385 O O . ALA A 1 182 ? 3.684 23.781 22.703 1 98.56 182 ALA A O 1
ATOM 1386 N N . THR A 1 183 ? 4.879 21.906 23.031 1 98.69 183 THR A N 1
ATOM 1387 C CA . THR A 1 183 ? 6.039 22.391 22.297 1 98.69 183 THR A CA 1
ATOM 1388 C C . THR A 1 183 ? 5.668 22.656 20.828 1 98.69 183 THR A C 1
ATOM 1390 O O . THR A 1 183 ? 6.055 23.688 20.266 1 98.69 183 THR A O 1
ATOM 1393 N N . CYS A 1 184 ? 4.941 21.781 20.219 1 98.88 184 CYS A N 1
ATOM 1394 C CA . CYS A 1 184 ? 4.504 21.922 18.828 1 98.88 184 CYS A CA 1
ATOM 1395 C C . CYS A 1 184 ? 3.564 23.125 18.688 1 98.88 184 CYS A C 1
ATOM 1397 O O . CYS A 1 184 ? 3.734 23.938 17.781 1 98.88 184 CYS A O 1
ATOM 1399 N N . ALA A 1 185 ? 2.605 23.156 19.594 1 98.81 185 ALA A N 1
ATOM 1400 C CA . ALA A 1 185 ? 1.598 24.219 19.562 1 98.81 185 ALA A CA 1
ATOM 1401 C C . ALA A 1 185 ? 2.234 25.594 19.766 1 98.81 185 ALA A C 1
ATOM 1403 O O . ALA A 1 185 ? 1.929 26.531 19.031 1 98.81 185 ALA A O 1
ATOM 1404 N N . ASP A 1 186 ? 3.117 25.672 20.703 1 98.5 186 ASP A N 1
ATOM 1405 C CA . ASP A 1 186 ? 3.781 26.938 21.016 1 98.5 186 ASP A CA 1
ATOM 1406 C C . ASP A 1 186 ? 4.641 27.406 19.844 1 98.5 186 ASP A C 1
ATOM 1408 O O . ASP A 1 186 ? 4.781 28.609 19.625 1 98.5 186 ASP A O 1
ATOM 1412 N N . ALA A 1 187 ? 5.215 26.453 19.156 1 98.75 187 ALA A N 1
ATOM 1413 C CA . ALA A 1 187 ? 6.035 26.797 18 1 98.75 187 ALA A CA 1
ATOM 1414 C C . ALA A 1 187 ? 5.18 27.375 16.875 1 98.75 187 ALA A C 1
ATOM 1416 O O . ALA A 1 187 ? 5.672 28.125 16.031 1 98.75 187 ALA A O 1
ATOM 1417 N N . GLY A 1 188 ? 3.928 26.938 16.844 1 98.69 188 GLY A N 1
ATOM 1418 C CA . GLY A 1 188 ? 3.045 27.594 15.883 1 98.69 188 GLY A CA 1
ATOM 1419 C C . GLY A 1 188 ? 2.289 26.609 15.008 1 98.69 188 GLY A C 1
ATOM 1420 O O . GLY A 1 188 ? 1.538 27 14.117 1 98.69 188 GLY A O 1
ATOM 1421 N N . SER A 1 189 ? 2.469 25.328 15.219 1 98.81 189 SER A N 1
ATOM 1422 C CA . SER A 1 189 ? 1.734 24.344 14.43 1 98.81 189 SER A CA 1
ATOM 1423 C C . SER A 1 189 ? 0.257 24.328 14.805 1 98.81 189 SER A C 1
ATOM 1425 O O . SER A 1 189 ? -0.09 24.375 15.984 1 98.81 189 SER A O 1
ATOM 1427 N N . ASN A 1 190 ? -0.599 24.312 13.781 1 98.88 190 ASN A N 1
ATOM 1428 C CA . ASN A 1 190 ? -2.027 24.219 14.07 1 98.88 190 ASN A CA 1
ATOM 1429 C C . ASN A 1 190 ? -2.631 22.922 13.523 1 98.88 190 ASN A C 1
ATOM 1431 O O . ASN A 1 190 ? -3.777 22.594 13.82 1 98.88 190 ASN A O 1
ATOM 1435 N N . VAL A 1 191 ? -1.966 22.125 12.672 1 98.94 191 VAL A N 1
ATOM 1436 C CA . VAL A 1 191 ? -2.359 20.812 12.188 1 98.94 191 VAL A CA 1
ATOM 1437 C C . VAL A 1 191 ? -1.435 19.734 12.773 1 98.94 191 VAL A C 1
ATOM 1439 O O . VAL A 1 191 ? -0.22 19.781 12.57 1 98.94 191 VAL A O 1
ATOM 1442 N N . ILE A 1 192 ? -2.023 18.781 13.484 1 98.94 192 ILE A N 1
ATOM 1443 C CA . ILE A 1 192 ? -1.227 17.844 14.266 1 98.94 192 ILE A CA 1
ATOM 1444 C C . ILE A 1 192 ? -1.446 16.422 13.75 1 98.94 192 ILE A C 1
ATOM 1446 O O . ILE A 1 192 ? -2.576 15.922 13.734 1 98.94 192 ILE A O 1
ATOM 1450 N N . VAL A 1 193 ? -0.403 15.812 13.328 1 98.94 193 VAL A N 1
ATOM 1451 C CA . VAL A 1 193 ? -0.43 14.398 12.977 1 98.94 193 VAL A CA 1
ATOM 1452 C C . VAL A 1 193 ? 0.14 13.57 14.125 1 98.94 193 VAL A C 1
ATOM 1454 O O . VAL A 1 193 ? 1.262 13.812 14.578 1 98.94 193 VAL A O 1
ATOM 1457 N N . ALA A 1 194 ? -0.608 12.68 14.562 1 98.56 194 ALA A N 1
ATOM 1458 C CA . ALA A 1 194 ? -0.192 11.719 15.586 1 98.56 194 ALA A CA 1
ATOM 1459 C C . ALA A 1 194 ? -0.702 10.32 15.266 1 98.56 194 ALA A C 1
ATOM 1461 O O . ALA A 1 194 ? -1.847 10.148 14.836 1 98.56 194 ALA A O 1
ATOM 1462 N N . GLY A 1 195 ? 0.138 9.359 15.414 1 97.5 195 GLY A N 1
ATOM 1463 C CA . GLY A 1 195 ? -0.223 7.992 15.062 1 97.5 195 GLY A CA 1
ATOM 1464 C C . GLY A 1 195 ? -0.419 7.098 16.281 1 97.5 195 GLY A C 1
ATOM 1465 O O . GLY A 1 195 ? -1.517 7.031 16.828 1 97.5 195 GLY A O 1
ATOM 1466 N N . THR A 1 196 ? 0.682 6.531 16.734 1 96.62 196 THR A N 1
ATOM 1467 C CA . THR A 1 196 ? 0.679 5.551 17.812 1 96.62 196 THR A CA 1
ATOM 1468 C C . THR A 1 196 ? 0.035 6.129 19.078 1 96.62 196 THR A C 1
ATOM 1470 O O . THR A 1 196 ? -0.712 5.441 19.766 1 96.62 196 THR A O 1
ATOM 1473 N N . SER A 1 197 ? 0.332 7.371 19.359 1 96.88 197 SER A N 1
ATOM 1474 C CA . SER A 1 197 ? -0.158 7.992 20.594 1 96.88 197 SER A CA 1
ATOM 1475 C C . SER A 1 197 ? -1.681 8.062 20.609 1 96.88 197 SER A C 1
ATOM 1477 O O . SER A 1 197 ? -2.297 8.117 21.672 1 96.88 197 SER A O 1
ATOM 1479 N N . ILE A 1 198 ? -2.295 8.086 19.438 1 98.44 198 ILE A N 1
ATOM 1480 C CA . ILE A 1 198 ? -3.75 8.148 19.375 1 98.44 198 ILE A CA 1
ATOM 1481 C C . ILE A 1 198 ? -4.316 6.738 19.203 1 98.44 198 ILE A C 1
ATOM 1483 O O . ILE A 1 198 ? -5.152 6.301 20 1 98.44 198 ILE A O 1
ATOM 1487 N N . PHE A 1 199 ? -3.838 5.98 18.266 1 97.69 199 PHE A N 1
ATOM 1488 C CA . PHE A 1 199 ? -4.422 4.699 17.891 1 97.69 199 PHE A CA 1
ATOM 1489 C C . PHE A 1 199 ? -4.242 3.672 19 1 97.69 199 PHE A C 1
ATOM 1491 O O . PHE A 1 199 ? -5.059 2.764 19.156 1 97.69 199 PHE A O 1
ATOM 1498 N N . MET A 1 200 ? -3.191 3.791 19.812 1 96.06 200 MET A N 1
ATOM 1499 C CA . MET A 1 200 ? -2.92 2.803 20.859 1 96.06 200 MET A CA 1
ATOM 1500 C C . MET A 1 200 ? -3.416 3.291 22.203 1 96.06 200 MET A C 1
ATOM 1502 O O . MET A 1 200 ? -3.287 2.586 23.219 1 96.06 200 MET A O 1
ATOM 1506 N N . ALA A 1 201 ? -4.004 4.434 22.219 1 97.81 201 ALA A N 1
ATOM 1507 C CA . ALA A 1 201 ? -4.504 4.992 23.484 1 97.81 201 ALA A CA 1
ATOM 1508 C C . ALA A 1 201 ? -5.715 4.207 23.984 1 97.81 201 ALA A C 1
ATOM 1510 O O . ALA A 1 201 ? -6.516 3.711 23.188 1 97.81 201 ALA A O 1
ATOM 1511 N N . GLN A 1 202 ? -5.836 4.152 25.25 1 97.5 202 GLN A N 1
ATOM 1512 C CA . GLN A 1 202 ? -7.035 3.588 25.859 1 97.5 202 GLN A CA 1
ATOM 1513 C C . GLN A 1 202 ? -8.273 4.402 25.5 1 97.5 202 GLN A C 1
ATOM 1515 O O . GLN A 1 202 ? -9.344 3.842 25.25 1 97.5 202 GLN A O 1
ATOM 1520 N N . ASP A 1 203 ? -8.078 5.652 25.438 1 98.31 203 ASP A N 1
ATOM 1521 C CA . ASP A 1 203 ? -9.133 6.59 25.078 1 98.31 203 ASP A CA 1
ATOM 1522 C C . ASP A 1 203 ? -8.648 7.598 24.047 1 98.31 203 ASP A C 1
ATOM 1524 O O . ASP A 1 203 ? -8.234 8.703 24.391 1 98.31 203 ASP A O 1
ATOM 1528 N N . PRO A 1 204 ? -8.828 7.234 22.797 1 98.69 204 PRO A N 1
ATOM 1529 C CA . PRO A 1 204 ? -8.359 8.125 21.734 1 98.69 204 PRO A CA 1
ATOM 1530 C C . PRO A 1 204 ? -9.031 9.5 21.781 1 98.69 204 PRO A C 1
ATOM 1532 O O . PRO A 1 204 ? -8.406 10.508 21.438 1 98.69 204 PRO A O 1
ATOM 1535 N N . SER A 1 205 ? -10.266 9.547 22.188 1 98.75 205 SER A N 1
ATOM 1536 C CA . SER A 1 205 ? -10.984 10.812 22.266 1 98.75 205 SER A CA 1
ATOM 1537 C C . SER A 1 205 ? -10.312 11.773 23.234 1 98.75 205 SER A C 1
ATOM 1539 O O . SER A 1 205 ? -10.203 12.969 22.953 1 98.75 205 SER A O 1
ATOM 1541 N N . GLN A 1 206 ? -9.867 11.242 24.328 1 98.75 206 GLN A N 1
ATOM 1542 C CA . GLN A 1 206 ? -9.18 12.062 25.312 1 98.75 206 GLN A CA 1
ATOM 1543 C C . GLN A 1 206 ? -7.855 12.594 24.75 1 98.75 206 GLN A C 1
ATOM 1545 O O . GLN A 1 206 ? -7.504 13.75 24.969 1 98.75 206 GLN A O 1
ATOM 1550 N N . VAL A 1 207 ? -7.121 11.75 24.109 1 98.88 207 VAL A N 1
ATOM 1551 C CA . VAL A 1 207 ? -5.844 12.156 23.531 1 98.88 207 VAL A CA 1
ATOM 1552 C C . VAL A 1 207 ? -6.078 13.258 22.5 1 98.88 207 VAL A C 1
ATOM 1554 O O . VAL A 1 207 ? -5.426 14.305 22.547 1 98.88 207 VAL A O 1
ATOM 1557 N N . ILE A 1 208 ? -7.039 13.047 21.609 1 98.94 208 ILE A N 1
ATOM 1558 C CA . ILE A 1 208 ? -7.336 14.008 20.562 1 98.94 208 ILE A CA 1
ATOM 1559 C C . ILE A 1 208 ? -7.762 15.344 21.172 1 98.94 208 ILE A C 1
ATOM 1561 O O . ILE A 1 208 ? -7.309 16.406 20.75 1 98.94 208 ILE A O 1
ATOM 1565 N N . SER A 1 209 ? -8.562 15.289 22.203 1 98.81 209 SER A N 1
ATOM 1566 C CA . SER A 1 209 ? -9.023 16.484 22.875 1 98.81 209 SER A CA 1
ATOM 1567 C C . SER A 1 209 ? -7.863 17.25 23.516 1 98.81 209 SER A C 1
ATOM 1569 O O . SER A 1 209 ? -7.82 18.469 23.484 1 98.81 209 SER A O 1
ATOM 1571 N N . THR A 1 210 ? -6.969 16.484 24.094 1 98.88 210 THR A N 1
ATOM 1572 C CA . THR A 1 210 ? -5.805 17.094 24.734 1 98.88 210 THR A CA 1
ATOM 1573 C C . THR A 1 210 ? -4.934 17.797 23.688 1 98.88 210 THR A C 1
ATOM 1575 O O . THR A 1 210 ? -4.484 18.922 23.906 1 98.88 210 THR A O 1
ATOM 1578 N N . LEU A 1 211 ? -4.688 17.141 22.609 1 98.94 211 LEU A N 1
ATOM 1579 C CA . LEU A 1 211 ? -3.918 17.75 21.531 1 98.94 211 LEU A CA 1
ATOM 1580 C C . LEU A 1 211 ? -4.59 19.016 21.031 1 98.94 211 LEU A C 1
ATOM 1582 O O . LEU A 1 211 ? -3.934 20.062 20.891 1 98.94 211 LEU A O 1
ATOM 1586 N N . ARG A 1 212 ? -5.883 18.875 20.797 1 98.88 212 ARG A N 1
ATOM 1587 C CA . ARG A 1 212 ? -6.66 20.016 20.281 1 98.88 212 ARG A CA 1
ATOM 1588 C C . ARG A 1 212 ? -6.613 21.188 21.25 1 98.88 212 ARG A C 1
ATOM 1590 O O . ARG A 1 212 ? -6.422 22.328 20.844 1 98.88 212 ARG A O 1
ATOM 1597 N N . ALA A 1 213 ? -6.781 20.953 22.5 1 98.81 213 ALA A N 1
ATOM 1598 C CA . ALA A 1 213 ? -6.812 22 23.516 1 98.81 213 ALA A CA 1
ATOM 1599 C C . ALA A 1 213 ? -5.492 22.766 23.547 1 98.81 213 ALA A C 1
ATOM 1601 O O . ALA A 1 213 ? -5.484 23.984 23.703 1 98.81 213 ALA A O 1
ATOM 1602 N N . ALA A 1 214 ? -4.43 22.016 23.484 1 98.81 214 ALA A N 1
ATOM 1603 C CA . ALA A 1 214 ? -3.115 22.656 23.484 1 98.81 214 ALA A CA 1
ATOM 1604 C C . ALA A 1 214 ? -2.957 23.609 22.297 1 98.81 214 ALA A C 1
ATOM 1606 O O . ALA A 1 214 ? -2.438 24.719 22.438 1 98.81 214 ALA A O 1
ATOM 1607 N N . VAL A 1 215 ? -3.379 23.172 21.156 1 98.88 215 VAL A N 1
ATOM 1608 C CA . VAL A 1 215 ? -3.254 23.969 19.938 1 98.88 215 VAL A CA 1
ATOM 1609 C C . VAL A 1 215 ? -4.172 25.188 20.031 1 98.88 215 VAL A C 1
ATOM 1611 O O . VAL A 1 215 ? -3.766 26.297 19.688 1 98.88 215 VAL A O 1
ATOM 1614 N N . ASP A 1 216 ? -5.391 25 20.5 1 98.69 216 ASP A N 1
ATOM 1615 C CA . ASP A 1 216 ? -6.34 26.094 20.641 1 98.69 216 ASP A CA 1
ATOM 1616 C C . ASP A 1 216 ? -5.797 27.156 21.594 1 98.69 216 ASP A C 1
ATOM 1618 O O . ASP A 1 216 ? -5.922 28.359 21.328 1 98.69 216 ASP A O 1
ATOM 1622 N N . ALA A 1 217 ? -5.266 26.719 22.672 1 98.31 217 ALA A N 1
ATOM 1623 C CA . ALA A 1 217 ? -4.699 27.641 23.641 1 98.31 217 ALA A CA 1
ATOM 1624 C C . ALA A 1 217 ? -3.578 28.469 23.016 1 98.31 217 ALA A C 1
ATOM 1626 O O . ALA A 1 217 ? -3.479 29.672 23.25 1 98.31 217 ALA A O 1
ATOM 1627 N N . ALA A 1 218 ? -2.752 27.797 22.312 1 98.12 218 ALA A N 1
ATOM 1628 C CA . ALA A 1 218 ? -1.635 28.484 21.656 1 98.12 218 ALA A CA 1
ATOM 1629 C C . ALA A 1 218 ? -2.131 29.484 20.625 1 98.12 218 ALA A C 1
ATOM 1631 O O . ALA A 1 218 ? -1.575 30.578 20.5 1 98.12 218 ALA A O 1
ATOM 1632 N N . ILE A 1 219 ? -3.162 29.109 19.828 1 97.19 219 ILE A N 1
ATOM 1633 C CA . ILE A 1 219 ? -3.736 29.984 18.812 1 97.19 219 ILE A CA 1
ATOM 1634 C C . ILE A 1 219 ? -4.285 31.25 19.484 1 97.19 219 ILE A C 1
ATOM 1636 O O . ILE A 1 219 ? -4.047 32.375 19.031 1 97.19 219 ILE A O 1
ATOM 1640 N N . THR A 1 220 ? -4.961 31.07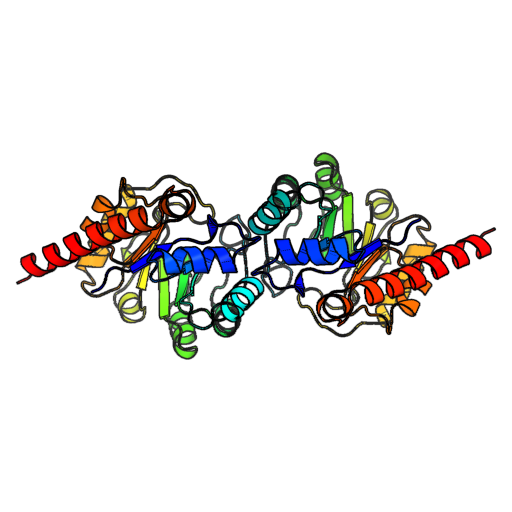8 20.594 1 95.88 220 THR A N 1
ATOM 1641 C CA . THR A 1 220 ? -5.551 32.188 21.328 1 95.88 220 THR A CA 1
ATOM 1642 C C . THR A 1 220 ? -4.461 33.125 21.875 1 95.88 220 THR A C 1
ATOM 1644 O O . THR A 1 220 ? -4.59 34.344 21.828 1 95.88 220 THR A O 1
ATOM 1647 N N . SER A 1 221 ? -3.494 32.5 22.375 1 94.25 221 SER A N 1
ATOM 1648 C CA . SER A 1 221 ? -2.398 33.281 22.953 1 94.25 221 SER A CA 1
ATOM 1649 C C . SER A 1 221 ? -1.695 34.125 21.906 1 94.25 221 SER A C 1
ATOM 1651 O O . SER A 1 221 ? -1.294 35.25 22.172 1 94.25 221 SER A O 1
ATOM 1653 N N . ARG A 1 222 ? -1.47 33.625 20.75 1 91.44 222 ARG A N 1
ATOM 1654 C CA . ARG A 1 222 ? -0.798 34.344 19.672 1 91.44 222 ARG A CA 1
ATOM 1655 C C . ARG A 1 222 ? -1.659 35.5 19.156 1 91.44 222 ARG A C 1
ATOM 1657 O O . ARG A 1 222 ? -1.14 36.531 18.781 1 91.44 222 ARG A O 1
ATOM 1664 N N . LYS A 1 223 ? -2.908 35.375 19.125 1 85.81 223 LYS A N 1
ATOM 1665 C CA . LYS A 1 223 ? -3.814 36.438 18.688 1 85.81 223 LYS A CA 1
ATOM 1666 C C . LYS A 1 223 ? -3.789 37.625 19.641 1 85.81 223 LYS A C 1
ATOM 1668 O O . LYS A 1 223 ? -3.84 38.781 19.219 1 85.81 223 LYS A O 1
ATOM 1673 N N . SER A 1 224 ? -3.74 37.312 20.859 1 78.38 224 SER A N 1
ATOM 1674 C CA . SER A 1 224 ? -3.727 38.375 21.875 1 78.38 224 SER A CA 1
ATOM 1675 C C . SER A 1 224 ? -2.42 39.156 21.844 1 78.38 224 SER A C 1
ATOM 1677 O O . SER A 1 224 ? -2.393 40.344 22.156 1 78.38 224 SER A O 1
ATOM 1679 N N . ALA A 1 225 ? -1.366 38.531 21.453 1 72.75 225 ALA A N 1
ATOM 1680 C CA . ALA A 1 225 ? -0.058 39.188 21.422 1 72.75 225 ALA A CA 1
ATOM 1681 C C . ALA A 1 225 ? 0.051 40.156 20.25 1 72.75 225 ALA A C 1
ATOM 1683 O O . ALA A 1 225 ? 0.804 41.125 20.297 1 72.75 225 ALA A O 1
ATOM 1684 N N . THR A 1 226 ? -0.553 39.875 19.203 1 67.81 226 THR A N 1
ATOM 1685 C CA . THR A 1 226 ? -0.471 40.719 18 1 67.81 226 THR A CA 1
ATOM 1686 C C . THR A 1 226 ? -1.516 41.844 18.047 1 67.81 226 THR A C 1
ATOM 1688 O O . THR A 1 226 ? -1.465 42.75 17.25 1 67.81 226 THR A O 1
ATOM 1691 N N . SER A 1 227 ? -2.547 41.812 18.938 1 58.12 227 SER A N 1
ATOM 1692 C CA . SER A 1 227 ? -3.5 42.906 19.109 1 58.12 227 SER A CA 1
ATOM 1693 C C . SER A 1 227 ? -2.971 43.969 20.062 1 58.12 227 SER A C 1
ATOM 1695 O O . SER A 1 227 ? -2.322 43.625 21.062 1 58.12 227 SER A O 1
ATOM 1697 N N . MET B 1 1 ? 1.055 -33.312 -7.91 1 91.88 1 MET B N 1
ATOM 1698 C CA . MET B 1 1 ? 0.69 -31.953 -8.227 1 91.88 1 MET B CA 1
ATOM 1699 C C . MET B 1 1 ? -0.735 -31.641 -7.773 1 91.88 1 MET B C 1
ATOM 1701 O O . MET B 1 1 ? -1.628 -32.469 -7.926 1 91.88 1 MET B O 1
ATOM 1705 N N . LYS B 1 2 ? -0.936 -30.484 -7.105 1 96.19 2 LYS B N 1
ATOM 1706 C CA . LYS B 1 2 ? -2.248 -30.109 -6.594 1 96.19 2 LYS B CA 1
ATOM 1707 C C . LYS B 1 2 ? -2.717 -28.781 -7.211 1 96.19 2 LYS B C 1
ATOM 1709 O O . LYS B 1 2 ? -1.9 -27.922 -7.543 1 96.19 2 LYS B O 1
ATOM 1714 N N . SER B 1 3 ? -4.062 -28.75 -7.391 1 98.75 3 SER B N 1
ATOM 1715 C CA . SER B 1 3 ? -4.645 -27.484 -7.797 1 98.75 3 SER B CA 1
ATOM 1716 C C . SER B 1 3 ? -4.645 -26.484 -6.641 1 98.75 3 SER B C 1
ATOM 1718 O O . SER B 1 3 ? -4.953 -26.844 -5.504 1 98.75 3 SER B O 1
ATOM 1720 N N . ILE B 1 4 ? -4.219 -25.281 -6.906 1 98.94 4 ILE B N 1
ATOM 1721 C CA . ILE B 1 4 ? -4.215 -24.188 -5.938 1 98.94 4 ILE B CA 1
ATOM 1722 C C . ILE B 1 4 ? -4.965 -22.984 -6.512 1 98.94 4 ILE B C 1
ATOM 1724 O O . ILE B 1 4 ? -4.648 -22.516 -7.609 1 98.94 4 ILE B O 1
ATOM 1728 N N . ILE B 1 5 ? -6 -22.562 -5.824 1 98.94 5 ILE B N 1
ATOM 1729 C CA . ILE B 1 5 ? -6.734 -21.359 -6.211 1 98.94 5 ILE B CA 1
ATOM 1730 C C . ILE B 1 5 ? -6.383 -20.219 -5.27 1 98.94 5 ILE B C 1
ATOM 1732 O O . ILE B 1 5 ? -6.527 -20.328 -4.051 1 98.94 5 ILE B O 1
ATOM 1736 N N . ALA B 1 6 ? -5.895 -19.109 -5.812 1 98.94 6 ALA B N 1
ATOM 1737 C CA . ALA B 1 6 ? -5.391 -17.969 -5.047 1 98.94 6 ALA B CA 1
ATOM 1738 C C . ALA B 1 6 ? -6.062 -16.672 -5.48 1 98.94 6 ALA B C 1
ATOM 1740 O O . ALA B 1 6 ? -5.508 -15.922 -6.281 1 98.94 6 ALA B O 1
ATOM 1741 N N . PRO B 1 7 ? -7.219 -16.359 -4.93 1 98.88 7 PRO B N 1
ATOM 1742 C CA . PRO B 1 7 ? -7.871 -15.109 -5.285 1 98.88 7 PRO B CA 1
ATOM 1743 C C . PRO B 1 7 ? -6.98 -13.891 -5.047 1 98.88 7 PRO B C 1
ATOM 1745 O O . PRO B 1 7 ? -6.277 -13.82 -4.035 1 98.88 7 PRO B O 1
ATOM 1748 N N . SER B 1 8 ? -6.949 -12.992 -6.016 1 98.81 8 SER B N 1
ATOM 1749 C CA . SER B 1 8 ? -6.148 -11.781 -5.902 1 98.81 8 SER B CA 1
ATOM 1750 C C . SER B 1 8 ? -6.859 -10.727 -5.059 1 98.81 8 SER B C 1
ATOM 1752 O O . SER B 1 8 ? -7.895 -10.195 -5.465 1 98.81 8 SER B O 1
ATOM 1754 N N . ALA B 1 9 ? -6.227 -10.312 -4.047 1 98.25 9 ALA B N 1
ATOM 1755 C CA . ALA B 1 9 ? -6.809 -9.336 -3.129 1 98.25 9 ALA B CA 1
ATOM 1756 C C . ALA B 1 9 ? -6.875 -7.957 -3.768 1 98.25 9 ALA B C 1
ATOM 1758 O O . ALA B 1 9 ? -7.551 -7.059 -3.258 1 98.25 9 ALA B O 1
ATOM 1759 N N . LEU B 1 10 ? -6.215 -7.789 -4.879 1 98.06 10 LEU B N 1
ATOM 1760 C CA . LEU B 1 10 ? -6.262 -6.512 -5.578 1 98.06 10 LEU B CA 1
ATOM 1761 C C . LEU B 1 10 ? -7.699 -6.133 -5.922 1 98.06 10 LEU B C 1
ATOM 1763 O O . LEU B 1 10 ? -8.016 -4.949 -6.055 1 98.06 10 LEU B O 1
ATOM 1767 N N . SER B 1 11 ? -8.57 -7.125 -6.062 1 97.56 11 SER B N 1
ATOM 1768 C CA . SER B 1 11 ? -9.961 -6.906 -6.422 1 97.56 11 SER B CA 1
ATOM 1769 C C . SER B 1 11 ? -10.844 -6.785 -5.184 1 97.56 11 SER B C 1
ATOM 1771 O O . SER B 1 11 ? -12.062 -6.617 -5.293 1 97.56 11 SER B O 1
ATOM 1773 N N . SER B 1 12 ? -10.258 -6.832 -4.035 1 97.94 12 SER B N 1
ATOM 1774 C CA . SER B 1 12 ? -11.016 -6.801 -2.793 1 97.94 12 SER B CA 1
ATOM 1775 C C . SER B 1 12 ? -11.25 -5.367 -2.324 1 97.94 12 SER B C 1
ATOM 1777 O O . SER B 1 12 ? -10.789 -4.418 -2.963 1 97.94 12 SER B O 1
ATOM 1779 N N . ASP B 1 13 ? -12.078 -5.23 -1.276 1 98.31 13 ASP B N 1
ATOM 1780 C CA . ASP B 1 13 ? -12.172 -3.986 -0.516 1 98.31 13 ASP B CA 1
ATOM 1781 C C . ASP B 1 13 ? -11.055 -3.891 0.515 1 98.31 13 ASP B C 1
ATOM 1783 O O . ASP B 1 13 ? -11.148 -4.457 1.604 1 98.31 13 ASP B O 1
ATOM 1787 N N . PHE B 1 14 ? -10.078 -3.041 0.228 1 98.75 14 PHE B N 1
ATOM 1788 C CA . PHE B 1 14 ? -8.914 -2.922 1.104 1 98.75 14 PHE B CA 1
ATOM 1789 C C . PHE B 1 14 ? -9.312 -2.338 2.453 1 98.75 14 PHE B C 1
ATOM 1791 O O . PHE B 1 14 ? -8.586 -2.48 3.438 1 98.75 14 PHE B O 1
ATOM 1798 N N . GLY B 1 15 ? -10.438 -1.663 2.488 1 98.62 15 GLY B N 1
ATOM 1799 C CA . GLY B 1 15 ? -10.914 -1.127 3.752 1 98.62 15 GLY B CA 1
ATOM 1800 C C . GLY B 1 15 ? -11.352 -2.201 4.73 1 98.62 15 GLY B C 1
ATOM 1801 O O . GLY B 1 15 ? -11.477 -1.941 5.93 1 98.62 15 GLY B O 1
ATOM 1802 N N . HIS B 1 16 ? -11.609 -3.41 4.18 1 98.44 16 HIS B N 1
ATOM 1803 C CA . HIS B 1 16 ? -12.016 -4.586 4.941 1 98.44 16 HIS B CA 1
ATOM 1804 C C . HIS B 1 16 ? -11.211 -5.812 4.535 1 98.44 16 HIS B C 1
ATOM 1806 O O . HIS B 1 16 ? -11.773 -6.895 4.34 1 98.44 16 HIS B O 1
ATOM 1812 N N . LEU B 1 17 ? -9.945 -5.621 4.449 1 98.81 17 LEU B N 1
ATOM 1813 C CA . LEU B 1 17 ? -9.117 -6.609 3.766 1 98.81 17 LEU B CA 1
ATOM 1814 C C . LEU B 1 17 ? -9.094 -7.926 4.531 1 98.81 17 LEU B C 1
ATOM 1816 O O . LEU B 1 17 ? -9.18 -9 3.932 1 98.81 17 LEU B O 1
ATOM 1820 N N . THR B 1 18 ? -8.977 -7.852 5.895 1 98.88 18 THR B N 1
ATOM 1821 C CA . THR B 1 18 ? -8.953 -9.078 6.688 1 98.88 18 THR B CA 1
ATOM 1822 C C . THR B 1 18 ? -10.25 -9.867 6.512 1 98.88 18 THR B C 1
ATOM 1824 O O . THR B 1 18 ? -10.219 -11.086 6.332 1 98.88 18 THR B O 1
ATOM 1827 N N . ALA B 1 19 ? -11.328 -9.18 6.527 1 98.75 19 ALA B N 1
ATOM 1828 C CA . ALA B 1 19 ? -12.625 -9.828 6.328 1 98.75 19 ALA B CA 1
ATOM 1829 C C . ALA B 1 19 ? -12.727 -10.43 4.926 1 98.75 19 ALA B C 1
ATOM 1831 O O . ALA B 1 19 ? -13.281 -11.508 4.746 1 98.75 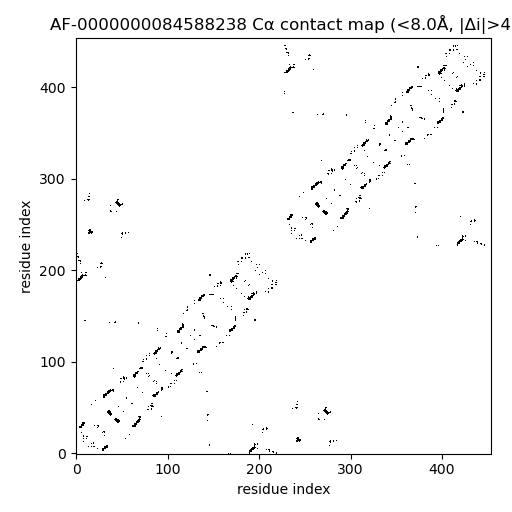19 ALA B O 1
ATOM 1832 N N . GLU B 1 20 ? -12.234 -9.727 3.965 1 98.81 20 GLU B N 1
ATOM 1833 C CA . GLU B 1 20 ? -12.25 -10.211 2.588 1 98.81 20 GLU B CA 1
ATOM 1834 C C . GLU B 1 20 ? -11.414 -11.477 2.438 1 98.81 20 GLU B C 1
ATOM 1836 O O . GLU B 1 20 ? -11.82 -12.414 1.737 1 98.81 20 GLU B O 1
ATOM 1841 N N . CYS B 1 21 ? -10.258 -11.484 3.053 1 98.88 21 CYS B N 1
ATOM 1842 C CA . CYS B 1 21 ? -9.422 -12.672 3.018 1 98.88 21 CYS B CA 1
ATOM 1843 C C . CYS B 1 21 ? -10.125 -13.859 3.672 1 98.88 21 CYS B C 1
ATOM 1845 O O . CYS B 1 21 ? -10.125 -14.961 3.129 1 98.88 21 CYS B O 1
ATOM 1847 N N . LYS B 1 22 ? -10.766 -13.602 4.824 1 98.81 22 LYS B N 1
ATOM 1848 C CA . LYS B 1 22 ? -11.508 -14.656 5.504 1 98.81 22 LYS B CA 1
ATOM 1849 C C . LYS B 1 22 ? -12.648 -15.172 4.633 1 98.81 22 LYS B C 1
ATOM 1851 O O . LYS B 1 22 ? -12.891 -16.375 4.578 1 98.81 22 LYS B O 1
ATOM 1856 N N . ARG B 1 23 ? -13.273 -14.25 4.008 1 98.69 23 ARG B N 1
ATOM 1857 C CA . ARG B 1 23 ? -14.375 -14.602 3.109 1 98.69 23 ARG B CA 1
ATOM 1858 C C . ARG B 1 23 ? -13.898 -15.555 2.018 1 98.69 23 ARG B C 1
ATOM 1860 O O . ARG B 1 23 ? -14.562 -16.547 1.733 1 98.69 23 ARG B O 1
ATOM 1867 N N . MET B 1 24 ? -12.773 -15.273 1.458 1 98.88 24 MET B N 1
ATOM 1868 C CA . MET B 1 24 ? -12.258 -16.109 0.377 1 98.88 24 MET B CA 1
ATOM 1869 C C . MET B 1 24 ? -11.797 -17.453 0.905 1 98.88 24 MET B C 1
ATOM 1871 O O . MET B 1 24 ? -12.008 -18.484 0.26 1 98.88 24 MET B O 1
ATOM 1875 N N . ILE B 1 25 ? -11.156 -17.453 2.043 1 98.81 25 ILE B N 1
ATOM 1876 C CA . ILE B 1 25 ? -10.727 -18.719 2.65 1 98.81 25 ILE B CA 1
ATOM 1877 C C . ILE B 1 25 ? -11.945 -19.594 2.918 1 98.81 25 ILE B C 1
ATOM 1879 O O . ILE B 1 25 ? -11.945 -20.781 2.582 1 98.81 25 ILE B O 1
ATOM 1883 N N . LYS B 1 26 ? -12.984 -19.016 3.451 1 98.69 26 LYS B N 1
ATOM 1884 C CA . LYS B 1 26 ? -14.219 -19.734 3.752 1 98.69 26 LYS B CA 1
ATOM 1885 C C . LYS B 1 26 ? -14.844 -20.297 2.484 1 98.69 26 LYS B C 1
ATOM 1887 O O . LYS B 1 26 ? -15.445 -21.375 2.512 1 98.69 26 LYS B O 1
ATOM 1892 N N . ASN B 1 27 ? -14.586 -19.656 1.422 1 98.75 27 ASN B N 1
ATOM 1893 C CA . ASN B 1 27 ? -15.203 -20.047 0.162 1 98.75 27 ASN B CA 1
ATOM 1894 C C . ASN B 1 27 ? -14.32 -21.016 -0.624 1 98.75 27 ASN B C 1
ATOM 1896 O O . ASN B 1 27 ? -14.648 -21.375 -1.754 1 98.75 27 ASN B O 1
ATOM 1900 N N . GLY B 1 28 ? -13.188 -21.375 -0.104 1 98.81 28 GLY B N 1
ATOM 1901 C CA . GLY B 1 28 ? -12.453 -22.484 -0.692 1 98.81 28 GLY B CA 1
ATOM 1902 C C . GLY B 1 28 ? -11.102 -22.078 -1.247 1 98.81 28 GLY B C 1
ATOM 1903 O O . GLY B 1 28 ? -10.406 -22.891 -1.857 1 98.81 28 GLY B O 1
ATOM 1904 N N . ALA B 1 29 ? -10.695 -20.859 -1.042 1 98.88 29 ALA B N 1
ATOM 1905 C CA . ALA B 1 29 ? -9.383 -20.422 -1.51 1 98.88 29 ALA B CA 1
ATOM 1906 C C . ALA B 1 29 ? -8.266 -21.172 -0.789 1 98.88 29 ALA B C 1
ATOM 1908 O O . ALA B 1 29 ? -8.352 -21.422 0.416 1 98.88 29 ALA B O 1
ATOM 1909 N N . ASP B 1 30 ? -7.254 -21.531 -1.522 1 98.88 30 ASP B N 1
ATOM 1910 C CA . ASP B 1 30 ? -6.078 -22.156 -0.929 1 98.88 30 ASP B CA 1
ATOM 1911 C C . ASP B 1 30 ? -5.09 -21.109 -0.424 1 98.88 30 ASP B C 1
ATOM 1913 O O . ASP B 1 30 ? -4.512 -21.266 0.653 1 98.88 30 ASP B O 1
ATOM 1917 N N . TRP B 1 31 ? -4.789 -20.141 -1.201 1 98.94 31 TRP B N 1
ATOM 1918 C CA . TRP B 1 31 ? -3.906 -19 -0.93 1 98.94 31 TRP B CA 1
ATOM 1919 C C . TRP B 1 31 ? -4.641 -17.688 -1.12 1 98.94 31 TRP B C 1
ATOM 1921 O O . TRP B 1 31 ? -5.766 -17.656 -1.624 1 98.94 31 TRP B O 1
ATOM 1931 N N . LEU B 1 32 ? -4.121 -16.625 -0.618 1 98.94 32 LEU B N 1
ATOM 1932 C CA . LEU B 1 32 ? -4.508 -15.266 -0.988 1 98.94 32 LEU B CA 1
ATOM 1933 C C . LEU B 1 32 ? -3.375 -14.555 -1.721 1 98.94 32 LEU B C 1
ATOM 1935 O O . LEU B 1 32 ? -2.273 -14.414 -1.183 1 98.94 32 LEU B O 1
ATOM 1939 N N . HIS B 1 33 ? -3.67 -14.203 -2.957 1 98.94 33 HIS B N 1
ATOM 1940 C CA . HIS B 1 33 ? -2.686 -13.539 -3.805 1 98.94 33 HIS B CA 1
ATOM 1941 C C . HIS B 1 33 ? -2.604 -12.047 -3.492 1 98.94 33 HIS B C 1
ATOM 1943 O O . HIS B 1 33 ? -3.604 -11.336 -3.594 1 98.94 33 HIS B O 1
ATOM 1949 N N . MET B 1 34 ? -1.432 -11.617 -3.072 1 98.94 34 MET B N 1
ATOM 1950 C CA . MET B 1 34 ? -1.21 -10.234 -2.639 1 98.94 34 MET B CA 1
ATOM 1951 C C . MET B 1 34 ? -0.301 -9.5 -3.615 1 98.94 34 MET B C 1
ATOM 1953 O O . MET B 1 34 ? 0.896 -9.781 -3.693 1 98.94 34 MET B O 1
ATOM 1957 N N . ASP B 1 35 ? -0.858 -8.547 -4.262 1 98.88 35 ASP B N 1
ATOM 1958 C CA . ASP B 1 35 ? -0.127 -7.805 -5.285 1 98.88 35 ASP B CA 1
ATOM 1959 C C . ASP B 1 35 ? 0.584 -6.594 -4.684 1 98.88 35 ASP B C 1
ATOM 1961 O O . ASP B 1 35 ? -0.052 -5.586 -4.371 1 98.88 35 ASP B O 1
ATOM 1965 N N . VAL B 1 36 ? 1.891 -6.684 -4.531 1 98.88 36 VAL B N 1
ATOM 1966 C CA . VAL B 1 36 ? 2.723 -5.598 -4.023 1 98.88 36 VAL B CA 1
ATOM 1967 C C . VAL B 1 36 ? 3.33 -4.824 -5.195 1 98.88 36 VAL B C 1
ATOM 1969 O O . VAL B 1 36 ? 4.078 -5.387 -5.996 1 98.88 36 VAL B O 1
ATOM 1972 N N . MET B 1 37 ? 2.988 -3.553 -5.352 1 98.88 37 MET B N 1
ATOM 1973 C CA . MET B 1 37 ? 3.457 -2.697 -6.438 1 98.88 37 MET B CA 1
ATOM 1974 C C . MET B 1 37 ? 4.098 -1.426 -5.891 1 98.88 37 MET B C 1
ATOM 1976 O O . MET B 1 37 ? 3.553 -0.792 -4.984 1 98.88 37 MET B O 1
ATOM 1980 N N . ASP B 1 38 ? 5.23 -1.001 -6.473 1 98.56 38 ASP B N 1
ATOM 1981 C CA . ASP B 1 38 ? 5.977 0.107 -5.883 1 98.56 38 ASP B CA 1
ATOM 1982 C C . ASP B 1 38 ? 5.895 1.354 -6.762 1 98.56 38 ASP B C 1
ATOM 1984 O O . ASP B 1 38 ? 6.473 2.391 -6.43 1 98.56 38 ASP B O 1
ATOM 1988 N N . GLY B 1 39 ? 5.203 1.244 -7.887 1 98.12 39 GLY B N 1
ATOM 1989 C CA . GLY B 1 39 ? 5.078 2.404 -8.758 1 98.12 39 GLY B CA 1
ATOM 1990 C C . GLY B 1 39 ? 6.32 2.664 -9.586 1 98.12 39 GLY B C 1
ATOM 1991 O O . GLY B 1 39 ? 6.402 3.674 -10.289 1 98.12 39 GLY B O 1
ATOM 1992 N N . HIS B 1 40 ? 7.316 1.874 -9.562 1 98.25 40 HIS B N 1
ATOM 1993 C CA . HIS B 1 40 ? 8.562 2.041 -10.305 1 98.25 40 HIS B CA 1
ATOM 1994 C C . HIS B 1 40 ? 8.781 0.889 -11.273 1 98.25 40 HIS B C 1
ATOM 1996 O O . HIS B 1 40 ? 9.023 1.113 -12.469 1 98.25 40 HIS B O 1
ATOM 2002 N N . PHE B 1 41 ? 8.719 -0.335 -10.82 1 98.5 41 PHE B N 1
ATOM 2003 C CA . PHE B 1 41 ? 8.766 -1.47 -11.734 1 98.5 41 PHE B CA 1
ATOM 2004 C C . PHE B 1 41 ? 7.512 -1.511 -12.609 1 98.5 41 PHE B C 1
ATOM 2006 O O . PHE B 1 41 ? 7.594 -1.798 -13.805 1 98.5 41 PHE B O 1
ATOM 2013 N N . VAL B 1 42 ? 6.336 -1.311 -11.977 1 98.38 42 VAL B N 1
ATOM 2014 C CA . VAL B 1 42 ? 5.051 -1.107 -12.641 1 98.38 42 VAL B CA 1
ATOM 2015 C C . VAL B 1 42 ? 4.516 0.286 -12.312 1 98.38 42 VAL B C 1
ATOM 2017 O O . VAL B 1 42 ? 4.973 0.926 -11.359 1 98.38 42 VAL B O 1
ATOM 2020 N N . PRO B 1 43 ? 3.594 0.791 -13.086 1 96.75 43 PRO B N 1
ATOM 2021 C CA . PRO B 1 43 ? 3.215 2.195 -12.93 1 96.75 43 PRO B CA 1
ATOM 2022 C C . PRO B 1 43 ? 2.244 2.416 -11.766 1 96.75 43 PRO B C 1
ATOM 2024 O O . PRO B 1 43 ? 1.902 3.559 -11.453 1 96.75 43 PRO B O 1
ATOM 2027 N N . ASN B 1 44 ? 1.817 1.418 -11.031 1 97.75 44 ASN B N 1
ATOM 2028 C CA . ASN B 1 44 ? 0.863 1.576 -9.938 1 97.75 44 ASN B CA 1
ATOM 2029 C C . ASN B 1 44 ? 1.508 1.287 -8.586 1 97.75 44 ASN B C 1
ATOM 2031 O O . ASN B 1 44 ? 2.473 0.526 -8.508 1 97.75 44 ASN B O 1
ATOM 2035 N N . LEU B 1 45 ? 0.981 1.949 -7.578 1 98.56 45 LEU B N 1
ATOM 2036 C CA . LEU B 1 45 ? 1.341 1.741 -6.18 1 98.56 45 LEU B CA 1
ATOM 2037 C C . LEU B 1 45 ? 0.184 1.117 -5.406 1 98.56 45 LEU B C 1
ATOM 2039 O O . LEU B 1 45 ? -0.937 1.63 -5.438 1 98.56 45 LEU B O 1
ATOM 2043 N N . THR B 1 46 ? 0.414 -0.003 -4.734 1 98.69 46 THR B N 1
ATOM 2044 C CA . THR B 1 46 ? -0.709 -0.674 -4.09 1 98.69 46 THR B CA 1
ATOM 2045 C C . THR B 1 46 ? -0.475 -0.799 -2.586 1 98.69 46 THR B C 1
ATOM 2047 O O . THR B 1 46 ? -0.731 0.141 -1.832 1 98.69 46 THR B O 1
ATOM 2050 N N . ILE B 1 47 ? 0.189 -1.909 -2.162 1 98.88 47 ILE B N 1
ATOM 2051 C CA . ILE B 1 47 ? 0.345 -2.15 -0.731 1 98.88 47 ILE B CA 1
ATOM 2052 C C . ILE B 1 47 ? 1.774 -2.6 -0.437 1 98.88 47 ILE B C 1
ATOM 2054 O O . ILE B 1 47 ? 2.508 -2.994 -1.347 1 98.88 47 ILE B O 1
ATOM 2058 N N . GLY B 1 48 ? 2.152 -2.48 0.838 1 98.69 48 GLY B N 1
ATOM 2059 C CA . GLY B 1 48 ? 3.42 -3 1.324 1 98.69 48 GLY B CA 1
ATOM 2060 C C . GLY B 1 48 ? 3.283 -3.82 2.592 1 98.69 48 GLY B C 1
ATOM 2061 O O . GLY B 1 48 ? 2.189 -4.289 2.918 1 98.69 48 GLY B O 1
ATOM 2062 N N . ALA B 1 49 ? 4.375 -4.004 3.266 1 98.69 49 ALA B N 1
ATOM 2063 C CA . ALA B 1 49 ? 4.508 -4.914 4.402 1 98.69 49 ALA B CA 1
ATOM 2064 C C . ALA B 1 49 ? 3.523 -4.551 5.512 1 98.69 49 ALA B C 1
ATOM 2066 O O . ALA B 1 49 ? 2.957 -5.434 6.16 1 98.69 49 ALA B O 1
ATOM 2067 N N . PRO B 1 50 ? 3.248 -3.229 5.789 1 98.44 50 PRO B N 1
ATOM 2068 C CA . PRO B 1 50 ? 2.322 -2.904 6.879 1 98.44 50 PRO B CA 1
ATOM 2069 C C . PRO B 1 50 ? 0.928 -3.484 6.66 1 98.44 50 PRO B C 1
ATOM 2071 O O . PRO B 1 50 ? 0.278 -3.916 7.613 1 98.44 50 PRO B O 1
ATOM 2074 N N . VAL B 1 51 ? 0.509 -3.508 5.469 1 98.88 51 VAL B N 1
ATOM 2075 C CA . VAL B 1 51 ? -0.808 -4.051 5.152 1 98.88 51 VAL B CA 1
ATOM 2076 C C . VAL B 1 51 ? -0.804 -5.566 5.355 1 98.88 51 VAL B C 1
ATOM 2078 O O . VAL B 1 51 ? -1.715 -6.117 5.977 1 98.88 51 VAL B O 1
ATOM 2081 N N . LEU B 1 52 ? 0.236 -6.191 4.867 1 98.94 52 LEU B N 1
ATOM 2082 C CA . LEU B 1 52 ? 0.359 -7.641 5.016 1 98.94 52 LEU B CA 1
ATOM 2083 C C . LEU B 1 52 ? 0.408 -8.031 6.488 1 98.94 52 LEU B C 1
ATOM 2085 O O . LEU B 1 52 ? -0.229 -9.008 6.895 1 98.94 52 LEU B O 1
ATOM 2089 N N . SER B 1 53 ? 1.153 -7.273 7.25 1 98.81 53 SER B N 1
ATOM 2090 C CA . SER B 1 53 ? 1.281 -7.547 8.68 1 98.81 53 SER B CA 1
ATOM 2091 C C . SER B 1 53 ? -0.073 -7.484 9.375 1 98.81 53 SER B C 1
ATOM 2093 O O . SER B 1 53 ? -0.352 -8.289 10.273 1 98.81 53 SER B O 1
ATOM 2095 N N . SER B 1 54 ? -0.86 -6.555 9.008 1 98.75 54 SER B N 1
ATOM 2096 C CA . SER B 1 54 ? -2.188 -6.398 9.594 1 98.75 54 SER B CA 1
ATOM 2097 C C . SER B 1 54 ? -3.07 -7.605 9.289 1 98.75 54 SER B C 1
ATOM 2099 O O . SER B 1 54 ? -3.799 -8.086 10.164 1 98.75 54 SER B O 1
ATOM 2101 N N . VAL B 1 55 ? -3.02 -8.062 8.062 1 98.81 55 VAL B N 1
ATOM 2102 C CA . VAL B 1 55 ? -3.809 -9.227 7.664 1 98.81 55 VAL B CA 1
ATOM 2103 C C . VAL B 1 55 ? -3.326 -10.461 8.422 1 98.81 55 VAL B C 1
ATOM 2105 O O . VAL B 1 55 ? -4.137 -11.242 8.93 1 98.81 55 VAL B O 1
ATOM 2108 N N . LYS B 1 56 ? -2.008 -10.625 8.484 1 98.88 56 LYS B N 1
ATOM 2109 C CA . LYS B 1 56 ? -1.41 -11.758 9.18 1 98.88 56 LYS B CA 1
ATOM 2110 C C . LYS B 1 56 ? -1.836 -11.789 10.648 1 98.88 56 LYS B C 1
ATOM 2112 O O . LYS B 1 56 ? -2.107 -12.859 11.203 1 98.88 56 LYS B O 1
ATOM 2117 N N . LYS B 1 57 ? -1.872 -10.68 11.266 1 98.44 57 LYS B N 1
ATOM 2118 C CA . LYS B 1 57 ? -2.305 -10.586 12.656 1 98.44 57 LYS B CA 1
ATOM 2119 C C . LYS B 1 57 ? -3.736 -11.086 12.82 1 98.44 57 LYS B C 1
ATOM 2121 O O . LYS B 1 57 ? -4.066 -11.727 13.828 1 98.44 57 LYS B O 1
ATOM 2126 N N . GLY B 1 58 ? -4.547 -10.844 11.859 1 98.5 58 GLY B N 1
ATOM 2127 C CA . GLY B 1 58 ? -5.949 -11.227 11.93 1 98.5 58 GLY B CA 1
ATOM 2128 C C . GLY B 1 58 ? -6.203 -12.664 11.523 1 98.5 58 GLY B C 1
ATOM 2129 O O . GLY B 1 58 ? -7.219 -13.25 11.906 1 98.5 58 GLY B O 1
ATOM 2130 N N . ILE B 1 59 ? -5.324 -13.156 10.688 1 98.75 59 ILE B N 1
ATOM 2131 C CA . ILE B 1 59 ? -5.41 -14.531 10.203 1 98.75 59 ILE B CA 1
ATOM 2132 C C . ILE B 1 59 ? -4.043 -15.203 10.297 1 98.75 59 ILE B C 1
ATOM 2134 O O . ILE B 1 59 ? -3.359 -15.383 9.289 1 98.75 59 ILE B O 1
ATOM 2138 N N . PRO B 1 60 ? -3.629 -15.664 11.391 1 98.38 60 PRO B N 1
ATOM 2139 C CA . PRO B 1 60 ? -2.252 -16.109 11.633 1 98.38 60 PRO B CA 1
ATOM 2140 C C . PRO B 1 60 ? -1.818 -17.234 10.695 1 98.38 60 PRO B C 1
ATOM 2142 O O . PRO B 1 60 ? -0.639 -17.328 10.352 1 98.38 60 PRO B O 1
ATOM 2145 N N . ASP B 1 61 ? -2.754 -18.078 10.211 1 98.31 61 ASP B N 1
ATOM 2146 C CA . ASP B 1 61 ? -2.385 -19.234 9.422 1 98.31 61 ASP B CA 1
ATOM 2147 C C . ASP B 1 61 ? -2.576 -18.969 7.93 1 98.31 61 ASP B C 1
ATOM 2149 O O . ASP B 1 61 ? -2.492 -19.891 7.113 1 98.31 61 ASP B O 1
ATOM 2153 N N . ILE B 1 62 ? -2.834 -17.781 7.598 1 98.81 62 ILE B N 1
ATOM 2154 C CA . ILE B 1 62 ? -3.096 -17.422 6.207 1 98.81 62 ILE B CA 1
ATOM 2155 C C . ILE B 1 62 ? -1.861 -17.719 5.359 1 98.81 62 ILE B C 1
ATOM 2157 O O . ILE B 1 62 ? -0.729 -17.531 5.809 1 98.81 62 ILE B O 1
ATOM 2161 N N . PHE B 1 63 ? -2.037 -18.203 4.137 1 98.94 63 PHE B N 1
ATOM 2162 C CA . PHE B 1 63 ? -0.976 -18.312 3.145 1 98.94 63 PHE B CA 1
ATOM 2163 C C . PHE B 1 63 ? -1.019 -17.141 2.174 1 98.94 63 PHE B C 1
ATOM 2165 O O . PHE B 1 63 ? -1.816 -17.141 1.233 1 98.94 63 PHE B O 1
ATOM 2172 N N . MET B 1 64 ? -0.164 -16.203 2.396 1 98.94 64 MET B N 1
ATOM 2173 C CA . MET B 1 64 ? -0.12 -15.039 1.507 1 98.94 64 MET B CA 1
ATOM 2174 C C . MET B 1 64 ? 0.893 -15.25 0.387 1 98.94 64 MET B C 1
ATOM 2176 O O . MET B 1 64 ? 2.096 -15.336 0.639 1 98.94 64 MET B O 1
ATOM 2180 N N . ASP B 1 65 ? 0.369 -15.414 -0.767 1 98.94 65 ASP B N 1
ATOM 2181 C CA . ASP B 1 65 ? 1.152 -15.477 -1.996 1 98.94 65 ASP B CA 1
ATOM 2182 C C . ASP B 1 65 ? 1.487 -14.07 -2.506 1 98.94 65 ASP B C 1
ATOM 2184 O O . ASP B 1 65 ? 0.7 -13.469 -3.236 1 98.94 65 ASP B O 1
ATOM 2188 N N . CYS B 1 66 ? 2.686 -13.594 -2.145 1 99 66 CYS B N 1
ATOM 2189 C CA . CYS B 1 66 ? 3.051 -12.211 -2.408 1 99 66 CYS B CA 1
ATOM 2190 C C . CYS B 1 66 ? 3.689 -12.062 -3.785 1 99 66 CYS B C 1
ATOM 2192 O O . CYS B 1 66 ? 4.793 -12.562 -4.02 1 99 66 CYS B O 1
ATOM 2194 N N . HIS B 1 67 ? 2.98 -11.43 -4.641 1 98.94 67 HIS B N 1
ATOM 2195 C CA . HIS B 1 67 ? 3.471 -11.102 -5.977 1 98.94 67 HIS B CA 1
ATOM 2196 C C . HIS B 1 67 ? 4.145 -9.734 -5.992 1 98.94 67 HIS B C 1
ATOM 2198 O O . HIS B 1 67 ? 3.469 -8.703 -5.949 1 98.94 67 HIS B O 1
ATOM 2204 N N . MET B 1 68 ? 5.488 -9.766 -6.105 1 98.94 68 MET B N 1
ATOM 2205 C CA . MET B 1 68 ? 6.309 -8.57 -5.945 1 98.94 68 MET B CA 1
ATOM 2206 C C . MET B 1 68 ? 6.578 -7.906 -7.293 1 98.94 68 MET B C 1
ATOM 2208 O O . MET B 1 68 ? 7.512 -8.289 -8 1 98.94 68 MET B O 1
ATOM 2212 N N . MET B 1 69 ? 5.75 -6.98 -7.633 1 98.88 69 MET B N 1
ATOM 2213 C CA . MET B 1 69 ? 5.988 -6.121 -8.789 1 98.88 69 MET B CA 1
ATOM 2214 C C . MET B 1 69 ? 6.703 -4.84 -8.375 1 98.88 69 MET B C 1
ATOM 2216 O O . MET B 1 69 ? 6.121 -3.756 -8.414 1 98.88 69 MET B O 1
ATOM 2220 N N . VAL B 1 70 ? 7.996 -5.02 -8.023 1 98.88 70 VAL B N 1
ATOM 2221 C CA . VAL B 1 70 ? 8.789 -3.963 -7.41 1 98.88 70 VAL B CA 1
ATOM 2222 C C . VAL B 1 70 ? 10.18 -3.93 -8.047 1 98.88 70 VAL B C 1
ATOM 2224 O O . VAL B 1 70 ? 10.656 -4.941 -8.562 1 98.88 70 VAL B O 1
ATOM 2227 N N . SER B 1 71 ? 10.805 -2.809 -7.992 1 98.44 71 SER B N 1
ATOM 2228 C CA . SER B 1 71 ? 12.227 -2.682 -8.305 1 98.44 71 SER B CA 1
ATOM 2229 C C . SER B 1 71 ? 13.094 -3.219 -7.168 1 98.44 71 SER B C 1
ATOM 2231 O O . SER B 1 71 ? 12.711 -3.135 -6 1 98.44 71 SER B O 1
ATOM 2233 N N . GLN B 1 72 ? 14.242 -3.787 -7.539 1 98.06 72 GLN B N 1
ATOM 2234 C CA . GLN B 1 72 ? 15.195 -4.312 -6.57 1 98.06 72 GLN B CA 1
ATOM 2235 C C . GLN B 1 72 ? 14.508 -5.242 -5.574 1 98.06 72 GLN B C 1
ATOM 2237 O O . GLN B 1 72 ? 14.57 -5.02 -4.363 1 98.06 72 GLN B O 1
ATOM 2242 N N . PRO B 1 73 ? 14 -6.277 -6.109 1 98.81 73 PRO B N 1
ATOM 2243 C CA . PRO B 1 73 ? 13.172 -7.145 -5.266 1 98.81 73 PRO B CA 1
ATOM 2244 C C . PRO B 1 73 ? 13.93 -7.676 -4.051 1 98.81 73 PRO B C 1
ATOM 2246 O O . PRO B 1 73 ? 13.312 -8.031 -3.045 1 98.81 73 PRO B O 1
ATOM 2249 N N . GLU B 1 74 ? 15.242 -7.762 -4.086 1 98.5 74 GLU B N 1
ATOM 2250 C CA . GLU B 1 74 ? 16.031 -8.273 -2.971 1 98.5 74 GLU B CA 1
ATOM 2251 C C . GLU B 1 74 ? 15.836 -7.422 -1.72 1 98.5 74 GLU B C 1
ATOM 2253 O O . GLU B 1 74 ? 15.93 -7.926 -0.598 1 98.5 74 GLU B O 1
ATOM 2258 N N . ARG B 1 75 ? 15.469 -6.176 -1.871 1 97.94 75 ARG B N 1
ATOM 2259 C CA . ARG B 1 75 ? 15.383 -5.223 -0.768 1 97.94 75 ARG B CA 1
ATOM 2260 C C . ARG B 1 75 ? 14.164 -5.5 0.105 1 97.94 75 ARG B C 1
ATOM 2262 O O . ARG B 1 75 ? 14.102 -5.051 1.252 1 97.94 75 ARG B O 1
ATOM 2269 N N . TRP B 1 76 ? 13.273 -6.258 -0.436 1 98.75 76 TRP B N 1
ATOM 2270 C CA . TRP B 1 76 ? 11.977 -6.348 0.229 1 98.75 76 TRP B CA 1
ATOM 2271 C C . TRP B 1 76 ? 11.812 -7.695 0.925 1 98.75 76 TRP B C 1
ATOM 2273 O O . TRP B 1 76 ? 10.852 -7.902 1.671 1 98.75 76 TRP B O 1
ATOM 2283 N N . VAL B 1 77 ? 12.734 -8.617 0.772 1 98.88 77 VAL B N 1
ATOM 2284 C CA . VAL B 1 77 ? 12.57 -10 1.224 1 98.88 77 VAL B CA 1
ATOM 2285 C C . VAL B 1 77 ? 12.406 -10.031 2.742 1 98.88 77 VAL B C 1
ATOM 2287 O O . VAL B 1 77 ? 11.484 -10.664 3.262 1 98.88 77 VAL B O 1
ATOM 2290 N N . ASP B 1 78 ? 13.227 -9.266 3.463 1 98.75 78 ASP B N 1
ATOM 2291 C CA . ASP B 1 78 ? 13.164 -9.242 4.922 1 98.75 78 ASP B CA 1
ATOM 2292 C C . ASP B 1 78 ? 11.82 -8.719 5.406 1 98.75 78 ASP B C 1
ATOM 2294 O O . ASP B 1 78 ? 11.195 -9.312 6.289 1 98.75 78 ASP B O 1
ATOM 2298 N N . ASP B 1 79 ? 11.375 -7.648 4.855 1 98.62 79 ASP B N 1
ATOM 2299 C CA . ASP B 1 79 ? 10.133 -6.996 5.277 1 98.62 79 ASP B CA 1
ATOM 2300 C C . ASP B 1 79 ? 8.93 -7.895 5.023 1 98.62 79 ASP B C 1
ATOM 2302 O O . ASP B 1 79 ? 8.031 -7.984 5.863 1 98.62 79 ASP B O 1
ATOM 2306 N N . ILE B 1 80 ? 8.906 -8.516 3.867 1 98.94 80 ILE B N 1
ATOM 2307 C CA . ILE B 1 80 ? 7.77 -9.352 3.488 1 98.94 80 ILE B CA 1
ATOM 2308 C C . ILE B 1 80 ? 7.734 -10.602 4.367 1 98.94 80 ILE B C 1
ATOM 2310 O O . ILE B 1 80 ? 6.664 -11.023 4.809 1 98.94 80 ILE B O 1
ATOM 2314 N N . ALA B 1 81 ? 8.891 -11.164 4.613 1 98.94 81 ALA B N 1
ATOM 2315 C CA . ALA B 1 81 ? 8.969 -12.312 5.512 1 98.94 81 ALA B CA 1
ATOM 2316 C C . ALA B 1 81 ? 8.453 -11.953 6.902 1 98.94 81 ALA B C 1
ATOM 2318 O O . ALA B 1 81 ? 7.641 -12.68 7.48 1 98.94 81 ALA B O 1
ATOM 2319 N N . ALA B 1 82 ? 8.898 -10.844 7.395 1 98.75 82 ALA B N 1
ATOM 2320 C CA . ALA B 1 82 ? 8.5 -10.391 8.727 1 98.75 82 ALA B CA 1
ATOM 2321 C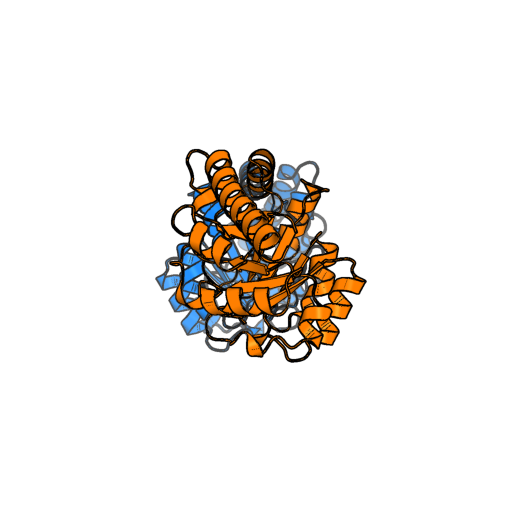 C . ALA B 1 82 ? 7 -10.102 8.773 1 98.75 82 ALA B C 1
ATOM 2323 O O . ALA B 1 82 ? 6.359 -10.281 9.812 1 98.75 82 ALA B O 1
ATOM 2324 N N . ALA B 1 83 ? 6.453 -9.758 7.652 1 98.88 83 ALA B N 1
ATOM 2325 C CA . ALA B 1 83 ? 5.047 -9.367 7.578 1 98.88 83 ALA B CA 1
ATOM 2326 C C . ALA B 1 83 ? 4.148 -10.594 7.449 1 98.88 83 ALA B C 1
ATOM 2328 O O . ALA B 1 83 ? 2.922 -10.477 7.5 1 98.88 83 ALA B O 1
ATOM 2329 N N . GLY B 1 84 ? 4.73 -11.742 7.234 1 98.81 84 GLY B N 1
ATOM 2330 C CA . GLY B 1 84 ? 3.939 -12.961 7.211 1 98.81 84 GLY B CA 1
ATOM 2331 C C . GLY B 1 84 ? 3.781 -13.547 5.82 1 98.81 84 GLY B C 1
ATOM 2332 O O . GLY B 1 84 ? 2.947 -14.43 5.602 1 98.81 84 GLY B O 1
ATOM 2333 N N . GLY B 1 85 ? 4.527 -13.055 4.887 1 98.88 85 GLY B N 1
ATOM 2334 C CA . GLY B 1 85 ? 4.496 -13.672 3.568 1 98.88 85 GLY B CA 1
ATOM 2335 C C . GLY B 1 85 ? 4.832 -15.148 3.59 1 98.88 85 GLY B C 1
ATOM 2336 O O . GLY B 1 85 ? 5.719 -15.578 4.328 1 98.88 85 GLY B O 1
ATOM 2337 N N . ALA B 1 86 ? 4.07 -15.898 2.818 1 98.94 86 ALA B N 1
ATOM 2338 C CA . ALA B 1 86 ? 4.324 -17.328 2.729 1 98.94 86 ALA B CA 1
ATOM 2339 C C . ALA B 1 86 ? 5.07 -17.672 1.44 1 98.94 86 ALA B C 1
ATOM 2341 O O . ALA B 1 86 ? 5.832 -18.641 1.396 1 98.94 86 ALA B O 1
ATOM 2342 N N . SER B 1 87 ? 4.781 -16.969 0.444 1 98.94 87 SER B N 1
ATOM 2343 C CA . SER B 1 87 ? 5.418 -17.078 -0.864 1 98.94 87 SER B CA 1
ATOM 2344 C C . SER B 1 87 ? 5.812 -15.703 -1.404 1 98.94 87 SER B C 1
ATOM 2346 O O . SER B 1 87 ? 5.086 -14.727 -1.215 1 98.94 87 SER B O 1
ATOM 2348 N N . TYR B 1 88 ? 7.012 -15.656 -1.978 1 99 88 TYR B N 1
ATOM 2349 C CA . TYR B 1 88 ? 7.594 -14.445 -2.553 1 99 88 TYR B CA 1
ATOM 2350 C C . TYR B 1 88 ? 7.938 -14.656 -4.023 1 99 88 TYR B C 1
ATOM 2352 O O . TYR B 1 88 ? 8.875 -15.375 -4.352 1 99 88 TYR B O 1
ATOM 2360 N N . THR B 1 89 ? 7.141 -14 -4.879 1 99 89 THR B N 1
ATOM 2361 C CA . THR B 1 89 ? 7.355 -14.125 -6.316 1 99 89 THR B CA 1
ATOM 2362 C C . THR B 1 89 ? 7.84 -12.805 -6.91 1 99 89 THR B C 1
ATOM 2364 O O . THR B 1 89 ? 7.117 -11.805 -6.887 1 99 89 THR B O 1
ATOM 2367 N N . PHE B 1 90 ? 9.07 -12.812 -7.406 1 98.94 90 PHE B N 1
ATOM 2368 C CA . PHE B 1 90 ? 9.625 -11.602 -8.008 1 98.94 90 PHE B CA 1
ATOM 2369 C C . PHE B 1 90 ? 9.734 -11.75 -9.523 1 98.94 90 PHE B C 1
ATOM 2371 O O . PHE B 1 90 ? 9.727 -12.867 -10.047 1 98.94 90 PHE B O 1
ATOM 2378 N N . HIS B 1 91 ? 9.75 -10.648 -10.211 1 98.94 91 HIS B N 1
ATOM 2379 C CA . HIS B 1 91 ? 9.82 -10.664 -11.664 1 98.94 91 HIS B CA 1
ATOM 2380 C C . HIS B 1 91 ? 11.25 -10.883 -12.148 1 98.94 91 HIS B C 1
ATOM 2382 O O . HIS B 1 91 ? 12.18 -10.234 -11.656 1 98.94 91 HIS B O 1
ATOM 2388 N N . TYR B 1 92 ? 11.336 -11.719 -13.125 1 98.94 92 TYR B N 1
ATOM 2389 C CA . TYR B 1 92 ? 12.609 -11.953 -13.789 1 98.94 92 TYR B CA 1
ATOM 2390 C C . TYR B 1 92 ? 13.227 -10.648 -14.273 1 98.94 92 TYR B C 1
ATOM 2392 O O . TYR B 1 92 ? 14.43 -10.43 -14.125 1 98.94 92 TYR B O 1
ATOM 2400 N N . GLU B 1 93 ? 12.438 -9.766 -14.844 1 98.75 93 GLU B N 1
ATOM 2401 C CA . GLU B 1 93 ? 12.852 -8.531 -15.508 1 98.75 93 GLU B CA 1
ATOM 2402 C C . GLU B 1 93 ? 13.344 -7.504 -14.492 1 98.75 93 GLU B C 1
ATOM 2404 O O . GLU B 1 93 ? 13.961 -6.504 -14.867 1 98.75 93 GLU B O 1
ATOM 2409 N N . ALA B 1 94 ? 13.133 -7.719 -13.164 1 98.69 94 ALA B N 1
ATOM 2410 C CA . ALA B 1 94 ? 13.367 -6.691 -12.148 1 98.69 94 ALA B CA 1
ATOM 2411 C C . ALA B 1 94 ? 14.805 -6.75 -11.633 1 98.69 94 ALA B C 1
ATOM 2413 O O . ALA B 1 94 ? 15.234 -5.863 -10.891 1 98.69 94 ALA B O 1
ATOM 2414 N N . THR B 1 95 ? 15.562 -7.754 -11.992 1 98.06 95 THR B N 1
ATOM 2415 C CA . THR B 1 95 ? 16.906 -7.941 -11.461 1 98.06 95 THR B CA 1
ATOM 2416 C C . THR B 1 95 ? 17.719 -8.898 -12.336 1 98.06 95 THR B C 1
ATOM 2418 O O . THR B 1 95 ? 17.141 -9.586 -13.195 1 98.06 95 THR B O 1
ATOM 2421 N N . ASN B 1 96 ? 19.016 -8.891 -12.086 1 97.5 96 ASN B N 1
ATOM 2422 C CA . ASN B 1 96 ? 19.891 -9.898 -12.688 1 97.5 96 ASN B CA 1
ATOM 2423 C C . ASN B 1 96 ? 20.359 -10.914 -11.656 1 97.5 96 ASN B C 1
ATOM 2425 O O . ASN B 1 96 ? 20.984 -11.914 -12.016 1 97.5 96 ASN B O 1
ATOM 2429 N N . ASP B 1 97 ? 20.016 -10.703 -10.422 1 97.69 97 ASP B N 1
ATOM 2430 C CA . ASP B 1 97 ? 20.516 -11.531 -9.328 1 97.69 97 ASP B CA 1
ATOM 2431 C C . ASP B 1 97 ? 19.469 -12.547 -8.883 1 97.69 97 ASP B C 1
ATOM 2433 O O . ASP B 1 97 ? 19.141 -12.633 -7.691 1 97.69 97 ASP B O 1
ATOM 2437 N N . H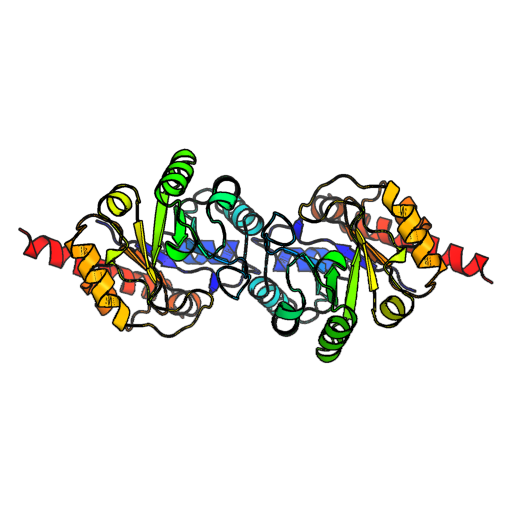IS B 1 98 ? 19.047 -13.352 -9.844 1 98.75 98 HIS B N 1
ATOM 2438 C CA . HIS B 1 98 ? 17.922 -14.242 -9.594 1 98.75 98 HIS B CA 1
ATOM 2439 C C . HIS B 1 98 ? 18.266 -15.273 -8.523 1 98.75 98 HIS B C 1
ATOM 2441 O O . HIS B 1 98 ? 17.516 -15.461 -7.566 1 98.75 98 HIS B O 1
ATOM 2447 N N . MET B 1 99 ? 19.406 -15.93 -8.656 1 98.69 99 MET B N 1
ATOM 2448 C CA . MET B 1 99 ? 19.781 -17.031 -7.766 1 98.69 99 MET B CA 1
ATOM 2449 C C . MET B 1 99 ? 19.969 -16.531 -6.34 1 98.69 99 MET B C 1
ATOM 2451 O O . MET B 1 99 ? 19.562 -17.188 -5.383 1 98.69 99 MET B O 1
ATOM 2455 N N . ASP B 1 100 ? 20.578 -15.352 -6.199 1 98.62 100 ASP B N 1
ATOM 2456 C CA . ASP B 1 100 ? 20.812 -14.773 -4.883 1 98.62 100 ASP B CA 1
ATOM 2457 C C . ASP B 1 100 ? 19.484 -14.477 -4.172 1 98.62 100 ASP B C 1
ATOM 2459 O O . ASP B 1 100 ? 19.344 -14.75 -2.979 1 98.62 100 ASP B O 1
ATOM 2463 N N . ILE B 1 101 ? 18.547 -13.961 -4.855 1 98.75 101 ILE B N 1
ATOM 2464 C CA . ILE B 1 101 ? 17.25 -13.617 -4.285 1 98.75 101 ILE B CA 1
ATOM 2465 C C . ILE B 1 101 ? 16.5 -14.891 -3.881 1 98.75 101 ILE B C 1
ATOM 2467 O O . ILE B 1 101 ? 15.883 -14.945 -2.818 1 98.75 101 ILE B O 1
ATOM 2471 N N . ILE B 1 102 ? 16.531 -15.875 -4.734 1 98.94 102 ILE B N 1
ATOM 2472 C CA . ILE B 1 102 ? 15.883 -17.141 -4.445 1 98.94 102 ILE B CA 1
ATOM 2473 C C . ILE B 1 102 ? 16.422 -17.719 -3.135 1 98.94 102 ILE B C 1
ATOM 2475 O O . ILE B 1 102 ? 15.656 -18.141 -2.271 1 98.94 102 ILE B O 1
ATOM 2479 N N . GLU B 1 103 ? 17.703 -17.688 -3.02 1 98.81 103 GLU B N 1
ATOM 2480 C CA . GLU B 1 103 ? 18.328 -18.172 -1.792 1 98.81 103 GLU B CA 1
ATOM 2481 C C . GLU B 1 103 ? 17.875 -17.359 -0.584 1 98.81 103 GLU B C 1
ATOM 2483 O O . GLU B 1 103 ? 17.547 -17.922 0.465 1 98.81 103 GLU B O 1
ATOM 2488 N N . MET B 1 104 ? 17.844 -16.047 -0.747 1 98.81 104 MET B N 1
ATOM 2489 C CA . MET B 1 104 ? 17.406 -15.172 0.326 1 98.81 104 MET B CA 1
ATOM 2490 C C . MET B 1 104 ? 15.977 -15.5 0.75 1 98.81 104 MET B C 1
ATOM 2492 O O . MET B 1 104 ? 15.672 -15.523 1.943 1 98.81 104 MET B O 1
ATOM 2496 N N . ILE B 1 105 ? 15.109 -15.742 -0.183 1 98.94 105 ILE B N 1
ATOM 2497 C CA . ILE B 1 105 ? 13.711 -16.062 0.081 1 98.94 105 ILE B CA 1
ATOM 2498 C C . ILE B 1 105 ? 13.625 -17.359 0.876 1 98.94 105 ILE B C 1
ATOM 2500 O O . ILE B 1 105 ? 12.922 -17.438 1.885 1 98.94 105 ILE B O 1
ATOM 2504 N N . HIS B 1 106 ? 14.352 -18.375 0.454 1 98.94 106 HIS B N 1
ATOM 2505 C CA . HIS B 1 106 ? 14.352 -19.672 1.132 1 98.94 106 HIS B CA 1
ATOM 2506 C C . HIS B 1 106 ? 14.922 -19.547 2.541 1 98.94 106 HIS B C 1
ATOM 2508 O O . HIS B 1 106 ? 14.453 -20.219 3.463 1 98.94 106 HIS B O 1
ATOM 2514 N N . GLU B 1 107 ? 15.93 -18.719 2.709 1 98.81 107 GLU B N 1
ATOM 2515 C CA . GLU B 1 107 ? 16.531 -18.516 4.023 1 98.81 107 GLU B CA 1
ATOM 2516 C C . GLU B 1 107 ? 15.5 -17.969 5.012 1 98.81 107 GLU B C 1
ATOM 2518 O O . GLU B 1 107 ? 15.625 -18.156 6.223 1 98.81 107 GLU B O 1
ATOM 2523 N N . HIS B 1 108 ? 14.5 -17.328 4.484 1 98.81 108 HIS B N 1
ATOM 2524 C CA . HIS B 1 108 ? 13.453 -16.781 5.332 1 98.81 108 HIS B CA 1
ATOM 2525 C C . HIS B 1 108 ? 12.258 -17.719 5.41 1 98.81 108 HIS B C 1
ATOM 2527 O O . HIS B 1 108 ? 11.172 -17.328 5.852 1 98.81 108 HIS B O 1
ATOM 2533 N N . ASN B 1 109 ? 12.406 -18.875 4.867 1 98.69 109 ASN B N 1
ATOM 2534 C CA . ASN B 1 109 ? 11.414 -19.953 4.926 1 98.69 109 ASN B CA 1
ATOM 2535 C C . ASN B 1 109 ? 10.172 -19.609 4.113 1 98.69 109 ASN B C 1
ATOM 2537 O O . ASN B 1 109 ? 9.062 -20.016 4.469 1 98.69 109 ASN B O 1
ATOM 2541 N N . MET B 1 110 ? 10.266 -18.797 3.164 1 98.94 110 MET B N 1
ATOM 2542 C CA . MET B 1 110 ? 9.211 -18.547 2.188 1 98.94 110 MET B CA 1
ATOM 2543 C C . MET B 1 110 ? 9.422 -19.391 0.938 1 98.94 110 MET B C 1
ATOM 2545 O O . MET B 1 110 ? 10.547 -19.781 0.625 1 98.94 110 MET B O 1
ATOM 2549 N N . ARG B 1 111 ? 8.281 -19.719 0.276 1 98.94 111 ARG B N 1
ATOM 2550 C CA . ARG B 1 111 ? 8.383 -20.266 -1.075 1 98.94 111 ARG B CA 1
ATOM 2551 C C . ARG B 1 111 ? 8.867 -19.203 -2.057 1 98.94 111 ARG B C 1
ATOM 2553 O O . ARG B 1 111 ? 8.438 -18.047 -1.996 1 98.94 111 ARG B O 1
ATOM 2560 N N . ALA B 1 112 ? 9.773 -19.562 -2.922 1 98.94 112 ALA B N 1
ATOM 2561 C CA . ALA B 1 112 ? 10.305 -18.625 -3.918 1 98.94 112 ALA B CA 1
ATOM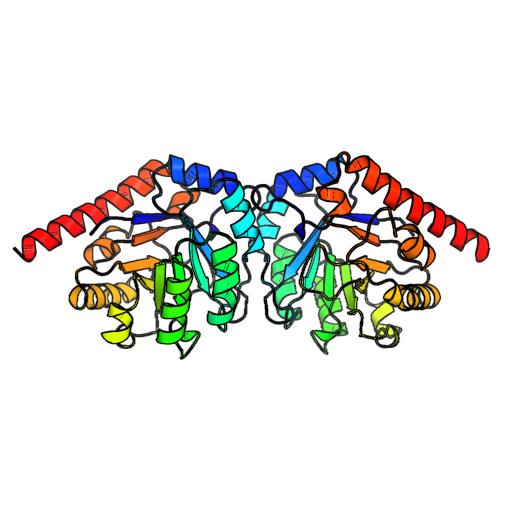 2562 C C . ALA B 1 112 ? 9.641 -18.844 -5.273 1 98.94 112 ALA B C 1
ATOM 2564 O O . ALA B 1 112 ? 9.578 -19.969 -5.777 1 98.94 112 ALA B O 1
ATOM 2565 N N . GLY B 1 113 ? 9.094 -17.781 -5.832 1 98.94 113 GLY B N 1
ATOM 2566 C CA . GLY B 1 113 ? 8.57 -17.797 -7.184 1 98.94 113 GLY B CA 1
ATOM 2567 C C . GLY B 1 113 ? 9.266 -16.812 -8.109 1 98.94 113 GLY B C 1
ATOM 2568 O O . GLY B 1 113 ? 9.852 -15.828 -7.645 1 98.94 113 GLY B O 1
ATOM 2569 N N . ILE B 1 114 ? 9.227 -17.094 -9.359 1 98.94 114 ILE B N 1
ATOM 2570 C CA . ILE B 1 114 ? 9.734 -16.172 -10.375 1 98.94 114 ILE B CA 1
ATOM 2571 C C . ILE B 1 114 ? 8.664 -15.93 -11.438 1 98.94 114 ILE B C 1
ATOM 2573 O O . ILE B 1 114 ? 8.016 -16.875 -11.891 1 98.94 114 ILE B O 1
ATOM 2577 N N . ALA B 1 115 ? 8.445 -14.68 -11.734 1 98.94 115 ALA B N 1
ATOM 2578 C CA . ALA B 1 115 ? 7.418 -14.281 -12.695 1 98.94 115 ALA B CA 1
ATOM 2579 C C . ALA B 1 115 ? 8.047 -13.805 -14.008 1 98.94 115 ALA B C 1
ATOM 2581 O O . ALA B 1 115 ? 9.109 -13.188 -14 1 98.94 115 ALA B O 1
ATOM 2582 N N . ILE B 1 116 ? 7.367 -14.07 -15.086 1 98.94 116 ILE B N 1
ATOM 2583 C CA . ILE B 1 116 ? 7.762 -13.516 -16.375 1 98.94 116 ILE B CA 1
ATOM 2584 C C . ILE B 1 116 ? 6.574 -12.781 -17 1 98.94 116 ILE B C 1
ATOM 2586 O O . ILE B 1 116 ? 5.441 -13.266 -16.953 1 98.94 116 ILE B O 1
ATOM 2590 N N . SER B 1 117 ? 6.844 -11.648 -17.578 1 98.81 117 SER B N 1
ATOM 2591 C CA . SER B 1 117 ? 5.84 -10.82 -18.25 1 98.81 117 SER B CA 1
ATOM 2592 C C . SER B 1 117 ? 5.445 -11.398 -19.594 1 98.81 117 SER B C 1
ATOM 2594 O O . SER B 1 117 ? 6.117 -12.297 -20.109 1 98.81 117 SER B O 1
ATOM 2596 N N . PRO B 1 118 ? 4.352 -10.906 -20.172 1 98.69 118 PRO B N 1
ATOM 2597 C CA . PRO B 1 118 ? 3.838 -11.477 -21.422 1 98.69 118 PRO B CA 1
ATOM 2598 C C . PRO B 1 118 ? 4.875 -11.461 -22.547 1 98.69 118 PRO B C 1
ATOM 2600 O O . PRO B 1 118 ? 4.938 -12.398 -23.344 1 98.69 118 PRO B O 1
ATOM 2603 N N . ASP B 1 119 ? 5.742 -10.492 -22.531 1 98.44 119 ASP B N 1
ATOM 2604 C CA . ASP B 1 119 ? 6.664 -10.359 -23.656 1 98.44 119 ASP B CA 1
ATOM 2605 C C . ASP B 1 119 ? 8.008 -11.016 -23.344 1 98.44 119 ASP B C 1
ATOM 2607 O O . ASP B 1 119 ? 8.883 -11.086 -24.219 1 98.44 119 ASP B O 1
ATOM 2611 N N . THR B 1 120 ? 8.227 -11.469 -22.156 1 98.75 120 THR B N 1
ATOM 2612 C CA . THR B 1 120 ? 9.438 -12.203 -21.797 1 98.75 120 THR B CA 1
ATOM 2613 C C . THR B 1 120 ? 9.312 -13.672 -22.172 1 98.75 120 THR B C 1
ATOM 2615 O O . THR B 1 120 ? 8.406 -14.367 -21.688 1 98.75 120 THR B O 1
ATOM 2618 N N . PRO B 1 121 ? 10.133 -14.172 -23 1 98.5 121 PRO B N 1
ATOM 2619 C CA . PRO B 1 121 ? 10.023 -15.578 -23.406 1 98.5 121 PRO B CA 1
ATOM 2620 C C . PRO B 1 121 ? 10.32 -16.547 -22.281 1 98.5 121 PRO B C 1
ATOM 2622 O O . PRO B 1 121 ? 11.148 -16.266 -21.406 1 98.5 121 PRO B O 1
ATOM 2625 N N . SER B 1 122 ? 9.641 -17.719 -22.281 1 98.62 122 SER B N 1
ATOM 2626 C CA . SER B 1 122 ? 9.812 -18.734 -21.234 1 98.62 122 SER B CA 1
ATOM 2627 C C . SER B 1 122 ? 11.234 -19.281 -21.234 1 98.62 122 SER B C 1
ATOM 2629 O O . SER B 1 122 ? 11.68 -19.875 -20.25 1 98.62 122 SER B O 1
ATOM 2631 N N . THR B 1 123 ? 11.977 -19.062 -22.312 1 98.44 123 THR B N 1
ATOM 2632 C CA . THR B 1 123 ? 13.328 -19.578 -22.453 1 98.44 123 THR B CA 1
ATOM 2633 C C . THR B 1 123 ? 14.281 -18.906 -21.469 1 9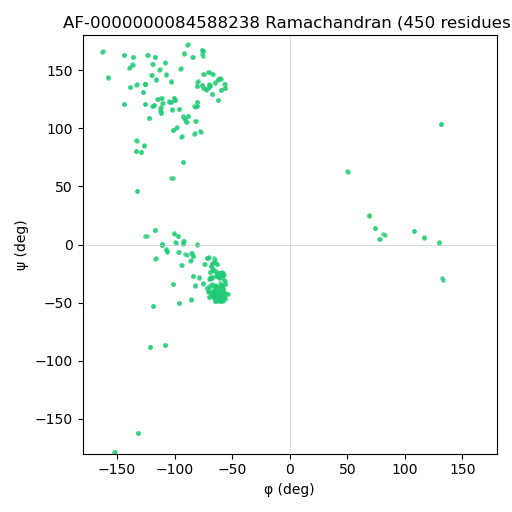8.44 123 THR B C 1
ATOM 2635 O O . THR B 1 123 ? 15.375 -19.406 -21.219 1 98.44 123 THR B O 1
ATOM 2638 N N . VAL B 1 124 ? 13.914 -17.781 -20.891 1 98.69 124 VAL B N 1
ATOM 2639 C CA . VAL B 1 124 ? 14.773 -17.109 -19.922 1 98.69 124 VAL B CA 1
ATOM 2640 C C . VAL B 1 124 ? 14.844 -17.938 -18.641 1 98.69 124 VAL B C 1
ATOM 2642 O O . VAL B 1 124 ? 15.766 -17.766 -17.844 1 98.69 124 VAL B O 1
ATOM 2645 N N . ILE B 1 125 ? 13.82 -18.75 -18.453 1 98.88 125 ILE B N 1
ATOM 2646 C CA . ILE B 1 125 ? 13.82 -19.656 -17.312 1 98.88 125 ILE B CA 1
ATOM 2647 C C . ILE B 1 125 ? 14.742 -20.844 -17.594 1 98.88 125 ILE B C 1
ATOM 2649 O O . ILE B 1 125 ? 14.312 -21.828 -18.172 1 98.88 125 ILE B O 1
ATOM 2653 N N . THR B 1 126 ? 15.914 -20.766 -17.125 1 98.69 126 THR B N 1
ATOM 2654 C CA . THR B 1 126 ? 16.875 -21.844 -17.312 1 98.69 126 THR B CA 1
ATOM 2655 C C . THR B 1 126 ? 16.578 -23.016 -16.391 1 98.69 126 THR B C 1
ATOM 2657 O O . THR B 1 126 ? 15.781 -22.875 -15.453 1 98.69 126 THR B O 1
ATOM 2660 N N . ASP B 1 127 ? 17.234 -24.125 -16.672 1 98.62 127 ASP B N 1
ATOM 2661 C CA . ASP B 1 127 ? 17.094 -25.281 -15.781 1 98.62 127 ASP B CA 1
ATOM 2662 C C . ASP B 1 127 ? 17.531 -24.938 -14.367 1 98.62 127 ASP B C 1
ATOM 2664 O O . ASP B 1 127 ? 16.938 -25.391 -13.391 1 98.62 127 ASP B O 1
ATOM 2668 N N . GLU B 1 128 ? 18.547 -24.188 -14.297 1 98.5 128 GLU B N 1
ATOM 2669 C CA . GLU B 1 128 ? 19.078 -23.766 -13 1 98.5 128 GLU B CA 1
ATOM 2670 C C . GLU B 1 128 ? 18.047 -22.984 -12.203 1 98.5 128 GLU B C 1
ATOM 2672 O O . GLU B 1 128 ? 17.812 -23.25 -11.031 1 98.5 128 GLU B O 1
ATOM 2677 N N . ILE B 1 129 ? 17.422 -22 -12.844 1 98.75 129 ILE B N 1
ATOM 2678 C CA . ILE B 1 129 ? 16.406 -21.156 -12.203 1 98.75 129 ILE B CA 1
ATOM 2679 C C . ILE B 1 129 ? 15.203 -22.016 -11.82 1 98.75 129 ILE B C 1
ATOM 2681 O O . ILE B 1 129 ? 14.719 -21.953 -10.688 1 98.75 129 ILE B O 1
ATOM 2685 N N . ALA B 1 130 ? 14.758 -22.844 -12.75 1 98.75 130 ALA B N 1
ATOM 2686 C CA . ALA B 1 130 ? 13.57 -23.656 -12.539 1 98.75 130 ALA B CA 1
ATOM 2687 C C . ALA B 1 130 ? 13.773 -24.609 -11.367 1 98.75 130 ALA B C 1
ATOM 2689 O O . ALA B 1 130 ? 12.836 -24.891 -10.609 1 98.75 130 ALA B O 1
ATOM 2690 N N . ASN B 1 131 ? 14.938 -25.156 -11.289 1 98.44 131 ASN B N 1
ATOM 2691 C CA . ASN B 1 131 ? 15.219 -26.078 -10.203 1 98.44 131 ASN B CA 1
ATOM 2692 C C . ASN B 1 131 ? 15.289 -25.359 -8.852 1 98.44 131 ASN B C 1
ATOM 2694 O O . ASN B 1 131 ? 14.992 -25.953 -7.816 1 98.44 131 ASN B O 1
ATOM 2698 N N . ALA B 1 132 ? 15.68 -24.125 -8.883 1 98.81 132 ALA B N 1
ATOM 2699 C CA . ALA B 1 132 ? 15.883 -23.375 -7.648 1 98.81 132 ALA B CA 1
ATOM 2700 C C . ALA B 1 132 ? 14.555 -22.828 -7.121 1 98.81 132 ALA B C 1
ATOM 2702 O O . ALA B 1 132 ? 14.336 -22.781 -5.91 1 98.81 132 ALA B O 1
ATOM 2703 N N . VAL B 1 133 ? 13.648 -22.438 -7.934 1 98.88 133 VAL B N 1
ATOM 2704 C CA . VAL B 1 133 ? 12.398 -21.828 -7.488 1 98.88 133 VAL B CA 1
ATOM 2705 C C . VAL B 1 133 ? 11.383 -22.906 -7.156 1 98.88 133 VAL B C 1
ATOM 2707 O O . VAL B 1 133 ? 11.508 -24.047 -7.605 1 98.88 133 VAL B O 1
ATOM 2710 N N . ASP B 1 134 ? 10.414 -22.469 -6.398 1 98.94 134 ASP B N 1
ATOM 2711 C CA . ASP B 1 134 ? 9.312 -23.359 -6.047 1 98.94 134 ASP B CA 1
ATOM 2712 C C . ASP B 1 134 ? 8.141 -23.203 -7.012 1 98.94 134 ASP B C 1
ATOM 2714 O O . ASP B 1 134 ? 7.273 -24.078 -7.098 1 98.94 134 ASP B O 1
ATOM 2718 N N . MET B 1 135 ? 8.133 -22.094 -7.75 1 98.94 135 MET B N 1
ATOM 2719 C CA . MET B 1 135 ? 6.988 -21.766 -8.594 1 98.94 135 MET B CA 1
ATOM 2720 C C . MET B 1 135 ? 7.395 -20.812 -9.711 1 98.94 135 MET B C 1
ATOM 2722 O O . MET B 1 135 ? 8.281 -19.969 -9.531 1 98.94 135 MET B O 1
ATOM 2726 N N . ILE B 1 136 ? 6.832 -21 -10.828 1 98.94 136 ILE B N 1
ATOM 2727 C CA . ILE B 1 136 ? 6.984 -20.078 -11.953 1 98.94 136 ILE B CA 1
ATOM 2728 C C . ILE B 1 136 ? 5.637 -19.422 -12.273 1 98.94 136 ILE B C 1
ATOM 2730 O O . ILE B 1 136 ? 4.633 -20.109 -12.438 1 98.94 136 ILE B O 1
ATOM 2734 N N . LEU B 1 137 ? 5.629 -18.125 -12.281 1 98.94 137 LEU B N 1
ATOM 2735 C CA . LEU B 1 137 ? 4.43 -17.359 -12.617 1 98.94 137 LEU B CA 1
ATOM 2736 C C . LEU B 1 137 ? 4.512 -16.812 -14.031 1 98.94 137 LEU B C 1
ATOM 2738 O O . LEU B 1 137 ? 5.465 -16.109 -14.375 1 98.94 137 LEU B O 1
ATOM 2742 N N . VAL B 1 138 ? 3.545 -17.156 -14.852 1 98.94 138 VAL B N 1
ATOM 2743 C CA . VAL B 1 138 ? 3.393 -16.578 -16.172 1 98.94 138 VAL B CA 1
ATOM 2744 C C . VAL B 1 138 ? 2.279 -15.531 -16.156 1 98.94 138 VAL B C 1
ATOM 2746 O O . VAL B 1 138 ? 1.113 -15.867 -15.938 1 98.94 138 VAL B O 1
ATOM 2749 N N . MET B 1 139 ? 2.676 -14.328 -16.406 1 98.88 139 MET B N 1
ATOM 2750 C CA . MET B 1 139 ? 1.674 -13.273 -16.5 1 98.88 139 MET B CA 1
ATOM 2751 C C . MET B 1 139 ? 0.827 -13.438 -17.766 1 98.88 139 MET B C 1
ATOM 2753 O O . MET B 1 139 ? 1.356 -13.711 -18.844 1 98.88 139 MET B O 1
ATOM 2757 N N . THR B 1 140 ? -0.45 -13.227 -17.562 1 98.75 140 THR B N 1
ATOM 2758 C CA . THR B 1 140 ? -1.362 -13.312 -18.703 1 98.75 140 THR B CA 1
ATOM 2759 C C . THR B 1 140 ? -2.035 -11.969 -18.953 1 98.75 140 THR B C 1
ATOM 2761 O O . THR B 1 140 ? -3.076 -11.898 -19.625 1 98.75 140 THR B O 1
ATOM 2764 N N . VAL B 1 141 ? -1.576 -10.938 -18.359 1 98.44 141 VAL B N 1
ATOM 2765 C CA . VAL B 1 141 ? -1.793 -9.516 -18.609 1 98.44 141 VAL B CA 1
ATOM 2766 C C . VAL B 1 141 ? -0.504 -8.734 -18.328 1 98.44 141 VAL B C 1
ATOM 2768 O O . VAL B 1 141 ? 0.435 -9.273 -17.734 1 98.44 141 VAL B O 1
ATOM 2771 N N . ASN B 1 142 ? -0.432 -7.539 -18.812 1 97.94 142 ASN B N 1
ATOM 2772 C CA . ASN B 1 142 ? 0.705 -6.723 -18.406 1 97.94 142 ASN B CA 1
ATOM 2773 C C . ASN B 1 142 ? 0.634 -6.363 -16.922 1 97.94 142 ASN B C 1
ATOM 2775 O O . ASN B 1 142 ? -0.398 -5.891 -16.453 1 97.94 142 ASN B O 1
ATOM 2779 N N . PRO B 1 143 ? 1.738 -6.602 -16.203 1 97.38 143 PRO B N 1
ATOM 2780 C CA . PRO B 1 143 ? 1.708 -6.328 -14.758 1 97.38 143 PRO B CA 1
ATOM 2781 C C . PRO B 1 143 ? 1.395 -4.867 -14.445 1 97.38 143 PRO B C 1
ATOM 2783 O O . PRO B 1 143 ? 1.851 -3.965 -15.156 1 97.38 143 PRO B O 1
ATOM 2786 N N . GLY B 1 144 ? 0.596 -4.691 -13.328 1 92.88 144 GLY B N 1
ATOM 2787 C CA . GLY B 1 144 ? 0.431 -3.316 -12.883 1 92.88 144 GLY B CA 1
ATOM 2788 C C . GLY B 1 144 ? -1.014 -2.951 -12.602 1 92.88 144 GLY B C 1
ATOM 2789 O O . GLY B 1 144 ? -1.287 -2.018 -11.844 1 92.88 144 GLY B O 1
ATOM 2790 N N . ARG B 1 145 ? -1.93 -3.576 -13.273 1 88.5 145 ARG B N 1
ATOM 2791 C CA . ARG B 1 145 ? -3.332 -3.244 -13.047 1 88.5 145 ARG B CA 1
ATOM 2792 C C . ARG B 1 145 ? -4.195 -4.5 -13.031 1 88.5 145 ARG B C 1
ATOM 2794 O O . ARG B 1 145 ? -3.873 -5.492 -13.688 1 88.5 145 ARG B O 1
ATOM 2801 N N . GLY B 1 146 ? -5.309 -4.414 -12.289 1 86.19 146 GLY B N 1
ATOM 2802 C CA . GLY B 1 146 ? -6.309 -5.469 -12.305 1 86.19 146 GLY B CA 1
ATOM 2803 C C . GLY B 1 146 ? -7.398 -5.246 -13.336 1 86.19 146 GLY B C 1
ATOM 2804 O O . GLY B 1 146 ? -7.48 -4.176 -13.938 1 86.19 146 GLY B O 1
ATOM 2805 N N . GLY B 1 147 ? -8.078 -6.332 -13.562 1 89.56 147 GLY B N 1
ATOM 2806 C CA . GLY B 1 147 ? -9.266 -6.215 -14.391 1 89.56 147 GLY B CA 1
ATOM 2807 C C . GLY B 1 147 ? -8.953 -6.227 -15.875 1 89.56 147 GLY B C 1
ATOM 2808 O O . GLY B 1 147 ? -9.836 -5.969 -16.703 1 89.56 147 GLY B O 1
ATOM 2809 N N . GLN B 1 148 ? -7.785 -6.488 -16.203 1 94.25 148 GLN B N 1
ATOM 2810 C CA . GLN B 1 148 ? -7.379 -6.535 -17.594 1 94.25 148 GLN B CA 1
ATOM 2811 C C . GLN B 1 148 ? -7.867 -7.816 -18.266 1 94.25 148 GLN B C 1
ATOM 2813 O O . GLN B 1 148 ? -8.227 -8.781 -17.594 1 94.25 148 GLN B O 1
ATOM 2818 N N . LYS B 1 149 ? -7.863 -7.785 -19.594 1 96.19 149 LYS B N 1
ATOM 2819 C CA . LYS B 1 149 ? -8.305 -8.938 -20.375 1 96.19 149 LYS B CA 1
ATOM 2820 C C . LYS B 1 149 ? -7.215 -9.992 -20.469 1 96.19 149 LYS B C 1
ATOM 2822 O O . LYS B 1 149 ? -6.043 -9.672 -20.672 1 96.19 149 LYS B O 1
ATOM 2827 N N . PHE B 1 150 ? -7.656 -11.172 -20.375 1 98.19 150 PHE B N 1
ATOM 2828 C CA . PHE B 1 150 ? -6.801 -12.352 -20.453 1 98.19 150 PHE B CA 1
ATOM 2829 C C . PHE B 1 150 ? -6.086 -12.398 -21.797 1 98.19 150 PHE B C 1
ATOM 2831 O O . PHE B 1 150 ? -6.707 -12.211 -22.844 1 98.19 150 PHE B O 1
ATOM 2838 N N . MET B 1 151 ? -4.711 -12.664 -21.75 1 98.31 151 MET B N 1
ATOM 2839 C CA . MET B 1 151 ? -3.926 -12.828 -22.969 1 98.31 151 MET B CA 1
ATOM 2840 C C . MET B 1 151 ? -3.666 -14.297 -23.266 1 98.31 151 MET B C 1
ATOM 2842 O O . MET B 1 151 ? -2.635 -14.844 -22.875 1 98.31 151 MET B O 1
ATOM 2846 N N . ALA B 1 152 ? -4.438 -14.859 -24.125 1 98.19 152 ALA B N 1
ATOM 2847 C CA . ALA B 1 152 ? -4.336 -16.266 -24.484 1 98.19 152 ALA B CA 1
ATOM 2848 C C . ALA B 1 152 ? -2.996 -16.562 -25.141 1 98.19 152 ALA B C 1
ATOM 2850 O O . ALA B 1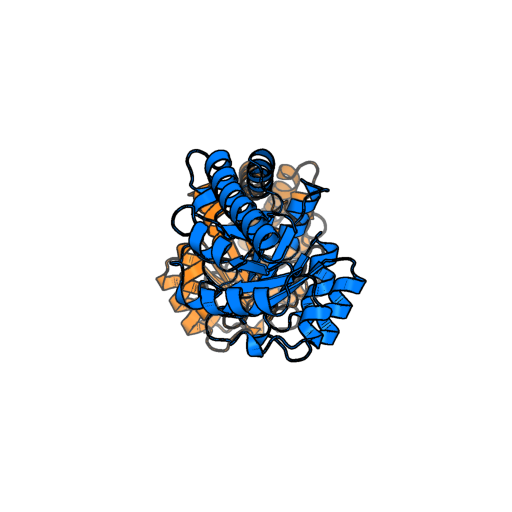 152 ? -2.504 -17.703 -25.078 1 98.19 152 ALA B O 1
ATOM 2851 N N . ARG B 1 153 ? -2.389 -15.578 -25.719 1 98.31 153 ARG B N 1
ATOM 2852 C CA . ARG B 1 153 ? -1.131 -15.75 -26.453 1 98.31 153 ARG B CA 1
ATOM 2853 C C . ARG B 1 153 ? -0.013 -16.188 -25.5 1 98.31 153 ARG B C 1
ATOM 2855 O O . ARG B 1 153 ? 1.065 -16.578 -25.953 1 98.31 153 ARG B O 1
ATOM 2862 N N . CYS B 1 154 ? -0.245 -16.078 -24.203 1 98.75 154 CYS B N 1
ATOM 2863 C CA . CYS B 1 154 ? 0.778 -16.438 -23.219 1 98.75 154 CYS B CA 1
ATOM 2864 C C . CYS B 1 154 ? 0.738 -17.938 -22.922 1 98.75 154 CYS B C 1
ATOM 2866 O O . CYS B 1 154 ? 1.656 -18.469 -22.312 1 98.75 154 CYS B O 1
ATOM 2868 N N . MET B 1 155 ? -0.224 -18.688 -23.406 1 98.75 155 MET B N 1
ATOM 2869 C CA . MET B 1 155 ? -0.439 -20.078 -23.016 1 98.75 155 MET B CA 1
ATOM 2870 C C . MET B 1 155 ? 0.671 -20.969 -23.562 1 98.75 155 MET B C 1
ATOM 2872 O O . MET B 1 155 ? 1.092 -21.922 -22.906 1 98.75 155 MET B O 1
ATOM 2876 N N . PRO B 1 156 ? 1.175 -20.703 -24.734 1 98.69 156 PRO B N 1
ATOM 2877 C CA . PRO B 1 156 ? 2.289 -21.531 -25.203 1 98.69 156 PRO B CA 1
ATOM 2878 C C . PRO B 1 156 ? 3.469 -21.531 -24.234 1 98.69 156 PRO B C 1
ATOM 2880 O O . PRO B 1 156 ? 4.152 -22.547 -24.078 1 98.69 156 PRO B O 1
ATOM 2883 N N . LYS B 1 157 ? 3.738 -20.422 -23.547 1 98.75 157 LYS B N 1
ATOM 2884 C CA . LYS B 1 157 ? 4.785 -20.359 -22.531 1 98.75 157 LYS B CA 1
ATOM 2885 C C . LYS B 1 157 ? 4.496 -21.344 -21.391 1 98.75 157 LYS B C 1
ATOM 2887 O O . LYS B 1 157 ? 5.406 -22 -20.891 1 98.75 157 LYS B O 1
ATOM 2892 N N . VAL B 1 158 ? 3.25 -21.375 -21.031 1 98.88 158 VAL B N 1
ATOM 2893 C CA . VAL B 1 158 ? 2.842 -22.266 -19.938 1 98.88 158 VAL B CA 1
ATOM 2894 C C . VAL B 1 158 ? 3.061 -23.719 -20.359 1 98.88 158 VAL B C 1
ATOM 2896 O O . VAL B 1 158 ? 3.639 -24.5 -19.594 1 98.88 158 VAL B O 1
ATOM 2899 N N . SER B 1 159 ? 2.605 -24 -21.547 1 98.75 159 SER B N 1
ATOM 2900 C CA . SER B 1 159 ? 2.738 -25.359 -22.062 1 98.75 159 SER B CA 1
ATOM 2901 C C . SER B 1 159 ? 4.203 -25.781 -22.156 1 98.75 159 SER B C 1
ATOM 2903 O O . SER B 1 159 ? 4.555 -26.906 -21.781 1 98.75 159 SER B O 1
ATOM 2905 N N . GLU B 1 160 ? 4.992 -24.922 -22.672 1 98.75 160 GLU B N 1
ATOM 2906 C CA . GLU B 1 160 ? 6.418 -25.203 -22.797 1 98.75 160 GLU B CA 1
ATOM 2907 C C . GLU B 1 160 ? 7.062 -25.438 -21.438 1 98.75 160 GLU B C 1
ATOM 2909 O O . GLU B 1 160 ? 7.832 -26.375 -21.25 1 98.75 160 GLU B O 1
ATOM 2914 N N . LEU B 1 161 ? 6.777 -24.578 -20.484 1 98.88 161 LEU B N 1
ATOM 2915 C CA . LEU B 1 161 ? 7.328 -24.703 -19.141 1 98.88 161 LEU B CA 1
ATOM 2916 C C . LEU B 1 161 ? 6.871 -26 -18.484 1 98.88 161 LEU B C 1
ATOM 2918 O O . LEU B 1 161 ? 7.66 -26.672 -17.812 1 98.88 161 LEU B O 1
ATOM 2922 N N . ARG B 1 162 ? 5.598 -26.328 -18.672 1 98.75 162 ARG B N 1
ATOM 2923 C CA . ARG B 1 162 ? 5.086 -27.578 -18.109 1 98.75 162 ARG B CA 1
ATOM 2924 C C . ARG B 1 162 ? 5.82 -28.781 -18.703 1 98.75 162 ARG B C 1
ATOM 2926 O O . ARG B 1 162 ? 6.172 -29.719 -17.984 1 98.75 162 ARG B O 1
ATOM 2933 N N . ALA B 1 163 ? 6.031 -28.75 -19.969 1 98.25 163 ALA B N 1
ATOM 2934 C CA . ALA B 1 163 ? 6.754 -29.828 -20.625 1 98.25 163 ALA B CA 1
ATOM 2935 C C . ALA B 1 163 ? 8.172 -29.953 -20.078 1 98.25 163 ALA B C 1
ATOM 2937 O O . ALA B 1 163 ? 8.664 -31.062 -19.859 1 98.25 163 ALA B O 1
ATOM 2938 N N . ARG B 1 164 ? 8.844 -28.891 -19.891 1 98.31 164 ARG B N 1
ATOM 2939 C CA . ARG B 1 164 ? 10.227 -28.891 -19.422 1 98.31 164 ARG B CA 1
ATOM 2940 C C . ARG B 1 164 ? 10.305 -29.281 -17.953 1 98.31 164 ARG B C 1
ATOM 2942 O O . ARG B 1 164 ? 11.273 -29.906 -17.516 1 98.31 164 ARG B O 1
ATOM 2949 N N . PHE B 1 165 ? 9.328 -28.828 -17.203 1 98.25 165 PHE B N 1
ATOM 2950 C CA . PHE B 1 165 ? 9.336 -29.016 -15.75 1 98.25 165 PHE B CA 1
ATOM 2951 C C . PHE B 1 165 ? 8.016 -29.609 -15.273 1 98.25 165 PHE B C 1
ATOM 2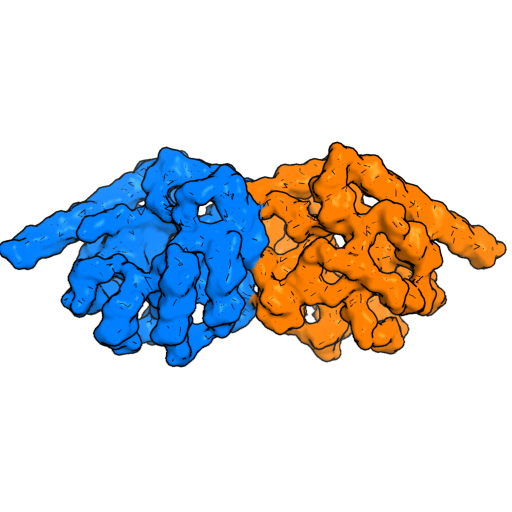953 O O . PHE B 1 165 ? 7.219 -28.938 -14.625 1 98.25 165 PHE B O 1
ATOM 2960 N N . PRO B 1 166 ? 7.777 -30.859 -15.391 1 97.31 166 PRO B N 1
ATOM 2961 C CA . PRO B 1 166 ? 6.473 -31.516 -15.242 1 97.31 166 PRO B CA 1
ATOM 2962 C C . PRO B 1 166 ? 5.926 -31.422 -13.82 1 97.31 166 PRO B C 1
ATOM 2964 O O . PRO B 1 166 ? 4.707 -31.453 -13.625 1 97.31 166 PRO B O 1
ATOM 2967 N N . ASP B 1 167 ? 6.746 -31.219 -12.844 1 96.38 167 ASP B N 1
ATOM 2968 C CA . ASP B 1 167 ? 6.273 -31.266 -11.461 1 96.38 167 ASP B CA 1
ATOM 2969 C C . ASP B 1 167 ? 6.305 -29.875 -10.828 1 96.38 167 ASP B C 1
ATOM 2971 O O . ASP B 1 167 ? 6.016 -29.734 -9.641 1 96.38 167 ASP B O 1
ATOM 2975 N N . LYS B 1 168 ? 6.719 -28.875 -11.562 1 98.56 168 LYS B N 1
ATOM 2976 C CA . LYS B 1 168 ? 6.852 -27.5 -11.055 1 98.56 168 LYS B CA 1
ATOM 2977 C C . LYS B 1 168 ? 5.484 -26.844 -10.898 1 98.56 168 LYS B C 1
ATOM 2979 O O . LYS B 1 168 ? 4.613 -27 -11.758 1 98.56 168 LYS B O 1
ATOM 2984 N N . ASP B 1 169 ? 5.273 -26.172 -9.766 1 98.94 169 ASP B N 1
ATOM 2985 C CA . ASP B 1 169 ? 4.098 -25.312 -9.719 1 98.94 169 ASP B CA 1
ATOM 2986 C C . ASP B 1 169 ? 4.184 -24.203 -10.766 1 98.94 169 ASP B C 1
ATOM 2988 O O . ASP B 1 169 ? 5.172 -23.469 -10.812 1 98.94 169 ASP B O 1
ATOM 2992 N N . ILE B 1 170 ? 3.191 -24.109 -11.602 1 98.94 170 ILE B N 1
ATOM 2993 C CA . ILE B 1 170 ? 3.086 -23.062 -12.594 1 98.94 170 ILE B CA 1
ATOM 2994 C C . ILE B 1 170 ? 1.812 -22.25 -12.359 1 98.94 170 ILE B C 1
ATOM 2996 O O . ILE B 1 170 ? 0.708 -22.797 -12.383 1 98.94 170 ILE B O 1
ATOM 3000 N N . GLN B 1 171 ? 2.023 -20.969 -12.109 1 98.94 171 GLN B N 1
ATOM 3001 C CA . GLN B 1 171 ? 0.945 -20.031 -11.812 1 98.94 171 GLN B CA 1
ATOM 3002 C C . GLN B 1 171 ? 0.631 -19.156 -13.016 1 98.94 171 GLN B C 1
ATOM 3004 O O . GLN B 1 171 ? 1.534 -18.766 -13.766 1 98.94 171 GLN B O 1
ATOM 3009 N N . VAL B 1 172 ? -0.625 -18.891 -13.258 1 98.94 172 VAL B N 1
ATOM 3010 C CA . VAL B 1 172 ? -1.049 -17.875 -14.211 1 98.94 172 VAL B CA 1
ATOM 3011 C C . VAL B 1 172 ? -1.804 -16.766 -13.484 1 98.94 172 VAL B C 1
ATOM 3013 O O . VAL B 1 172 ? -2.543 -17.031 -12.531 1 98.94 172 VAL B O 1
ATOM 3016 N N . ASP B 1 173 ? -1.602 -15.578 -13.883 1 98.75 173 ASP B N 1
ATOM 3017 C CA . ASP B 1 173 ? -2.172 -14.391 -13.25 1 98.75 173 ASP B CA 1
ATOM 3018 C C . ASP B 1 173 ? -2.531 -13.328 -14.289 1 98.75 173 ASP B C 1
ATOM 3020 O O . ASP B 1 173 ? -1.66 -12.852 -15.016 1 98.75 173 ASP B O 1
ATOM 3024 N N . GLY B 1 174 ? -3.752 -12.992 -14.305 1 98.31 174 GLY B N 1
ATOM 3025 C CA . GLY B 1 174 ? -4.215 -11.93 -15.18 1 98.31 174 GLY B CA 1
ATOM 3026 C C . GLY B 1 174 ? -5.445 -12.305 -15.984 1 98.31 174 GLY B C 1
ATOM 3027 O O . GLY B 1 174 ? -5.348 -13.023 -16.984 1 98.31 174 GLY B O 1
ATOM 3028 N N . GLY B 1 175 ? -6.617 -11.812 -15.586 1 97.94 175 GLY B N 1
ATOM 3029 C CA . GLY B 1 175 ? -7.836 -11.938 -16.375 1 97.94 175 GLY B CA 1
ATOM 3030 C C . GLY B 1 175 ? -8.414 -13.336 -16.344 1 97.94 175 GLY B C 1
ATOM 3031 O O . GLY B 1 175 ? -9.25 -13.68 -17.188 1 97.94 175 GLY B O 1
ATOM 3032 N N . VAL B 1 176 ? -7.988 -14.156 -15.477 1 98.56 176 VAL B N 1
ATOM 3033 C CA . VAL B 1 176 ? -8.438 -15.547 -15.445 1 98.56 176 VAL B CA 1
ATOM 3034 C C . VAL B 1 176 ? -9.844 -15.617 -14.859 1 98.56 176 VAL B C 1
ATOM 3036 O O . VAL B 1 176 ? -10.156 -14.93 -13.883 1 98.56 176 VAL B O 1
ATOM 3039 N N . SER B 1 177 ? -10.68 -16.406 -15.438 1 98.25 177 SER B N 1
ATOM 3040 C CA . SER B 1 177 ? -12.062 -16.609 -15.031 1 98.25 177 SER B CA 1
ATOM 3041 C C . SER B 1 177 ? -12.547 -18 -15.445 1 98.25 177 SER B C 1
ATOM 3043 O O . SER B 1 177 ? -11.781 -18.797 -15.977 1 98.25 177 SER B O 1
ATOM 3045 N N . THR B 1 178 ? -13.812 -18.281 -15.148 1 98.5 178 THR B N 1
ATOM 3046 C CA . THR B 1 178 ? -14.406 -19.562 -15.547 1 98.5 178 THR B CA 1
ATOM 3047 C C . THR B 1 178 ? -14.492 -19.656 -17.062 1 98.5 178 THR B C 1
ATOM 3049 O O . THR B 1 178 ? -14.594 -20.766 -17.609 1 98.5 178 THR B O 1
ATOM 3052 N N . GLU B 1 179 ? -14.344 -18.578 -17.766 1 98.31 179 GLU B N 1
ATOM 3053 C CA . GLU B 1 179 ? -14.461 -18.562 -19.219 1 98.31 179 GLU B CA 1
ATOM 3054 C C . GLU B 1 179 ? -13.188 -19.078 -19.875 1 98.31 179 GLU B C 1
ATOM 3056 O O . GLU B 1 179 ? -13.227 -19.594 -21 1 98.31 179 GLU B O 1
ATOM 3061 N N . ASN B 1 180 ? -12.086 -18.906 -19.25 1 98.69 180 ASN B N 1
ATOM 3062 C CA . ASN B 1 180 ? -10.828 -19.266 -19.891 1 98.69 180 ASN B CA 1
ATOM 3063 C C . ASN B 1 180 ? -10.016 -20.25 -19.047 1 98.69 180 ASN B C 1
ATOM 3065 O O . ASN B 1 180 ? -8.891 -20.594 -19.406 1 98.69 180 ASN B O 1
ATOM 3069 N N . ILE B 1 181 ? -10.578 -20.75 -17.969 1 98.81 181 ILE B N 1
ATOM 3070 C CA . ILE B 1 181 ? -9.844 -21.594 -17.047 1 98.81 181 ILE B CA 1
ATOM 3071 C C . ILE B 1 181 ? -9.43 -22.891 -17.734 1 98.81 181 ILE B C 1
ATOM 3073 O O . ILE B 1 181 ? -8.359 -23.438 -17.469 1 98.81 181 ILE B O 1
ATOM 3077 N N . ALA B 1 182 ? -10.234 -23.422 -18.594 1 98.56 182 ALA B N 1
ATOM 3078 C CA . ALA B 1 182 ? -9.891 -24.656 -19.297 1 98.56 182 ALA B CA 1
ATOM 3079 C C . ALA B 1 182 ? -8.609 -24.484 -20.109 1 98.56 182 ALA B C 1
ATOM 3081 O O . ALA B 1 182 ? -7.762 -25.375 -20.141 1 98.56 182 ALA B O 1
ATOM 3082 N N . THR B 1 183 ? -8.516 -23.359 -20.766 1 98.69 183 THR B N 1
ATOM 3083 C CA . THR B 1 183 ? -7.332 -23.047 -21.562 1 98.69 183 THR B CA 1
ATOM 3084 C C . THR B 1 183 ? -6.082 -23.016 -20.688 1 98.69 183 THR B C 1
ATOM 3086 O O . THR B 1 183 ? -5.039 -23.547 -21.047 1 98.69 183 THR B O 1
ATOM 3089 N N . CYS B 1 184 ? -6.16 -22.406 -19.547 1 98.88 184 CYS B N 1
ATOM 3090 C CA . CYS B 1 184 ? -5.051 -22.312 -18.594 1 98.88 184 CYS B CA 1
ATOM 3091 C C . CYS B 1 184 ? -4.676 -23.703 -18.078 1 98.88 184 CYS B C 1
ATOM 3093 O O . CYS B 1 184 ? -3.496 -24.062 -18.062 1 98.88 184 CYS B O 1
ATOM 3095 N N . ALA B 1 185 ? -5.707 -24.422 -17.688 1 98.81 185 ALA B N 1
ATOM 3096 C CA . ALA B 1 185 ? -5.508 -25.75 -17.109 1 98.81 185 ALA B CA 1
ATOM 3097 C C . ALA B 1 185 ? -4.891 -26.703 -18.141 1 98.81 185 ALA B C 1
ATOM 3099 O O . ALA B 1 185 ? -3.943 -27.422 -17.844 1 98.81 185 ALA B O 1
ATOM 3100 N N . ASP B 1 186 ? -5.395 -26.656 -19.328 1 98.5 186 ASP B N 1
ATOM 3101 C CA . ASP B 1 186 ? -4.914 -27.531 -20.391 1 98.5 186 ASP B CA 1
ATOM 3102 C C . ASP B 1 186 ? -3.459 -27.219 -20.734 1 98.5 186 ASP B C 1
ATOM 3104 O O . ASP B 1 186 ? -2.695 -28.109 -21.094 1 98.5 186 ASP B O 1
ATOM 3108 N N . ALA B 1 187 ? -3.123 -25.953 -20.656 1 98.75 187 ALA B N 1
ATOM 3109 C CA . ALA B 1 187 ? -1.747 -25.562 -20.938 1 98.75 187 ALA B CA 1
ATOM 3110 C C . ALA B 1 187 ? -0.79 -26.094 -19.875 1 98.75 187 ALA B C 1
ATOM 3112 O O . ALA B 1 187 ? 0.401 -26.281 -20.141 1 98.75 187 ALA B O 1
ATOM 3113 N N . GLY B 1 188 ? -1.317 -26.266 -18.672 1 98.69 188 GLY B N 1
ATOM 3114 C CA . GLY B 1 188 ? -0.476 -26.922 -17.688 1 98.69 188 GLY B CA 1
ATOM 3115 C C . GLY B 1 188 ? -0.384 -26.172 -16.375 1 98.69 188 GLY B C 1
ATOM 3116 O O . GLY B 1 188 ? 0.334 -26.578 -15.461 1 98.69 188 GLY B O 1
ATOM 3117 N N . SER B 1 189 ? -1.069 -25.062 -16.266 1 98.81 189 SER B N 1
ATOM 3118 C CA . SER B 1 189 ? -1.048 -24.312 -15.008 1 98.81 189 SER B CA 1
ATOM 3119 C C . SER B 1 189 ? -1.808 -25.062 -13.906 1 98.81 189 SER B C 1
ATOM 3121 O O . SER B 1 189 ? -2.895 -25.594 -14.148 1 98.81 189 SER B O 1
ATOM 3123 N N . ASN B 1 190 ? -1.208 -25.109 -12.719 1 98.88 190 ASN B N 1
ATOM 3124 C CA . ASN B 1 190 ? -1.908 -25.75 -11.609 1 98.88 190 ASN B CA 1
ATOM 3125 C C . ASN B 1 190 ? -2.189 -24.75 -10.484 1 98.88 190 ASN B C 1
ATOM 3127 O O . ASN B 1 190 ? -2.932 -25.062 -9.555 1 98.88 190 ASN B O 1
ATOM 3131 N N . VAL B 1 191 ? -1.626 -23.547 -10.445 1 98.94 191 VAL B N 1
ATOM 3132 C CA . VAL B 1 191 ? -1.906 -22.453 -9.516 1 98.94 191 VAL B CA 1
ATOM 3133 C C . VAL B 1 191 ? -2.604 -21.312 -10.25 1 98.94 191 VAL B C 1
ATOM 3135 O O . VAL B 1 191 ? -2.053 -20.75 -11.203 1 98.94 191 VAL B O 1
ATOM 3138 N N . ILE B 1 192 ? -3.801 -20.953 -9.789 1 98.94 192 ILE B N 1
ATOM 3139 C CA . ILE B 1 192 ? -4.645 -20.031 -10.539 1 98.94 192 ILE B CA 1
ATOM 3140 C C . ILE B 1 192 ? -4.895 -18.766 -9.719 1 98.94 192 ILE B C 1
ATOM 3142 O O . ILE B 1 192 ? -5.43 -18.828 -8.609 1 98.94 192 ILE B O 1
ATOM 3146 N N . VAL B 1 193 ? -4.5 -17.672 -10.25 1 98.94 193 VAL B N 1
ATOM 3147 C CA . VAL B 1 193 ? -4.832 -16.375 -9.664 1 98.94 193 VAL B CA 1
ATOM 3148 C C . VAL B 1 193 ? -6 -15.75 -10.414 1 98.94 193 VAL B C 1
ATOM 3150 O O . VAL B 1 193 ? -5.945 -15.594 -11.641 1 98.94 193 VAL B O 1
ATOM 3153 N N . ALA B 1 194 ? -6.984 -15.445 -9.719 1 98.56 194 ALA B N 1
ATOM 3154 C CA . ALA B 1 194 ? -8.148 -14.75 -10.25 1 98.56 194 ALA B CA 1
ATOM 3155 C C . ALA B 1 194 ? -8.648 -13.688 -9.273 1 98.56 194 ALA B C 1
ATOM 3157 O O . ALA B 1 194 ? -8.695 -13.922 -8.062 1 98.56 194 ALA B O 1
ATOM 3158 N N . GLY B 1 195 ? -8.953 -12.539 -9.773 1 97.5 195 GLY B N 1
ATOM 3159 C CA . GLY B 1 195 ? -9.367 -11.438 -8.914 1 97.5 195 GLY B CA 1
ATOM 3160 C C . GLY B 1 195 ? -10.844 -11.117 -9.031 1 97.5 195 GLY B C 1
ATOM 3161 O O . GLY B 1 195 ? -11.664 -11.703 -8.328 1 97.5 195 GLY B O 1
ATOM 3162 N N . THR B 1 196 ? -11.164 -10.273 -10.008 1 96.69 196 THR B N 1
ATOM 3163 C CA . THR B 1 196 ? -12.508 -9.75 -10.203 1 96.69 196 THR B CA 1
ATOM 3164 C C . THR B 1 196 ? -13.508 -10.898 -10.383 1 96.69 196 THR B C 1
ATOM 3166 O O . THR B 1 196 ? -14.625 -10.836 -9.859 1 96.69 196 THR B O 1
ATOM 3169 N N . SER B 1 197 ? -13.117 -11.906 -11.117 1 96.88 197 SER B N 1
ATOM 3170 C CA . SER B 1 197 ? -14.023 -13.008 -11.43 1 96.88 197 SER B CA 1
ATOM 3171 C C . SER B 1 197 ? -14.453 -13.742 -10.164 1 96.88 197 SER B C 1
ATOM 3173 O O . SER B 1 197 ? -15.516 -14.367 -10.125 1 96.88 197 SER B O 1
ATOM 3175 N N . ILE B 1 198 ? -13.641 -13.688 -9.125 1 98.44 198 ILE B N 1
ATOM 3176 C CA . ILE B 1 198 ? -13.984 -14.359 -7.879 1 98.44 198 ILE B CA 1
ATOM 3177 C C . ILE B 1 198 ? -14.625 -13.367 -6.914 1 98.44 198 ILE B C 1
ATOM 3179 O O . ILE B 1 198 ? -15.742 -13.586 -6.434 1 98.44 198 ILE B O 1
ATOM 3183 N N . PHE B 1 199 ? -14.023 -12.234 -6.691 1 97.69 199 PHE B N 1
ATOM 3184 C CA . PHE B 1 199 ? -14.438 -11.297 -5.66 1 97.69 199 PHE B CA 1
ATOM 3185 C C . PHE B 1 199 ? -15.781 -10.664 -6.008 1 97.69 199 PHE B C 1
ATOM 3187 O O . PHE B 1 199 ? -16.547 -10.297 -5.121 1 97.69 199 PHE B O 1
ATOM 3194 N N . MET B 1 200 ? -16.109 -10.547 -7.301 1 96.12 200 MET B N 1
ATOM 3195 C CA . MET B 1 200 ? -17.344 -9.883 -7.703 1 96.12 200 MET B CA 1
ATOM 3196 C C . MET B 1 200 ? -18.422 -10.906 -8.023 1 96.12 200 MET B C 1
ATOM 3198 O O . MET B 1 200 ? -19.547 -10.539 -8.383 1 96.12 200 MET B O 1
ATOM 3202 N N . ALA B 1 201 ? -18.109 -12.133 -7.852 1 97.81 201 ALA B N 1
ATOM 3203 C CA . ALA B 1 201 ? -19.078 -13.188 -8.148 1 97.81 201 ALA B CA 1
ATOM 3204 C C . ALA B 1 201 ? -20.203 -13.203 -7.125 1 97.81 201 ALA B C 1
ATOM 3206 O O . ALA B 1 201 ? -19.984 -12.898 -5.945 1 97.81 201 ALA B O 1
ATOM 3207 N N . GLN B 1 202 ? -21.344 -13.586 -7.566 1 97.5 202 GLN B N 1
ATOM 3208 C CA . GLN B 1 202 ? -22.469 -13.805 -6.652 1 97.5 202 GLN B CA 1
ATOM 3209 C C . GLN B 1 202 ? -22.156 -14.938 -5.672 1 97.5 202 GLN B C 1
ATOM 3211 O O . GLN B 1 202 ? -22.516 -14.859 -4.496 1 97.5 202 GLN B O 1
ATOM 3216 N N . ASP B 1 203 ? -21.5 -15.898 -6.172 1 98.31 203 ASP B N 1
ATOM 3217 C CA . ASP B 1 203 ? -21.094 -17.062 -5.383 1 98.31 203 ASP B CA 1
ATOM 3218 C C . ASP B 1 203 ? -19.625 -17.406 -5.621 1 98.31 203 ASP B C 1
ATOM 3220 O O . ASP B 1 203 ? -19.312 -18.266 -6.445 1 98.31 203 ASP B O 1
ATOM 3224 N N . PRO B 1 204 ? -18.781 -16.797 -4.812 1 98.69 204 PRO B N 1
ATOM 3225 C CA . PRO B 1 204 ? -17.344 -17.047 -4.992 1 98.69 204 PRO B CA 1
ATOM 3226 C C . PRO B 1 204 ? -16.984 -18.531 -4.844 1 98.69 204 PRO B C 1
ATOM 3228 O O . PRO B 1 204 ? -16.062 -19.016 -5.508 1 98.69 204 PRO B O 1
ATOM 3231 N N . SER B 1 205 ? -17.656 -19.219 -3.988 1 98.75 205 SER B N 1
ATOM 3232 C CA . SER B 1 205 ? -17.391 -20.641 -3.771 1 98.75 205 SER B CA 1
ATOM 3233 C C . SER B 1 205 ? -17.578 -21.438 -5.051 1 98.75 205 SER B C 1
ATOM 3235 O O . SER B 1 205 ? -16.781 -22.328 -5.359 1 98.75 205 SER B O 1
ATOM 3237 N N . GLN B 1 206 ? -18.625 -21.109 -5.758 1 98.75 206 GLN B N 1
ATOM 3238 C CA . GLN B 1 206 ? -18.891 -21.797 -7.02 1 98.75 206 GLN B CA 1
ATOM 3239 C C . GLN B 1 206 ? -17.797 -21.5 -8.047 1 98.75 206 GLN B C 1
ATOM 3241 O O . GLN B 1 206 ? -17.375 -22.391 -8.773 1 98.75 206 GLN B O 1
ATOM 3246 N N . VAL B 1 207 ? -17.406 -20.281 -8.141 1 98.88 207 VAL B N 1
ATOM 3247 C CA . VAL B 1 207 ? -16.359 -19.891 -9.086 1 98.88 207 VAL B CA 1
ATOM 3248 C C . VAL B 1 207 ? -15.07 -20.641 -8.75 1 98.88 207 VAL B C 1
ATOM 3250 O O . VAL B 1 207 ? -14.453 -21.25 -9.625 1 98.88 207 VAL B O 1
ATOM 3253 N N . ILE B 1 208 ? -14.695 -20.625 -7.488 1 98.94 208 ILE B N 1
ATOM 3254 C CA . ILE B 1 208 ? -13.461 -21.266 -7.043 1 98.94 208 ILE B CA 1
ATOM 3255 C C . ILE B 1 208 ? -13.523 -22.766 -7.336 1 98.94 208 ILE B C 1
ATOM 3257 O O . ILE B 1 208 ? -12.562 -23.344 -7.84 1 98.94 208 ILE B O 1
ATOM 3261 N N . SER B 1 209 ? -14.656 -23.359 -7.098 1 98.81 209 SER B N 1
ATOM 3262 C CA . SER B 1 209 ? -14.836 -24.781 -7.355 1 98.81 209 SER B CA 1
ATOM 3263 C C . SER B 1 209 ? -14.703 -25.094 -8.844 1 98.81 209 SER B C 1
ATOM 3265 O O . SER B 1 209 ? -14.133 -26.125 -9.219 1 98.81 209 SER B O 1
ATOM 3267 N N . THR B 1 210 ? -15.266 -24.234 -9.633 1 98.88 210 THR B N 1
ATOM 3268 C CA . THR B 1 210 ? -15.195 -24.422 -11.078 1 98.88 210 THR B CA 1
ATOM 3269 C C . THR B 1 210 ? -13.75 -24.344 -11.555 1 98.88 210 THR B C 1
ATOM 3271 O O . THR B 1 210 ? -13.305 -25.156 -12.359 1 98.88 210 THR B O 1
ATOM 3274 N N . LEU B 1 211 ? -13.047 -23.375 -11.109 1 98.94 211 LEU B N 1
ATOM 3275 C CA . LEU B 1 211 ? -11.633 -23.234 -11.453 1 98.94 211 LEU B CA 1
ATOM 3276 C C . LEU B 1 211 ? -10.852 -24.469 -11.023 1 98.94 211 LEU B C 1
ATOM 3278 O O . LEU B 1 211 ? -10.078 -25.016 -11.812 1 98.94 211 LEU B O 1
ATOM 3282 N N . ARG B 1 212 ? -11.086 -24.844 -9.781 1 98.88 212 ARG B N 1
ATOM 3283 C CA . ARG B 1 212 ? -10.391 -26 -9.219 1 98.88 212 ARG B CA 1
ATOM 3284 C C . ARG B 1 212 ? -10.688 -27.266 -10.023 1 98.88 212 ARG B C 1
ATOM 3286 O O . ARG B 1 212 ? -9.773 -28.031 -10.336 1 98.88 212 ARG B O 1
ATOM 3293 N N . ALA B 1 213 ? -11.898 -27.484 -10.367 1 98.81 213 ALA B N 1
ATOM 3294 C CA . ALA B 1 213 ? -12.305 -28.688 -11.086 1 98.81 213 ALA B CA 1
ATOM 3295 C C . ALA B 1 213 ? -11.609 -28.781 -12.445 1 98.81 213 ALA B C 1
ATOM 3297 O O . ALA B 1 213 ? -11.211 -29.859 -12.875 1 98.81 213 ALA B O 1
ATOM 3298 N N . ALA B 1 214 ? -11.562 -27.656 -13.102 1 98.81 214 ALA B N 1
ATOM 3299 C CA . ALA B 1 214 ? -10.898 -27.625 -14.406 1 98.81 214 ALA B CA 1
ATOM 3300 C C . ALA B 1 214 ? -9.43 -28.016 -14.289 1 98.81 214 ALA B C 1
ATOM 3302 O O . ALA B 1 214 ? -8.914 -28.781 -15.109 1 98.81 214 ALA B O 1
ATOM 3303 N N . VAL B 1 215 ? -8.773 -27.5 -13.297 1 98.88 215 VAL B N 1
ATOM 3304 C CA . VAL B 1 215 ? -7.355 -27.766 -13.094 1 98.88 215 VAL B CA 1
ATOM 3305 C C . VAL B 1 215 ? -7.164 -29.234 -12.703 1 98.88 215 VAL B C 1
ATOM 3307 O O . VAL B 1 215 ? -6.27 -29.906 -13.219 1 98.88 215 VAL B O 1
ATOM 3310 N N . ASP B 1 216 ? -8.008 -29.75 -11.812 1 98.69 216 ASP B N 1
ATOM 3311 C CA . ASP B 1 216 ? -7.93 -31.141 -11.391 1 98.69 216 ASP B CA 1
ATOM 3312 C C . ASP B 1 216 ? -8.109 -32.094 -12.578 1 98.69 216 ASP B C 1
ATOM 3314 O O . ASP B 1 216 ? -7.398 -33.094 -12.695 1 98.69 216 ASP B O 1
ATOM 3318 N N . ALA B 1 217 ? -9.047 -31.781 -13.375 1 98.31 217 ALA B N 1
ATOM 3319 C CA . ALA B 1 217 ? -9.297 -32.594 -14.555 1 98.31 217 ALA B CA 1
ATOM 3320 C C . ALA B 1 217 ? -8.078 -32.625 -15.469 1 98.31 217 ALA B C 1
ATOM 3322 O O . ALA B 1 217 ? -7.723 -33.688 -16 1 98.31 217 ALA B O 1
ATOM 3323 N N . ALA B 1 218 ? -7.535 -31.5 -15.664 1 98.06 218 ALA B N 1
ATOM 3324 C CA . ALA B 1 218 ? -6.359 -31.406 -16.531 1 98.06 218 ALA B CA 1
ATOM 3325 C C . ALA B 1 218 ? -5.184 -32.188 -15.93 1 98.06 218 ALA B C 1
ATOM 3327 O O . ALA B 1 218 ? -4.43 -32.844 -16.656 1 98.06 218 ALA B O 1
ATOM 3328 N N . ILE B 1 219 ? -4.977 -32.062 -14.594 1 97.12 219 ILE B N 1
ATOM 3329 C CA . ILE B 1 219 ? -3.902 -32.781 -13.914 1 97.12 219 ILE B CA 1
ATOM 3330 C C . ILE B 1 219 ? -4.082 -34.281 -14.109 1 97.12 219 ILE B C 1
ATOM 3332 O O . ILE B 1 219 ? -3.125 -35 -14.422 1 97.12 219 ILE B O 1
ATOM 3336 N N . THR B 1 220 ? -5.285 -34.75 -13.969 1 95.75 220 THR B N 1
ATOM 3337 C CA . THR B 1 220 ? -5.598 -36.188 -14.117 1 95.75 220 THR B CA 1
ATOM 3338 C C . THR B 1 220 ? -5.344 -36.656 -15.555 1 95.75 220 THR B C 1
ATOM 3340 O O . THR B 1 220 ? -4.801 -37.719 -15.773 1 95.75 220 THR B O 1
ATOM 3343 N N . SER B 1 221 ? -5.746 -35.844 -16.422 1 94.25 221 SER B N 1
ATOM 3344 C CA . SER B 1 221 ? -5.578 -36.188 -17.828 1 94.25 221 SER B CA 1
ATOM 3345 C C . SER B 1 221 ? -4.105 -36.312 -18.203 1 94.25 221 SER B C 1
ATOM 3347 O O . SER B 1 221 ? -3.723 -37.156 -19 1 94.25 221 SER B O 1
ATOM 3349 N N . ARG B 1 222 ? -3.279 -35.438 -17.734 1 91.38 222 ARG B N 1
ATOM 3350 C CA . ARG B 1 222 ? -1.851 -35.469 -18.031 1 91.38 222 ARG B CA 1
ATOM 3351 C C . ARG B 1 222 ? -1.167 -36.656 -17.406 1 91.38 222 ARG B C 1
ATOM 3353 O O . ARG B 1 222 ? -0.224 -37.219 -17.969 1 91.38 222 ARG B O 1
ATOM 3360 N N . LYS B 1 223 ? -1.55 -37.094 -16.312 1 85.94 223 LYS B N 1
ATOM 3361 C CA . LYS B 1 223 ? -0.98 -38.281 -15.641 1 85.94 223 LYS B CA 1
ATOM 3362 C C . LYS B 1 223 ? -1.271 -39.562 -16.438 1 85.94 223 LYS B C 1
ATOM 3364 O O . LYS B 1 223 ? -0.415 -40.438 -16.531 1 85.94 223 LYS B O 1
ATOM 3369 N N . SER B 1 224 ? -2.436 -39.594 -16.922 1 78.31 224 SER B N 1
ATOM 3370 C CA . SER B 1 224 ? -2.824 -40.781 -17.688 1 78.31 224 SER B CA 1
ATOM 3371 C C . SER B 1 224 ? -2.066 -40.875 -19.016 1 78.31 224 SER B C 1
ATOM 3373 O O . SER B 1 224 ? -1.812 -41.969 -19.516 1 78.31 224 SER B O 1
ATOM 3375 N N . ALA B 1 225 ? -1.695 -39.781 -19.562 1 72.62 225 ALA B N 1
ATOM 3376 C CA . ALA B 1 225 ? -1.001 -39.75 -20.844 1 72.62 225 ALA B CA 1
ATOM 3377 C C . ALA B 1 225 ? 0.453 -40.188 -20.688 1 72.62 225 ALA B C 1
ATOM 3379 O O . ALA B 1 225 ? 1.056 -40.719 -21.641 1 72.62 225 ALA B O 1
ATOM 3380 N N . THR B 1 226 ? 1.041 -39.906 -19.641 1 68 226 THR B N 1
ATOM 3381 C CA . THR B 1 226 ? 2.445 -40.25 -19.422 1 68 226 THR B CA 1
ATOM 3382 C C . THR B 1 226 ? 2.592 -41.656 -18.875 1 68 226 THR B C 1
ATOM 3384 O O . THR B 1 226 ? 3.697 -42.219 -18.828 1 68 226 THR B O 1
ATOM 3387 N N . SER B 1 227 ? 1.503 -42.344 -18.391 1 58.47 227 SER B N 1
ATOM 3388 C CA . SER B 1 227 ? 1.564 -43.75 -17.969 1 58.47 227 SER B CA 1
ATOM 3389 C C . SER B 1 227 ? 1.357 -44.688 -19.141 1 58.47 227 SER B C 1
ATOM 3391 O O . SER B 1 227 ? 0.567 -44.406 -20.047 1 58.47 227 SER B O 1
#